Protein AF-0000000084806261 (afdb_homodimer)

Nearest PDB structures (foldseek):
  9fd3-assembly1_A  TM=9.112E-01  e=2.802E-18  Kitasatospora cystarginea
  9fcy-assembly3_C  TM=9.118E-01  e=3.164E-18  Kitasatospora cystarginea
  9fcu-assembly4_D  TM=9.102E-01  e=8.344E-18  Kitasatospora cystarginea
  9fcl-assembly1_A  TM=9.043E-01  e=6.957E-18  Kitasatospora cystarginea
  9fcq-assembly1_A  TM=8.880E-01  e=6.163E-18  Kitasatospora cystarginea

Secondary structure (DSSP, 8-state):
--GGG-HHHHHHHHHHHHHHSTTHHHHHHHHHHHHHTTS-TT-EEEEES-TT-HHHHHHHHH-TT-EEEEEES-HHHHHHHHHHHGGGGGGEEEEESSGGGS----BSEEEEES-GGGS-HHHHHHHHHHHHHTBPTT-EEEEEEEB--TT-HHHHHHHHHHHHHHTT--HHHHHHHHHHHHHH--PBPHHHHHHHHHHTT-EEEEEEEEETTEEEEEEE-/--GGG-HHHHHHHHHHHHHHSTTHHHHHHHHHHHHHTTS-TT-EEEEES-TT-HHHHHHHHH-TT-EEEEEES-HHHHHHHHHHHGGGGGGEEEEESSGGGS----BSEEEEES-GGGS-HHHHHHHHHHHHHTBPTT-EEEEEEEB--TT-HHHHHHHHHHHHHHTT--HHHHHHHHHHHHHH--PBPHHHHHHHHHHTT-EEEEEEEEETTEEEEEEE-

Sequence (442 aa):
MNAFSDPQAVARYAENSPRMVPGFADMQRMAMLLLAERAPSDAQVLVLGAGGGLELKIFAEAQPEWSFVGVDPAAAMLDLARITLGDLAGRTQFHEGFIESAPEGPFDGATCILTLHFIERQERLRTLKEVKRRLKPGAPFIAAHYSIPEGELDLWLSRYAAFSITSGIDPAQANAARAGIAERLPILSPADDEQLLREAGFRGISLFYAGFAFRGWVSYAMNAFSDPQAVARYAENSPRMVPGFADMQRMAMLLLAERAPSDAQVLVLGAGGGLELKIFAEAQPEWSFVGVDPAAAMLDLARITLGDLAGRTQFHEGFIESAPEGPFDGATCILTLHFIERQERLRTLKEVKRRLKPGAPFIAAHYSIPEGELDLWLSRYAAFSITSGIDPAQANAARAGIAERLPILSPADDEQLLREAGFRGISLFYAGFAFRGWVSYA

pLDDT: mean 95.48, std 7.88, range [36.62, 98.94]

Solvent-accessible surface area (backbone atoms only — not comparable to full-atom values): 21869 Å² total; per-residue (Å²): 130,63,65,54,70,37,65,70,48,46,62,41,42,74,66,42,49,61,39,55,35,61,29,38,70,44,52,45,50,50,49,44,52,59,38,52,75,75,30,59,77,67,25,40,33,38,29,44,47,31,45,47,18,64,60,55,38,56,42,47,71,74,35,79,54,41,34,37,39,29,23,23,68,39,61,62,23,46,53,40,14,42,61,63,29,48,85,58,33,81,44,43,49,78,34,75,28,54,79,84,56,50,77,68,66,66,21,40,21,37,38,30,55,72,39,60,32,74,37,49,72,69,60,38,38,54,50,44,33,54,52,42,68,22,34,33,86,59,20,35,38,35,38,29,25,58,32,39,54,83,95,39,56,69,59,36,40,51,52,37,26,51,47,18,32,76,54,70,40,54,61,69,58,28,50,49,50,38,52,49,46,70,72,67,38,54,63,40,24,56,70,53,52,52,48,42,43,44,74,36,59,36,40,80,73,41,75,40,35,29,32,59,34,30,36,24,36,38,27,23,56,130,62,65,53,69,39,66,71,48,46,62,42,43,74,66,42,48,62,40,56,36,61,29,38,70,44,52,45,49,50,49,45,52,58,42,53,74,74,28,58,77,66,24,39,33,38,29,42,47,31,44,47,17,64,60,57,38,55,42,47,71,75,34,79,55,41,34,35,39,29,24,23,65,40,60,61,22,45,52,41,15,42,60,63,29,50,84,58,34,80,45,42,50,77,33,73,28,55,78,84,57,50,76,68,66,66,21,41,21,34,37,29,55,70,38,63,32,73,36,48,69,70,59,38,37,53,49,45,33,55,52,41,69,22,35,33,87,58,20,37,39,35,38,30,25,58,32,38,54,83,93,39,57,69,60,36,41,51,52,37,28,53,48,19,33,77,54,70,40,53,62,68,57,28,51,50,50,38,52,48,46,70,72,68,40,56,64,40,25,55,69,52,52,53,47,41,43,44,72,36,58,37,39,80,74,43,76,40,34,29,35,58,34,29,35,22,34,40,27,24,57

Structure (mmCIF, N/CA/C/O backbone):
data_AF-0000000084806261-model_v1
#
loop_
_entity.id
_entity.type
_entity.pdbx_description
1 polymer 'SAM binding protein'
#
loop_
_atom_site.group_PDB
_atom_site.id
_atom_site.type_symbol
_atom_site.label_atom_id
_atom_site.label_alt_id
_atom_site.label_comp_id
_atom_site.label_asym_id
_atom_site.label_entity_id
_atom_site.label_seq_id
_atom_site.pdbx_PDB_ins_code
_atom_site.Cartn_x
_atom_site.Cartn_y
_atom_site.Cartn_z
_atom_site.occupancy
_atom_site.B_iso_or_equiv
_atom_site.auth_seq_id
_atom_site.auth_comp_id
_atom_site.auth_asym_id
_atom_site.auth_atom_id
_atom_site.pdbx_PDB_model_num
ATOM 1 N N . MET A 1 1 ? 25.031 20.141 2.578 1 36.62 1 MET A N 1
ATOM 2 C CA . MET A 1 1 ? 23.922 20.828 1.948 1 36.62 1 MET A CA 1
ATOM 3 C C . MET A 1 1 ? 22.641 20 2.025 1 36.62 1 MET A C 1
ATOM 5 O O . MET A 1 1 ? 22.656 18.797 1.759 1 36.62 1 MET A O 1
ATOM 9 N N . ASN A 1 2 ? 21.625 20.391 2.748 1 58.12 2 ASN A N 1
ATOM 10 C CA . ASN A 1 2 ? 20.281 19.812 2.893 1 58.12 2 ASN A CA 1
ATOM 11 C C . ASN A 1 2 ? 19.625 19.562 1.536 1 58.12 2 ASN A C 1
ATOM 13 O O . ASN A 1 2 ? 19.484 20.5 0.734 1 58.12 2 ASN A O 1
ATOM 17 N N . ALA A 1 3 ? 19.734 18.344 1.103 1 57 3 ALA A N 1
ATOM 18 C CA . ALA A 1 3 ? 19.219 17.953 -0.202 1 57 3 ALA A CA 1
ATOM 19 C C . ALA A 1 3 ? 17.953 18.75 -0.542 1 57 3 ALA A C 1
ATOM 21 O O . ALA A 1 3 ? 17.688 19.031 -1.712 1 57 3 ALA A O 1
ATOM 22 N N . PHE A 1 4 ? 17.391 19.406 0.397 1 72.12 4 PHE A N 1
ATOM 23 C CA . PHE A 1 4 ? 16.109 20.062 0.123 1 72.12 4 PHE A CA 1
ATOM 24 C C . PHE A 1 4 ? 16.312 21.562 -0.123 1 72.12 4 PHE A C 1
ATOM 26 O O . PHE A 1 4 ? 15.359 22.281 -0.421 1 72.12 4 PHE A O 1
ATOM 33 N N . SER A 1 5 ? 17.562 21.906 -0.145 1 69.5 5 SER A N 1
ATOM 34 C CA . SER A 1 5 ? 17.859 23.297 -0.465 1 69.5 5 SER A CA 1
ATOM 35 C C . SER A 1 5 ? 18.453 23.422 -1.865 1 69.5 5 SER A C 1
ATOM 37 O O . SER A 1 5 ? 18.562 24.531 -2.402 1 69.5 5 SER A O 1
ATOM 39 N N . ASP A 1 6 ? 18.75 22.25 -2.391 1 70.81 6 ASP A N 1
ATOM 40 C CA . ASP A 1 6 ? 19.281 22.234 -3.748 1 70.81 6 ASP A CA 1
ATOM 41 C C . ASP A 1 6 ? 18.172 22.328 -4.781 1 70.81 6 ASP A C 1
ATOM 43 O O . ASP A 1 6 ? 17.297 21.453 -4.844 1 70.81 6 ASP A O 1
ATOM 47 N N . PRO A 1 7 ? 18.172 23.375 -5.582 1 70 7 PRO A N 1
ATOM 48 C CA . PRO A 1 7 ? 17.094 23.594 -6.543 1 70 7 PRO A CA 1
ATOM 49 C C . PRO A 1 7 ? 16.859 22.406 -7.453 1 70 7 PRO A C 1
ATOM 51 O O . PRO A 1 7 ? 15.703 22.094 -7.793 1 70 7 PRO A O 1
ATOM 54 N N . GLN A 1 8 ? 17.922 21.828 -7.898 1 68.56 8 GLN A N 1
ATOM 55 C CA . GLN A 1 8 ? 17.75 20.672 -8.766 1 68.56 8 GLN A CA 1
ATOM 56 C C . GLN A 1 8 ? 17.047 19.531 -8.023 1 68.56 8 GLN A C 1
ATOM 58 O O . GLN A 1 8 ? 16.188 18.844 -8.594 1 68.56 8 GLN A O 1
ATOM 63 N N . ALA A 1 9 ? 17.391 19.422 -6.789 1 71.94 9 ALA A N 1
ATOM 64 C CA . ALA A 1 9 ? 16.766 18.375 -5.969 1 71.94 9 ALA A CA 1
ATOM 65 C C . ALA A 1 9 ? 15.281 18.688 -5.73 1 71.94 9 ALA A C 1
ATOM 67 O O . ALA A 1 9 ? 14.438 17.797 -5.777 1 71.94 9 ALA A O 1
ATOM 68 N N . VAL A 1 10 ? 15.07 19.891 -5.578 1 73.81 10 VAL A N 1
ATOM 69 C CA . VAL A 1 10 ? 13.703 20.344 -5.344 1 73.81 10 VAL A CA 1
ATOM 70 C C . VAL A 1 10 ? 12.852 20.078 -6.578 1 73.81 10 VAL A C 1
ATOM 72 O O . VAL A 1 10 ? 11.742 19.547 -6.465 1 73.81 10 VAL A O 1
ATOM 75 N N . ALA A 1 11 ? 13.359 20.359 -7.699 1 70.75 11 ALA A N 1
ATOM 76 C CA . ALA A 1 11 ? 12.641 20.156 -8.953 1 70.75 11 ALA A CA 1
ATOM 77 C C . ALA A 1 11 ? 12.375 18.672 -9.188 1 70.75 11 ALA A C 1
ATOM 79 O O . ALA A 1 11 ? 11.297 18.297 -9.656 1 70.75 11 ALA A O 1
ATOM 80 N N . ARG A 1 12 ? 13.219 17.859 -8.797 1 78.94 12 ARG A N 1
ATOM 81 C CA . ARG A 1 12 ? 13.133 16.422 -9.055 1 78.94 12 ARG A CA 1
ATOM 82 C C . ARG A 1 12 ? 12.195 15.742 -8.055 1 78.94 12 ARG A C 1
ATOM 84 O O . ARG A 1 12 ? 11.695 14.648 -8.312 1 78.94 12 ARG A O 1
ATOM 91 N N . TYR A 1 13 ? 11.961 16.469 -7.008 1 78.56 13 TYR A N 1
ATOM 92 C CA . TYR A 1 13 ? 11.141 15.867 -5.961 1 78.56 13 TYR A CA 1
ATOM 93 C C . TYR A 1 13 ? 9.75 15.539 -6.477 1 78.56 13 TYR A C 1
ATOM 95 O O . TYR A 1 13 ? 9.258 14.414 -6.293 1 78.56 13 TYR A O 1
ATOM 103 N N . ALA A 1 14 ? 9.141 16.453 -7.164 1 78.31 14 ALA A N 1
ATOM 104 C CA . ALA A 1 14 ? 7.777 16.266 -7.648 1 78.31 14 ALA A CA 1
ATOM 105 C C . ALA A 1 14 ? 7.715 15.156 -8.688 1 78.31 14 ALA A C 1
ATOM 107 O O . ALA A 1 14 ? 6.727 14.414 -8.758 1 78.31 14 ALA A O 1
ATOM 108 N N . GLU A 1 15 ? 8.719 14.977 -9.359 1 83.06 15 GLU A N 1
ATOM 109 C CA . GLU A 1 15 ? 8.766 13.969 -10.414 1 83.06 15 GLU A CA 1
ATOM 110 C C . GLU A 1 15 ? 9.164 12.602 -9.852 1 83.06 15 GLU A C 1
ATOM 112 O O . GLU A 1 15 ? 8.648 11.57 -10.297 1 83.06 15 GLU A O 1
ATOM 117 N N . ASN A 1 16 ? 9.992 12.602 -8.883 1 88.69 16 ASN A N 1
ATOM 118 C CA . ASN A 1 16 ? 10.609 11.352 -8.445 1 88.69 16 ASN A CA 1
ATOM 119 C C . ASN A 1 16 ? 9.789 10.664 -7.355 1 88.69 16 ASN A C 1
ATOM 121 O O . ASN A 1 16 ? 9.758 9.438 -7.277 1 88.69 16 ASN A O 1
ATOM 125 N N . SER A 1 17 ? 9.094 11.43 -6.531 1 90.38 17 SER A N 1
ATOM 126 C CA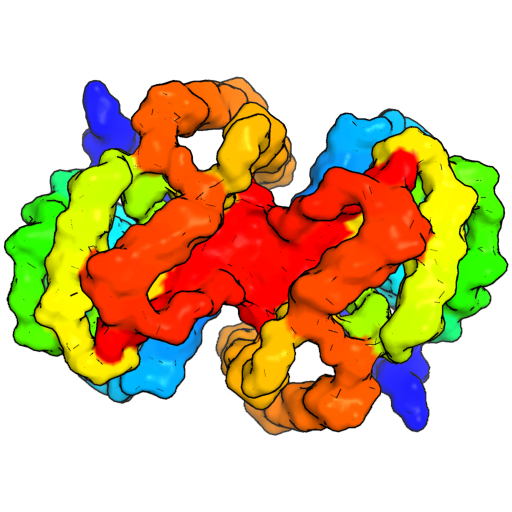 . SER A 1 17 ? 8.398 10.836 -5.395 1 90.38 17 SER A CA 1
ATOM 127 C C . SER A 1 17 ? 7.375 9.805 -5.852 1 90.38 17 SER A C 1
ATOM 129 O O . SER A 1 17 ? 7.348 8.68 -5.336 1 90.38 17 SER A O 1
ATOM 131 N N . PRO A 1 18 ? 6.59 10.078 -6.918 1 89.69 18 PRO A N 1
ATOM 132 C CA . PRO A 1 18 ? 5.621 9.086 -7.387 1 89.69 18 PRO A CA 1
ATOM 133 C C . PRO A 1 18 ? 6.285 7.828 -7.938 1 89.69 18 PRO A C 1
ATOM 135 O O . PRO A 1 18 ? 5.664 6.762 -7.965 1 89.69 18 PRO A O 1
ATOM 138 N N . ARG A 1 19 ? 7.516 7.957 -8.367 1 94.06 19 ARG A N 1
ATOM 139 C CA . ARG A 1 19 ? 8.242 6.816 -8.914 1 94.06 19 ARG A CA 1
ATOM 140 C C . ARG A 1 19 ? 8.883 5.988 -7.797 1 94.06 19 ARG A C 1
ATOM 142 O O . ARG A 1 19 ? 9.055 4.777 -7.934 1 94.06 19 ARG A O 1
ATOM 149 N N . MET A 1 20 ? 9.125 6.605 -6.699 1 96.19 20 MET A N 1
ATOM 150 C CA . MET A 1 20 ? 9.938 5.973 -5.66 1 96.19 20 MET A CA 1
ATOM 151 C C . MET A 1 20 ? 9.047 5.352 -4.586 1 96.19 20 MET A C 1
ATOM 153 O O . MET A 1 20 ? 9.453 4.398 -3.916 1 96.19 20 MET A O 1
ATOM 157 N N . VAL A 1 21 ? 7.887 5.902 -4.375 1 97.81 21 VAL A N 1
ATOM 158 C CA . VAL A 1 21 ? 6.98 5.441 -3.326 1 97.81 21 VAL A CA 1
ATOM 159 C C . VAL A 1 21 ? 5.832 4.645 -3.945 1 97.81 21 VAL A C 1
ATOM 161 O O . VAL A 1 21 ? 4.98 5.211 -4.637 1 97.81 21 VAL A O 1
ATOM 164 N N . PRO A 1 22 ? 5.734 3.316 -3.676 1 98.56 22 PRO A N 1
ATOM 165 C CA . PRO A 1 22 ? 4.66 2.516 -4.273 1 98.56 22 PRO A CA 1
ATOM 166 C C . PRO A 1 22 ? 3.27 3.035 -3.922 1 98.56 22 PRO A C 1
ATOM 168 O O . PRO A 1 22 ? 2.969 3.25 -2.744 1 98.56 22 PRO A O 1
ATOM 171 N N . GLY A 1 23 ? 2.502 3.158 -4.992 1 97.88 23 GLY A N 1
ATOM 172 C CA . GLY A 1 23 ? 1.137 3.605 -4.77 1 97.88 23 GLY A CA 1
ATOM 173 C C . GLY A 1 23 ? 1.055 5.016 -4.211 1 97.88 23 GLY A C 1
ATOM 174 O O . GLY A 1 23 ? 0.155 5.324 -3.426 1 97.88 23 GLY A O 1
ATOM 175 N N . PHE A 1 24 ? 1.91 5.922 -4.609 1 97.69 24 PHE A N 1
ATOM 176 C CA . PHE A 1 24 ? 2.102 7.246 -4.035 1 97.69 24 PHE A CA 1
ATOM 177 C C . PHE A 1 24 ? 0.803 8.047 -4.066 1 97.69 24 PHE A C 1
ATOM 179 O O . PHE A 1 24 ? 0.339 8.523 -3.031 1 97.69 24 PHE A O 1
ATOM 186 N N . ALA A 1 25 ? 0.19 8.211 -5.195 1 95.94 25 ALA A N 1
ATOM 187 C CA . ALA A 1 25 ? -1.021 9.016 -5.332 1 95.94 25 ALA A CA 1
ATOM 188 C C . ALA A 1 25 ? -2.17 8.414 -4.527 1 95.94 25 ALA A C 1
ATOM 190 O O . ALA A 1 25 ? -2.936 9.148 -3.889 1 95.94 25 ALA A O 1
ATOM 191 N N . ASP A 1 26 ? -2.287 7.129 -4.594 1 98.06 26 ASP A N 1
ATOM 192 C CA . ASP A 1 26 ? -3.363 6.457 -3.873 1 98.06 26 ASP A CA 1
ATOM 193 C C . ASP A 1 26 ? -3.143 6.535 -2.363 1 98.06 26 ASP A C 1
ATOM 195 O O . ASP A 1 26 ? -4.102 6.613 -1.593 1 98.06 26 ASP A O 1
ATOM 199 N N . MET A 1 27 ? -1.87 6.461 -1.947 1 98.62 27 MET A N 1
ATOM 200 C CA . MET A 1 27 ? -1.567 6.664 -0.534 1 98.62 27 MET A CA 1
ATOM 201 C C . MET A 1 27 ? -2.062 8.031 -0.063 1 98.62 27 MET A C 1
ATOM 203 O O . MET A 1 27 ? -2.668 8.141 1.006 1 98.62 27 MET A O 1
ATOM 207 N N . GLN A 1 28 ? -1.864 9.078 -0.797 1 98.19 28 GLN A N 1
ATOM 208 C CA . GLN A 1 28 ? -2.316 10.422 -0.448 1 98.19 28 GLN A CA 1
ATOM 209 C C . GLN A 1 28 ? -3.84 10.516 -0.495 1 98.19 28 GLN A C 1
ATOM 211 O O . GLN A 1 28 ? -4.449 11.188 0.34 1 98.19 28 GLN A O 1
ATOM 216 N N . ARG A 1 29 ? -4.438 9.844 -1.469 1 98.06 29 ARG A N 1
ATOM 217 C CA . ARG A 1 29 ? -5.895 9.805 -1.546 1 98.06 29 ARG A CA 1
ATOM 218 C C . ARG A 1 29 ? -6.492 9.117 -0.326 1 98.06 29 ARG A C 1
ATOM 220 O O . ARG A 1 29 ? -7.492 9.57 0.228 1 98.06 29 ARG A O 1
ATOM 227 N N . MET A 1 30 ? -5.891 8.008 0.018 1 98.81 30 MET A N 1
ATOM 228 C CA . MET A 1 30 ? -6.344 7.312 1.22 1 98.81 30 MET A CA 1
ATOM 229 C C . MET A 1 30 ? -6.223 8.211 2.445 1 98.81 30 MET A C 1
ATOM 231 O O . MET A 1 30 ? -7.121 8.242 3.291 1 98.81 30 MET A O 1
ATOM 235 N N . ALA A 1 31 ? -5.121 8.953 2.537 1 98.81 31 ALA A N 1
ATOM 236 C CA . ALA A 1 31 ? -4.945 9.891 3.641 1 98.81 31 ALA A CA 1
ATOM 237 C C . ALA A 1 31 ? -6.062 10.93 3.662 1 98.81 31 ALA A C 1
ATOM 239 O O . ALA A 1 31 ? -6.613 11.234 4.723 1 98.81 31 ALA A O 1
ATOM 240 N N . MET A 1 32 ? -6.387 11.438 2.498 1 98.69 32 MET A N 1
ATOM 241 C CA . MET A 1 32 ? -7.473 12.406 2.361 1 98.69 32 MET A CA 1
ATOM 242 C C . MET A 1 32 ? -8.789 11.82 2.865 1 98.69 32 MET A C 1
ATOM 244 O O . MET A 1 32 ? -9.516 12.477 3.613 1 98.69 32 MET A O 1
ATOM 248 N N . LEU A 1 33 ? -9.062 10.641 2.5 1 98.75 33 LEU A N 1
ATOM 249 C CA . LEU A 1 33 ? -10.305 9.984 2.887 1 98.75 33 LEU A CA 1
ATOM 250 C C . LEU A 1 33 ? -10.359 9.766 4.395 1 98.75 33 LEU A C 1
ATOM 252 O O . LEU A 1 33 ? -11.422 9.914 5.008 1 98.75 33 LEU A O 1
ATOM 256 N N . LEU A 1 34 ? -9.242 9.352 4.965 1 98.81 34 LEU A N 1
ATOM 257 C CA . LEU A 1 34 ? -9.172 9.141 6.406 1 98.81 34 LEU A CA 1
ATOM 258 C C . LEU A 1 34 ? -9.438 10.438 7.16 1 98.81 34 LEU A C 1
ATOM 260 O O . LEU A 1 34 ? -10.156 10.438 8.164 1 98.81 34 LEU A O 1
ATOM 264 N N . LEU A 1 35 ? -8.859 11.555 6.688 1 98.81 35 LEU A N 1
ATOM 265 C CA . LEU A 1 35 ? -9.148 12.859 7.281 1 98.81 35 LEU A CA 1
ATOM 266 C C . LEU A 1 35 ? -10.641 13.172 7.203 1 98.81 35 LEU A C 1
ATOM 268 O O . LEU A 1 35 ? -11.242 13.609 8.188 1 98.81 35 LEU A O 1
ATOM 272 N N . ALA A 1 36 ? -11.203 12.898 6.098 1 98.31 36 ALA A N 1
ATOM 273 C CA . ALA A 1 36 ? -12.57 13.305 5.785 1 98.31 36 ALA A CA 1
ATOM 274 C C . ALA A 1 36 ? -13.578 12.5 6.602 1 98.31 36 ALA A C 1
ATOM 276 O O . ALA A 1 36 ? -14.742 12.898 6.723 1 98.31 36 ALA A O 1
ATOM 277 N N . GLU A 1 37 ? -13.195 11.367 7.094 1 97.31 37 GLU A N 1
ATOM 278 C CA . GLU A 1 37 ? -14.078 10.555 7.926 1 97.31 37 GLU A CA 1
ATOM 279 C C . GLU A 1 37 ? -14.594 11.344 9.125 1 97.31 37 GLU A C 1
ATOM 281 O O . GLU A 1 37 ? -15.719 11.117 9.578 1 97.31 37 GLU A O 1
ATOM 286 N N . ARG A 1 38 ? -13.742 12.273 9.602 1 96.94 38 ARG A N 1
ATOM 287 C CA . ARG A 1 38 ? -14.109 12.945 10.844 1 96.94 38 ARG A CA 1
ATOM 288 C C . ARG A 1 38 ? -14.109 14.461 10.656 1 96.94 38 ARG A C 1
ATOM 290 O O . ARG A 1 38 ? -14.742 15.188 11.43 1 96.94 38 ARG A O 1
ATOM 297 N N . ALA A 1 39 ? -13.367 14.938 9.664 1 97.44 39 ALA A N 1
ATOM 298 C CA . ALA A 1 39 ? -13.234 16.375 9.461 1 97.44 39 ALA A CA 1
ATOM 299 C C . ALA A 1 39 ? -14.516 16.969 8.891 1 97.44 39 ALA A C 1
ATOM 301 O O . ALA A 1 39 ? -15.164 16.359 8.039 1 97.44 39 ALA A O 1
ATOM 302 N N . PRO A 1 40 ? -14.906 18.109 9.367 1 97.81 40 PRO A N 1
ATOM 303 C CA . PRO A 1 40 ? -16.062 18.797 8.781 1 97.81 40 PRO A CA 1
ATOM 304 C C . PRO A 1 40 ? -15.797 19.281 7.359 1 97.81 40 PRO A C 1
ATOM 306 O O . PRO A 1 40 ? -14.656 19.25 6.891 1 97.81 40 PRO A O 1
ATOM 309 N N . SER A 1 41 ? -16.797 19.766 6.664 1 96.81 41 SER A N 1
ATOM 310 C CA . SER A 1 41 ? -16.703 20.156 5.262 1 96.81 41 SER A CA 1
ATOM 311 C C . SER A 1 41 ? -15.828 21.391 5.09 1 96.81 41 SER A C 1
ATOM 313 O O . SER A 1 41 ? -15.266 21.609 4.016 1 96.81 41 SER A O 1
ATOM 315 N N . ASP A 1 42 ? -15.688 22.172 6.121 1 98 42 ASP A N 1
ATOM 316 C CA . ASP A 1 42 ? -14.836 23.359 6.078 1 98 42 ASP A CA 1
ATOM 317 C C . ASP A 1 42 ? -13.625 23.203 7 1 98 42 ASP A C 1
ATOM 319 O O . ASP A 1 42 ? -13.219 24.156 7.664 1 98 42 ASP A O 1
ATOM 323 N N . ALA A 1 43 ? -13.109 22.062 7.012 1 98.69 43 ALA A N 1
ATOM 324 C CA . ALA A 1 43 ? -12.039 21.703 7.938 1 98.69 43 ALA A CA 1
ATOM 325 C C . ALA A 1 43 ? -10.789 22.516 7.676 1 98.69 43 ALA A C 1
ATOM 327 O O . ALA A 1 43 ? -10.539 22.938 6.543 1 98.69 43 ALA A O 1
ATOM 328 N N . GLN A 1 44 ? -10.031 22.781 8.727 1 98.81 44 GLN A N 1
ATOM 329 C CA . GLN A 1 44 ? -8.656 23.25 8.641 1 98.81 44 GLN A CA 1
ATOM 330 C C . GLN A 1 44 ? -7.672 22.141 8.992 1 98.81 44 GLN A C 1
ATOM 332 O O . GLN A 1 44 ? -7.727 21.578 10.086 1 98.81 44 GLN A O 1
ATOM 337 N N . VAL A 1 45 ? -6.785 21.844 8.117 1 98.88 45 VAL A N 1
ATOM 338 C CA . VAL A 1 45 ? -5.891 20.703 8.258 1 98.88 45 VAL A CA 1
ATOM 339 C C . VAL A 1 45 ? -4.445 21.188 8.367 1 98.88 45 VAL A C 1
ATOM 341 O O . VAL A 1 45 ? -4.008 22.031 7.594 1 98.88 45 VAL A O 1
ATOM 344 N N . LEU A 1 46 ? -3.717 20.688 9.375 1 98.88 46 LEU A N 1
ATOM 345 C CA . LEU A 1 46 ? -2.291 20.953 9.539 1 98.88 46 LEU A CA 1
ATOM 346 C C . LEU A 1 46 ? -1.465 19.938 8.742 1 98.88 46 LEU A C 1
ATOM 348 O O . LEU A 1 46 ? -1.624 18.734 8.906 1 98.88 46 LEU A O 1
ATOM 352 N N . VAL A 1 47 ? -0.642 20.438 7.832 1 98.81 47 VAL A N 1
ATOM 353 C CA . VAL A 1 47 ? 0.238 19.594 7.035 1 98.81 47 VAL A CA 1
ATOM 354 C C . VAL A 1 47 ? 1.694 19.859 7.41 1 98.81 47 VAL A C 1
ATOM 356 O O . VAL A 1 47 ? 2.268 20.875 7.008 1 98.81 47 VAL A O 1
ATOM 359 N N . LEU A 1 48 ? 2.258 18.969 8.242 1 98.62 48 LEU A N 1
ATOM 360 C CA . LEU A 1 48 ? 3.666 19.031 8.617 1 98.62 48 LEU A CA 1
ATOM 361 C C . LEU A 1 48 ? 4.539 18.359 7.566 1 98.62 48 LEU A C 1
ATOM 363 O O . LEU A 1 48 ? 4.336 17.188 7.246 1 98.62 48 LEU A O 1
ATOM 367 N N . GLY A 1 49 ? 5.555 19.016 7.117 1 97.31 49 GLY A N 1
ATOM 368 C CA . GLY A 1 49 ? 6.277 18.578 5.938 1 97.31 49 GLY A CA 1
ATOM 369 C C . GLY A 1 49 ? 5.539 18.859 4.641 1 97.31 49 GLY A C 1
ATOM 370 O O . GLY A 1 49 ? 5.363 17.953 3.812 1 97.31 49 GLY A O 1
ATOM 371 N N . ALA A 1 50 ? 5.121 20.078 4.516 1 96.31 50 ALA A N 1
ATOM 372 C CA . ALA A 1 50 ? 4.246 20.469 3.412 1 96.31 50 ALA A CA 1
ATOM 373 C C . ALA A 1 50 ? 5.055 20.75 2.15 1 96.31 50 ALA A C 1
ATOM 375 O O . ALA A 1 50 ? 4.484 21.062 1.1 1 96.31 50 ALA A O 1
ATOM 376 N N . GLY A 1 51 ? 6.391 20.625 2.256 1 92.31 51 GLY A N 1
ATOM 377 C CA . GLY A 1 51 ? 7.242 20.906 1.108 1 92.31 51 GLY A CA 1
ATOM 378 C C . GLY A 1 51 ? 6.887 20.078 -0.11 1 92.31 51 GLY A C 1
ATOM 379 O O . GLY A 1 51 ? 6.574 18.891 0.009 1 92.31 51 GLY A O 1
ATOM 380 N N . GLY A 1 52 ? 6.895 20.672 -1.391 1 91.44 52 GLY A N 1
ATOM 381 C CA . GLY A 1 52 ? 6.508 20.031 -2.639 1 91.44 52 GLY A CA 1
ATOM 382 C C . GLY A 1 52 ? 5.031 20.172 -2.949 1 91.44 52 GLY A C 1
ATOM 383 O O . GLY A 1 52 ? 4.637 20.188 -4.117 1 91.44 52 GLY A O 1
ATOM 384 N N . GLY A 1 53 ? 4.18 20.078 -1.891 1 94.56 53 GLY A N 1
ATOM 385 C CA . GLY A 1 53 ? 2.775 20.438 -2.002 1 94.56 53 GLY A CA 1
ATOM 386 C C . GLY A 1 53 ? 1.925 19.344 -2.629 1 94.56 53 GLY A C 1
ATOM 387 O O . GLY A 1 53 ? 0.741 19.562 -2.904 1 94.56 53 GLY A O 1
ATOM 388 N N . LEU A 1 54 ? 2.428 18.141 -2.855 1 94 54 LEU A N 1
ATOM 389 C CA . LEU A 1 54 ? 1.726 17.125 -3.631 1 94 54 LEU A CA 1
ATOM 390 C C . LEU A 1 54 ? 0.489 16.625 -2.887 1 94 54 LEU A C 1
ATOM 392 O O . LEU A 1 54 ? -0.585 16.5 -3.479 1 94 54 LEU A O 1
ATOM 396 N N . GLU A 1 55 ? 0.597 16.344 -1.579 1 96.06 55 GLU A N 1
ATOM 397 C CA . GLU A 1 55 ? -0.59 15.93 -0.84 1 96.06 55 GLU A CA 1
ATOM 398 C C . GLU A 1 55 ? -1.58 17.078 -0.686 1 96.06 55 GLU A C 1
ATOM 400 O O . GLU A 1 55 ? -2.795 16.859 -0.695 1 96.06 55 GLU A O 1
ATOM 405 N N . LEU A 1 56 ? -1.065 18.328 -0.519 1 97.5 56 LEU A N 1
ATOM 406 C CA . LEU A 1 56 ? -1.924 19.5 -0.432 1 97.5 56 LEU A CA 1
ATOM 407 C C . LEU A 1 56 ? -2.783 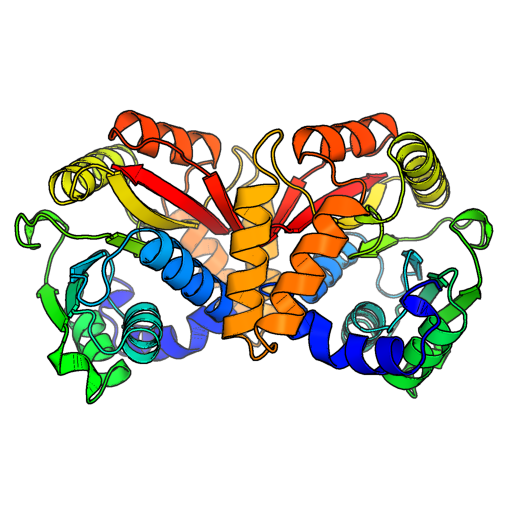19.641 -1.684 1 97.5 56 LEU A C 1
ATOM 409 O O . LEU A 1 56 ? -3.965 19.984 -1.596 1 97.5 56 LEU A O 1
ATOM 413 N N . LYS A 1 57 ? -2.191 19.422 -2.811 1 96.81 57 LYS A N 1
ATOM 414 C CA . LYS A 1 57 ? -2.928 19.516 -4.07 1 96.81 57 LYS A CA 1
ATOM 415 C C . LYS A 1 57 ? -4.074 18.516 -4.113 1 96.81 57 LYS A C 1
ATOM 417 O O . LYS A 1 57 ? -5.203 18.859 -4.457 1 96.81 57 LYS A O 1
ATOM 422 N N . ILE A 1 58 ? -3.803 17.266 -3.723 1 96.44 58 ILE A N 1
ATOM 423 C CA . ILE A 1 58 ? -4.809 16.203 -3.701 1 96.44 58 ILE A CA 1
ATOM 424 C C . ILE A 1 58 ? -5.938 16.594 -2.748 1 96.44 58 ILE A C 1
ATOM 426 O O . ILE A 1 58 ? -7.117 16.484 -3.096 1 96.44 58 ILE A O 1
ATOM 430 N N . PHE A 1 59 ? -5.59 17.062 -1.551 1 98.06 59 PHE A N 1
ATOM 431 C CA . PHE A 1 59 ? -6.578 17.438 -0.548 1 98.06 59 PHE A CA 1
ATOM 432 C C . PHE A 1 59 ? -7.438 18.594 -1.045 1 98.06 59 PHE A C 1
ATOM 434 O O . PHE A 1 59 ? -8.664 18.547 -0.949 1 98.06 59 PHE A O 1
ATOM 441 N N . ALA A 1 60 ? -6.746 19.625 -1.569 1 97.69 60 ALA A N 1
ATOM 442 C CA . ALA A 1 60 ? -7.43 20.844 -1.998 1 97.69 60 ALA A CA 1
ATOM 443 C C . ALA A 1 60 ? -8.383 20.547 -3.156 1 97.69 60 ALA A C 1
ATOM 445 O O . ALA A 1 60 ? -9.477 21.125 -3.227 1 97.69 60 ALA A O 1
ATOM 446 N N . GLU A 1 61 ? -8 19.719 -4.074 1 97.06 61 GLU A N 1
ATOM 447 C CA . GLU A 1 61 ? -8.844 19.359 -5.211 1 97.06 61 GLU A CA 1
ATOM 448 C C . GLU A 1 61 ? -10.055 18.547 -4.758 1 97.06 61 GLU A C 1
ATOM 450 O O . GLU A 1 61 ? -11.156 18.719 -5.277 1 97.06 61 GLU A O 1
ATOM 455 N N . ALA A 1 62 ? -9.883 17.703 -3.785 1 96.75 62 ALA A N 1
ATOM 456 C CA . ALA A 1 62 ? -10.938 16.797 -3.334 1 96.75 62 ALA A CA 1
ATOM 457 C C . ALA A 1 62 ? -11.906 17.516 -2.398 1 96.75 62 ALA A C 1
ATOM 459 O O . ALA A 1 62 ? -13.086 17.172 -2.336 1 96.75 62 ALA A O 1
ATOM 460 N N . GLN A 1 63 ? -11.398 18.453 -1.661 1 97.69 63 GLN A N 1
ATOM 461 C CA . GLN A 1 63 ? -12.188 19.156 -0.657 1 97.69 63 GLN A CA 1
ATOM 462 C C . GLN A 1 63 ? -12.148 20.672 -0.875 1 97.69 63 GLN A C 1
ATOM 464 O O . GLN A 1 63 ? -11.336 21.375 -0.26 1 97.69 63 GLN A O 1
ATOM 469 N N . PRO A 1 64 ? -13.055 21.188 -1.585 1 96.75 64 PRO A N 1
ATOM 470 C CA . PRO A 1 64 ? -12.977 22.578 -2.039 1 96.75 64 PRO A CA 1
ATOM 471 C C . PRO A 1 64 ? -13.117 23.578 -0.897 1 96.75 64 PRO A C 1
ATOM 473 O O . PRO A 1 64 ? -12.703 24.734 -1.029 1 96.75 64 PRO A O 1
ATOM 476 N N . GLU A 1 65 ? -13.656 23.125 0.232 1 98 65 GLU A N 1
ATOM 477 C CA . GLU A 1 65 ? -13.906 24.094 1.3 1 98 65 GLU A CA 1
ATOM 478 C C . GLU A 1 65 ? -12.875 23.953 2.416 1 98 65 GLU A C 1
ATOM 480 O O . GLU A 1 65 ? -12.906 24.703 3.391 1 98 65 GLU A O 1
ATOM 485 N N . TRP A 1 66 ? -11.977 22.969 2.311 1 98.62 66 TRP A N 1
ATOM 486 C CA . TRP A 1 66 ? -10.93 22.812 3.316 1 98.62 66 TRP A CA 1
ATOM 487 C C . TRP A 1 66 ? -9.906 23.953 3.215 1 98.62 66 TRP A C 1
ATOM 489 O O . TRP A 1 66 ? -9.703 24.516 2.137 1 98.62 66 TRP A O 1
ATOM 499 N N . SER A 1 67 ? -9.305 24.328 4.277 1 98.62 67 SER A N 1
ATOM 500 C CA . SER A 1 67 ? -8.133 25.188 4.344 1 98.62 67 SER A CA 1
ATOM 501 C C . SER A 1 67 ? -6.969 24.484 5.035 1 98.62 67 SER A C 1
ATOM 503 O O . SER A 1 67 ? -7.156 23.469 5.707 1 98.62 67 SER A O 1
ATOM 505 N N . PHE A 1 68 ? -5.801 25.062 4.809 1 98.75 68 PHE A N 1
ATOM 506 C CA . PHE A 1 68 ? -4.625 24.312 5.242 1 98.75 68 PHE A CA 1
ATOM 507 C C . PHE A 1 68 ? -3.598 25.234 5.879 1 98.75 68 PHE A C 1
ATOM 509 O O . PHE A 1 68 ? -3.547 26.422 5.559 1 98.75 68 PHE A O 1
ATOM 516 N N . VAL A 1 69 ? -2.877 24.719 6.812 1 98.75 69 VAL A N 1
ATOM 517 C CA . VAL A 1 69 ? -1.613 25.266 7.293 1 98.75 69 VAL A CA 1
ATOM 518 C C . VAL A 1 69 ? -0.474 24.297 6.965 1 98.75 69 VAL A C 1
ATOM 520 O O . VAL A 1 69 ? -0.473 23.156 7.414 1 98.75 69 VAL A O 1
ATOM 523 N N . GLY A 1 70 ? 0.393 24.75 6.125 1 98.69 70 GLY A N 1
ATOM 524 C CA . GLY A 1 70 ? 1.548 23.953 5.742 1 98.69 70 GLY A CA 1
ATOM 525 C C . GLY A 1 70 ? 2.838 24.422 6.387 1 98.69 70 GLY A C 1
ATOM 526 O O . GLY A 1 70 ? 3.162 25.609 6.344 1 98.69 70 GLY A O 1
ATOM 527 N N . VAL A 1 71 ? 3.582 23.5 6.996 1 98.56 71 VAL A N 1
ATOM 528 C CA . VAL A 1 71 ? 4.836 23.812 7.672 1 98.56 71 VAL A CA 1
ATOM 529 C C . VAL A 1 71 ? 5.98 23.016 7.047 1 98.56 71 VAL A C 1
ATOM 531 O O . VAL A 1 71 ? 5.852 21.812 6.812 1 98.56 71 VAL A O 1
ATOM 534 N N . ASP A 1 72 ? 7.059 23.625 6.742 1 97.69 72 ASP A N 1
ATOM 535 C CA . ASP A 1 72 ? 8.281 23 6.238 1 97.69 72 ASP A CA 1
ATOM 536 C C . ASP A 1 72 ? 9.5 23.875 6.508 1 97.69 72 ASP A C 1
ATOM 538 O O . ASP A 1 72 ? 9.438 25.094 6.363 1 97.69 72 ASP A O 1
ATOM 542 N N . PRO A 1 73 ? 10.594 23.281 6.895 1 95.94 73 PRO A N 1
ATOM 543 C CA . PRO A 1 73 ? 11.766 24.094 7.207 1 95.94 73 PRO A CA 1
ATOM 544 C C . PRO A 1 73 ? 12.469 24.609 5.957 1 95.94 73 PRO A C 1
ATOM 546 O O . PRO A 1 73 ? 13.305 25.516 6.047 1 95.94 73 PRO A O 1
ATOM 549 N N . ALA A 1 74 ? 12.258 24.016 4.832 1 94.56 74 ALA A N 1
ATOM 550 C CA . ALA A 1 74 ? 12.93 24.391 3.594 1 94.56 74 ALA A CA 1
ATOM 551 C C . ALA A 1 74 ? 12.102 25.391 2.793 1 94.56 74 ALA A C 1
ATOM 553 O O . ALA A 1 74 ? 11.109 25.016 2.162 1 94.56 74 ALA A O 1
ATOM 554 N N . ALA A 1 75 ? 12.594 26.594 2.689 1 94.19 75 ALA A N 1
ATOM 555 C CA . ALA A 1 75 ? 11.891 27.656 1.973 1 94.19 75 ALA A CA 1
ATOM 556 C C . ALA A 1 75 ? 11.695 27.281 0.505 1 94.19 75 ALA A C 1
ATOM 558 O O . ALA A 1 75 ? 10.633 27.547 -0.07 1 94.19 75 ALA A O 1
ATOM 559 N N . ALA A 1 76 ? 12.711 26.719 -0.04 1 92.69 76 ALA A N 1
ATOM 560 C CA . ALA A 1 76 ? 12.656 26.344 -1.448 1 92.69 76 ALA A CA 1
ATOM 561 C C . ALA A 1 76 ? 11.555 25.312 -1.691 1 92.69 76 ALA A C 1
ATOM 563 O O . ALA A 1 76 ? 10.906 25.328 -2.738 1 92.69 76 ALA A O 1
ATOM 564 N N . MET A 1 77 ? 11.344 24.391 -0.752 1 93.75 77 MET A N 1
ATOM 565 C CA . MET A 1 77 ? 10.305 23.391 -0.865 1 93.75 77 MET A CA 1
ATOM 566 C C . MET A 1 77 ? 8.914 24.016 -0.721 1 93.75 77 MET A C 1
ATOM 568 O O . MET A 1 77 ? 7.961 23.562 -1.354 1 93.75 77 MET A O 1
ATOM 572 N N . LEU A 1 78 ? 8.781 25.031 0.107 1 95.88 78 LEU A N 1
ATOM 573 C CA . LEU A 1 78 ? 7.512 25.75 0.233 1 95.88 78 LEU A CA 1
ATOM 574 C C . LEU A 1 78 ? 7.184 26.5 -1.049 1 95.88 78 LEU A C 1
ATOM 576 O O . LEU A 1 78 ? 6.02 26.578 -1.45 1 95.88 78 LEU A O 1
ATOM 580 N N . ASP A 1 79 ? 8.219 27.062 -1.671 1 94.56 79 ASP A N 1
ATOM 581 C CA . ASP A 1 79 ? 8.023 27.719 -2.963 1 94.56 79 ASP A CA 1
ATOM 582 C C . ASP A 1 79 ? 7.516 26.719 -4.004 1 94.56 79 ASP A C 1
ATOM 584 O O . ASP A 1 79 ? 6.609 27.031 -4.781 1 94.56 79 ASP A O 1
ATOM 588 N N . LEU A 1 80 ? 8.133 25.578 -3.99 1 93.31 80 LEU A N 1
ATOM 589 C CA . LEU A 1 80 ? 7.676 24.516 -4.891 1 93.31 80 LEU A CA 1
ATOM 590 C C . LEU A 1 80 ? 6.219 24.156 -4.609 1 93.31 80 LEU A C 1
ATOM 592 O O . LEU A 1 80 ? 5.449 23.906 -5.535 1 93.31 80 LEU A O 1
ATOM 596 N N . ALA A 1 81 ? 5.863 24.094 -3.324 1 95.81 81 ALA A N 1
ATOM 597 C CA . ALA A 1 81 ? 4.492 23.781 -2.941 1 95.81 81 ALA A CA 1
ATOM 598 C C . ALA A 1 81 ? 3.514 24.797 -3.514 1 95.81 81 ALA A C 1
ATOM 600 O O . ALA A 1 81 ? 2.447 24.438 -4.016 1 95.81 81 ALA A O 1
ATOM 601 N N . ARG A 1 82 ? 3.818 26.062 -3.465 1 96.06 82 ARG A N 1
ATOM 602 C CA . ARG A 1 82 ? 2.979 27.125 -4.012 1 96.06 82 ARG A CA 1
ATOM 603 C C . ARG A 1 82 ? 2.779 26.953 -5.516 1 96.06 82 ARG A C 1
ATOM 605 O O . ARG A 1 82 ? 1.666 27.094 -6.02 1 96.06 82 ARG A O 1
ATOM 612 N N . ILE A 1 83 ? 3.871 26.594 -6.172 1 94.44 83 ILE A N 1
ATOM 613 C CA . ILE A 1 83 ? 3.818 26.375 -7.613 1 94.44 83 ILE A CA 1
ATOM 614 C C . ILE A 1 83 ? 2.926 25.172 -7.922 1 94.44 83 ILE A C 1
ATOM 616 O O . ILE A 1 83 ? 2.074 25.234 -8.812 1 94.44 83 ILE A O 1
ATOM 620 N N . THR A 1 84 ? 3.141 24.109 -7.184 1 94.31 84 THR A N 1
ATOM 621 C CA . THR A 1 84 ? 2.377 22.875 -7.363 1 94.31 84 THR A CA 1
ATOM 622 C C . THR A 1 84 ? 0.884 23.141 -7.184 1 94.31 84 THR A C 1
ATOM 624 O O . THR A 1 84 ? 0.062 22.609 -7.941 1 94.31 84 THR A O 1
ATOM 627 N N . LEU A 1 85 ? 0.531 23.969 -6.277 1 96.31 85 LEU A N 1
ATOM 628 C CA . LEU A 1 85 ? -0.866 24.203 -5.934 1 96.31 85 LEU A CA 1
ATOM 629 C C . LEU A 1 85 ? -1.509 25.188 -6.906 1 96.31 85 LEU A C 1
ATOM 631 O O . LEU A 1 85 ? -2.721 25.156 -7.129 1 96.31 85 LEU A O 1
ATOM 635 N N . GLY A 1 86 ? -0.661 26.125 -7.445 1 96.31 86 GLY A N 1
ATOM 636 C CA . GLY A 1 86 ? -1.211 27.141 -8.336 1 96.31 86 GLY A CA 1
ATOM 637 C C . GLY A 1 86 ? -2.309 27.969 -7.691 1 96.31 86 GLY A C 1
ATOM 638 O O . GLY A 1 86 ? -2.117 28.531 -6.613 1 96.31 86 GLY A O 1
ATOM 639 N N . ASP A 1 87 ? -3.508 27.906 -8.234 1 95.62 87 ASP A N 1
ATOM 640 C CA . ASP A 1 87 ? -4.641 28.719 -7.781 1 95.62 87 ASP A CA 1
ATOM 641 C C . ASP A 1 87 ? -5.156 28.219 -6.434 1 95.62 87 ASP A C 1
ATOM 643 O O . ASP A 1 87 ? -5.832 28.953 -5.711 1 95.62 87 ASP A O 1
ATOM 647 N N . LEU A 1 88 ? -4.777 27.047 -6.133 1 96.44 88 LEU A N 1
ATOM 648 C CA . LEU A 1 88 ? -5.258 26.438 -4.895 1 96.44 88 LEU A CA 1
ATOM 649 C C . LEU A 1 88 ? -4.426 26.906 -3.707 1 96.44 88 LEU A C 1
ATOM 651 O O . LEU A 1 88 ? -4.805 26.688 -2.555 1 96.44 88 LEU A O 1
ATOM 655 N N . ALA A 1 89 ? -3.334 27.531 -3.926 1 96.75 89 ALA A N 1
ATOM 656 C CA . ALA A 1 89 ? -2.406 27.938 -2.871 1 96.75 89 ALA A CA 1
ATOM 657 C C . ALA A 1 89 ? -3.049 28.953 -1.93 1 96.75 89 ALA A C 1
ATOM 659 O O . ALA A 1 89 ? -2.631 29.078 -0.777 1 96.75 89 ALA A O 1
ATOM 660 N N . GLY A 1 90 ? -4.059 29.625 -2.396 1 96.38 90 GLY A N 1
ATOM 661 C CA . GLY A 1 90 ? -4.719 30.656 -1.62 1 96.38 90 GLY A CA 1
ATOM 662 C C . GLY A 1 90 ? -5.387 30.141 -0.364 1 96.38 90 GLY A C 1
ATOM 663 O O . GLY A 1 90 ? -5.621 30.891 0.583 1 96.38 90 GLY A O 1
ATOM 664 N N . ARG A 1 91 ? -5.645 28.828 -0.274 1 97.56 91 ARG A N 1
ATOM 665 C CA . ARG A 1 91 ? -6.312 28.234 0.877 1 97.56 91 ARG A CA 1
ATOM 666 C C . ARG A 1 91 ? -5.301 27.641 1.854 1 97.56 91 ARG A C 1
ATOM 668 O O . ARG A 1 91 ? -5.676 26.969 2.809 1 97.56 91 ARG A O 1
ATOM 675 N N . THR A 1 92 ? -4.047 27.891 1.546 1 98.19 92 THR A N 1
ATOM 676 C CA . THR A 1 92 ? -3.002 27.344 2.4 1 98.19 92 THR A CA 1
ATOM 677 C C . THR A 1 92 ? -2.133 28.453 2.98 1 98.19 92 THR A C 1
ATOM 679 O O . THR A 1 92 ? -1.62 29.297 2.242 1 98.19 92 THR A O 1
ATOM 682 N N . GLN A 1 93 ? -2.006 28.531 4.273 1 98.38 93 GLN A N 1
ATOM 683 C CA . GLN A 1 93 ? -1.012 29.375 4.941 1 98.38 93 GLN A CA 1
ATOM 684 C C . GLN A 1 93 ? 0.293 28.609 5.152 1 98.38 93 GLN A C 1
ATOM 686 O O . GLN A 1 93 ? 0.324 27.609 5.871 1 98.38 93 GLN A O 1
ATOM 691 N N . PHE A 1 94 ? 1.333 29.094 4.543 1 98.25 94 PHE A N 1
ATOM 692 C CA . PHE A 1 94 ? 2.617 28.406 4.629 1 98.25 94 PHE A CA 1
ATOM 693 C C . PHE A 1 94 ? 3.484 29.031 5.719 1 98.25 94 PHE A C 1
ATOM 695 O O . PHE A 1 94 ? 3.557 30.25 5.844 1 98.25 94 PHE A O 1
ATOM 702 N N . HIS A 1 95 ? 4.121 28.234 6.512 1 98.25 95 HIS A N 1
ATOM 703 C CA . HIS A 1 95 ? 5.055 28.641 7.562 1 98.25 95 HIS A CA 1
ATOM 704 C C . HIS A 1 95 ? 6.398 27.938 7.395 1 98.25 95 HIS A C 1
ATOM 706 O O . HIS A 1 95 ? 6.465 26.703 7.371 1 98.25 95 HIS A O 1
ATOM 712 N N . GLU A 1 96 ? 7.426 28.734 7.27 1 97.81 96 GLU A N 1
ATOM 713 C CA . GLU A 1 96 ? 8.773 28.172 7.223 1 97.81 96 GLU A CA 1
ATOM 714 C C . GLU A 1 96 ? 9.273 27.828 8.625 1 97.81 96 GLU A C 1
ATOM 716 O O . GLU A 1 96 ? 9.32 28.688 9.5 1 97.81 96 GLU A O 1
ATOM 721 N N . GLY A 1 97 ? 9.555 26.594 8.867 1 97.31 97 GLY A N 1
ATOM 722 C CA . GLY A 1 97 ? 10.039 26.141 10.164 1 97.31 97 GLY A CA 1
ATOM 723 C C . GLY A 1 97 ? 9.602 24.734 10.508 1 97.31 97 GLY A C 1
ATOM 724 O O . GLY A 1 97 ? 9.422 23.906 9.625 1 97.31 97 GLY A O 1
ATOM 725 N N . PHE A 1 98 ? 9.641 24.484 11.797 1 97.5 98 PHE A N 1
ATOM 726 C CA . PHE A 1 98 ? 9.219 23.188 12.336 1 97.5 98 PHE A CA 1
ATOM 727 C C . PHE A 1 98 ? 7.852 23.312 13 1 97.5 98 PHE A C 1
ATOM 729 O O . PHE A 1 98 ? 7.121 24.266 12.766 1 97.5 98 PHE A O 1
ATOM 736 N N . ILE A 1 99 ? 7.43 22.297 13.672 1 98.06 99 ILE A N 1
ATOM 737 C CA . ILE A 1 99 ? 6.07 22.203 14.203 1 98.06 99 ILE A CA 1
ATOM 738 C C . ILE A 1 99 ? 5.77 23.422 15.062 1 98.06 99 ILE A C 1
ATOM 740 O O . ILE A 1 99 ? 4.629 23.891 15.102 1 98.06 99 ILE A O 1
ATOM 744 N N . GLU A 1 100 ? 6.77 24.078 15.648 1 97.31 100 GLU A N 1
ATOM 745 C CA . GLU A 1 100 ? 6.59 25.219 16.531 1 97.31 100 GLU A CA 1
ATOM 746 C C . GLU A 1 100 ? 6.16 26.453 15.734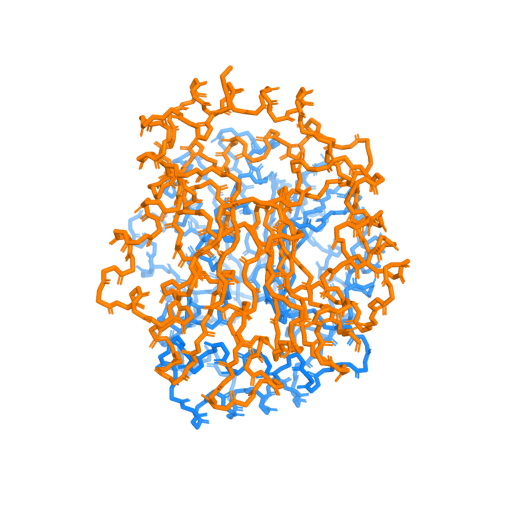 1 97.31 100 GLU A C 1
ATOM 748 O O . GLU A 1 100 ? 5.617 27.406 16.312 1 97.31 100 GLU A O 1
ATOM 753 N N . SER A 1 101 ? 6.387 26.453 14.477 1 97.88 101 SER A N 1
ATOM 754 C CA . SER A 1 101 ? 6.027 27.594 13.633 1 97.88 101 SER A CA 1
ATOM 755 C C . SER A 1 101 ? 4.543 27.578 13.273 1 97.88 101 SER A C 1
ATOM 757 O O . SER A 1 101 ? 4 28.562 12.797 1 97.88 101 SER A O 1
ATOM 759 N N . ALA A 1 102 ? 3.918 26.406 13.445 1 97.94 102 ALA A N 1
ATOM 760 C CA . ALA A 1 102 ? 2.484 26.297 13.18 1 97.94 102 ALA A CA 1
ATOM 761 C C . ALA A 1 102 ? 1.677 27.047 14.242 1 97.94 102 ALA A C 1
ATOM 763 O O . ALA A 1 102 ? 2.053 27.062 15.414 1 97.94 102 ALA A O 1
ATOM 764 N N . PRO A 1 103 ? 0.536 27.672 13.844 1 98.06 103 PRO A N 1
ATOM 765 C CA . PRO A 1 103 ? -0.392 28.188 14.859 1 98.06 103 PRO A CA 1
ATOM 766 C C . PRO A 1 103 ? -0.812 27.109 15.867 1 98.06 103 PRO A C 1
ATOM 768 O O . PRO A 1 103 ? -0.673 25.922 15.594 1 98.06 103 PRO A O 1
ATOM 771 N N . GLU A 1 104 ? -1.379 27.5 16.969 1 96.94 104 GLU A N 1
ATOM 772 C CA . GLU A 1 104 ? -1.684 26.594 18.062 1 96.94 104 GLU A CA 1
ATOM 773 C C . GLU A 1 104 ? -2.945 25.781 17.781 1 96.94 104 GLU A C 1
ATOM 775 O O . GLU A 1 104 ? -3.193 24.766 18.438 1 96.94 104 GLU A O 1
ATOM 780 N N . GLY A 1 105 ? -3.697 26.141 16.797 1 94.06 105 GLY A N 1
ATOM 781 C CA . GLY A 1 105 ? -4.918 25.406 16.5 1 94.06 105 GLY A CA 1
ATOM 782 C C . GLY A 1 105 ? -6.098 25.844 17.344 1 94.06 105 GLY A C 1
ATOM 783 O O . GLY A 1 105 ? -6.258 27.031 17.625 1 94.06 105 GLY A O 1
ATOM 784 N N . PRO A 1 106 ? -7.02 24.891 17.609 1 97.94 106 PRO A N 1
ATOM 785 C CA . PRO A 1 106 ? -6.926 23.469 17.266 1 97.94 106 PRO A CA 1
ATOM 786 C C . PRO A 1 106 ? -7.328 23.188 15.82 1 97.94 106 PRO A C 1
ATOM 788 O O . PRO A 1 106 ? -8.25 23.812 15.297 1 97.94 106 PRO A O 1
ATOM 791 N N . PHE A 1 107 ? -6.742 22.234 15.164 1 98.88 107 PHE A N 1
ATOM 792 C CA . PHE A 1 107 ? -6.992 21.812 13.789 1 98.88 107 PHE A CA 1
ATOM 793 C C . PHE A 1 107 ? -7.945 20.625 13.758 1 98.88 107 PHE A C 1
ATOM 795 O O . PHE A 1 107 ? -8.062 19.891 14.742 1 98.88 107 PHE A O 1
ATOM 802 N N . ASP A 1 108 ? -8.57 20.422 12.609 1 98.88 108 ASP A N 1
ATOM 803 C CA . ASP A 1 108 ? -9.539 19.344 12.422 1 98.88 108 ASP A CA 1
ATOM 804 C C . ASP A 1 108 ? -8.836 18.047 12.016 1 98.88 108 ASP A C 1
ATOM 806 O O . ASP A 1 108 ? -9.453 16.984 12.016 1 98.88 108 ASP A O 1
ATOM 810 N N . GLY A 1 109 ? -7.613 18.062 11.719 1 98.88 109 GLY A N 1
ATOM 811 C CA . GLY A 1 109 ? -6.758 16.953 11.312 1 98.88 109 GLY A CA 1
ATOM 812 C C . GLY A 1 109 ? -5.348 17.375 10.961 1 98.88 109 GLY A C 1
ATOM 813 O O . GLY A 1 109 ? -5.07 18.578 10.852 1 98.88 109 GLY A O 1
ATOM 814 N N . ALA A 1 110 ? -4.496 16.422 10.82 1 98.94 110 ALA A N 1
ATOM 815 C CA . ALA A 1 110 ? -3.113 16.719 10.445 1 98.94 110 ALA A CA 1
ATOM 816 C C . ALA A 1 110 ? -2.51 15.555 9.656 1 98.94 110 ALA A C 1
ATOM 818 O O . ALA A 1 110 ? -2.961 14.414 9.773 1 98.94 110 ALA A O 1
ATOM 819 N N . THR A 1 111 ? -1.557 15.883 8.875 1 98.88 111 THR A N 1
ATOM 820 C CA . THR A 1 111 ? -0.78 14.867 8.164 1 98.88 111 THR A CA 1
ATOM 821 C C . THR A 1 111 ? 0.714 15.164 8.273 1 98.88 111 THR A C 1
ATOM 823 O O . THR A 1 111 ? 1.114 16.312 8.492 1 98.88 111 THR A O 1
ATOM 826 N N . CYS A 1 112 ? 1.451 14.211 8.195 1 98.81 112 CYS A N 1
ATOM 827 C CA . CYS A 1 112 ? 2.904 14.227 8.086 1 98.81 112 CYS A CA 1
ATOM 828 C C . CYS A 1 112 ? 3.396 13.086 7.195 1 98.81 112 CYS A C 1
ATOM 830 O O . CYS A 1 112 ? 3.68 11.992 7.68 1 98.81 112 CYS A O 1
ATOM 832 N N . ILE A 1 113 ? 3.555 13.367 5.938 1 98.19 113 ILE A N 1
ATOM 833 C CA . ILE A 1 113 ? 3.826 12.336 4.941 1 98.19 113 ILE A CA 1
ATOM 834 C C . ILE A 1 113 ? 5.242 12.508 4.395 1 98.19 113 ILE A C 1
ATOM 836 O O . ILE A 1 113 ? 5.598 13.578 3.898 1 98.19 113 ILE A O 1
ATOM 840 N N . LEU A 1 114 ? 6.035 11.43 4.543 1 97.19 114 LEU A N 1
ATOM 841 C CA . LEU A 1 114 ? 7.402 11.32 4.039 1 97.19 114 LEU A CA 1
ATOM 842 C C . LEU A 1 114 ? 8.305 12.367 4.691 1 97.19 114 LEU A C 1
ATOM 844 O O . LEU A 1 114 ? 9.133 12.984 4.023 1 97.19 114 LEU A O 1
ATOM 848 N N . THR A 1 115 ? 8.133 12.555 6.02 1 96.88 115 THR A N 1
ATOM 849 C CA . THR A 1 115 ? 8.867 13.602 6.73 1 96.88 115 THR A CA 1
ATOM 850 C C . THR A 1 115 ? 9.469 13.055 8.023 1 96.88 115 THR A C 1
ATOM 852 O O . THR A 1 115 ? 10.641 13.305 8.32 1 96.88 115 THR A O 1
ATOM 855 N N . LEU A 1 116 ? 8.758 12.242 8.781 1 97.56 116 LEU A N 1
ATOM 856 C CA . LEU A 1 116 ? 9.148 11.836 10.125 1 97.56 116 LEU A CA 1
ATOM 857 C C . LEU A 1 116 ? 10.461 11.062 10.102 1 97.56 116 LEU A C 1
ATOM 859 O O . LEU A 1 116 ? 11.211 11.07 11.07 1 97.56 116 LEU A O 1
ATOM 863 N N . HIS A 1 117 ? 10.727 10.367 8.961 1 96.88 117 HIS A N 1
ATOM 864 C CA . HIS A 1 117 ? 11.938 9.547 8.883 1 96.88 117 HIS A CA 1
ATOM 865 C C . HIS A 1 117 ? 13.188 10.406 8.836 1 96.88 117 HIS A C 1
ATOM 867 O O . HIS A 1 117 ? 14.305 9.898 8.922 1 96.88 117 HIS A O 1
ATOM 873 N N . PHE A 1 118 ? 13.086 11.727 8.805 1 95.88 118 PHE A N 1
ATOM 874 C CA . PHE A 1 118 ? 14.234 12.617 8.852 1 95.88 118 PHE A CA 1
ATOM 875 C C . PHE A 1 118 ? 14.555 13.008 10.289 1 95.88 118 PHE A C 1
ATOM 877 O O . PHE A 1 118 ? 15.602 13.609 10.562 1 95.88 118 PHE A O 1
ATOM 884 N N . ILE A 1 119 ? 13.656 12.75 11.219 1 96.81 119 ILE A N 1
ATOM 885 C CA . ILE A 1 119 ? 13.734 13.25 12.586 1 96.81 119 ILE A CA 1
ATOM 886 C C . ILE A 1 119 ? 14.172 12.125 13.523 1 96.81 119 ILE A C 1
ATOM 888 O O . ILE A 1 119 ? 13.633 11.016 13.461 1 96.81 119 ILE A O 1
ATOM 892 N N . GLU A 1 120 ? 15.094 12.422 14.359 1 97.12 120 GLU A N 1
ATOM 893 C CA . GLU A 1 120 ? 15.562 11.453 15.344 1 97.12 120 GLU A CA 1
ATOM 894 C C . GLU A 1 120 ? 14.453 11.086 16.328 1 97.12 120 GLU A C 1
ATOM 896 O O . GLU A 1 120 ? 13.523 11.867 16.547 1 97.12 120 GLU A O 1
ATOM 901 N N . ARG A 1 121 ? 14.578 9.961 17 1 97.31 121 ARG A N 1
ATOM 902 C CA . ARG A 1 121 ? 13.516 9.344 17.797 1 97.31 121 ARG A CA 1
ATOM 903 C C . ARG A 1 121 ? 13 10.305 18.859 1 97.31 121 ARG A C 1
ATOM 905 O O . ARG A 1 121 ? 11.789 10.516 18.969 1 97.31 121 ARG A O 1
ATOM 912 N N . GLN A 1 122 ? 13.891 10.945 19.641 1 97.44 122 GLN A N 1
ATOM 913 C CA . GLN A 1 122 ? 13.461 11.82 20.719 1 97.44 122 GLN A CA 1
ATOM 914 C C . GLN A 1 122 ? 12.766 13.07 20.188 1 97.44 122 GLN A C 1
ATOM 916 O O . GLN A 1 122 ? 11.734 13.484 20.719 1 97.44 122 GLN A O 1
ATOM 921 N N . GLU A 1 123 ? 13.398 13.648 19.188 1 97.88 123 GLU A N 1
ATOM 922 C CA . GLU A 1 123 ? 12.789 14.812 18.562 1 97.88 123 GLU A CA 1
ATOM 923 C C . GLU A 1 123 ? 11.477 14.453 17.875 1 97.88 123 GLU A C 1
ATOM 925 O O . GLU A 1 123 ? 10.555 15.266 17.812 1 97.88 123 GLU A O 1
ATOM 930 N N . ARG A 1 124 ? 11.383 13.266 17.344 1 98.38 124 ARG A N 1
ATOM 931 C CA . ARG A 1 124 ? 10.156 12.773 16.719 1 98.38 124 ARG A CA 1
ATOM 932 C C . ARG A 1 124 ? 9.016 12.711 17.734 1 98.38 124 ARG A C 1
ATOM 934 O O . ARG A 1 124 ? 7.891 13.109 17.438 1 98.38 124 ARG A O 1
ATOM 941 N N . LEU A 1 125 ? 9.312 12.148 18.906 1 98.69 125 LEU A N 1
ATOM 942 C CA . LEU A 1 125 ? 8.305 12.102 19.969 1 98.69 125 LEU A CA 1
ATOM 943 C C . LEU A 1 125 ? 7.844 13.508 20.344 1 98.69 125 LEU A C 1
ATOM 945 O O . LEU A 1 125 ? 6.645 13.758 20.484 1 98.69 125 LEU A O 1
ATOM 949 N N . ARG A 1 126 ? 8.766 14.422 20.5 1 98.38 126 ARG A N 1
ATOM 950 C CA . ARG A 1 126 ? 8.43 15.805 20.812 1 98.38 126 ARG A CA 1
ATOM 951 C C . ARG A 1 126 ? 7.539 16.406 19.734 1 98.38 126 ARG A C 1
ATOM 953 O O . ARG A 1 126 ? 6.551 17.078 20.031 1 98.38 126 ARG A O 1
ATOM 960 N N . THR A 1 127 ? 7.91 16.172 18.484 1 98.75 127 THR A N 1
ATOM 961 C CA . THR A 1 127 ? 7.145 16.672 17.344 1 98.75 127 THR A CA 1
ATOM 962 C C . THR A 1 127 ? 5.723 16.125 17.359 1 98.75 127 THR A C 1
ATOM 964 O O . THR A 1 127 ? 4.758 16.859 17.172 1 98.75 127 THR A O 1
ATOM 967 N N . LEU A 1 128 ? 5.598 14.852 17.609 1 98.88 128 LEU A N 1
ATOM 968 C CA . LEU A 1 128 ? 4.293 14.195 17.656 1 98.88 128 LEU A CA 1
ATOM 969 C C . LEU A 1 128 ? 3.438 14.766 18.781 1 98.88 128 LEU A C 1
ATOM 971 O O . LEU A 1 128 ? 2.234 14.977 18.609 1 98.88 128 LEU A O 1
ATOM 975 N N . LYS A 1 129 ? 4.02 15 19.938 1 98.81 129 LYS A N 1
ATOM 976 C CA . LYS A 1 129 ? 3.299 15.609 21.047 1 98.81 129 LYS A CA 1
ATOM 977 C C . LYS A 1 129 ? 2.797 17 20.672 1 98.81 129 LYS A C 1
ATOM 979 O O . LYS A 1 129 ? 1.671 17.375 21.016 1 98.81 129 LYS A O 1
ATOM 984 N N . GLU A 1 130 ? 3.646 17.766 20 1 98.75 130 GLU A N 1
ATOM 985 C CA . GLU A 1 130 ? 3.27 19.109 19.578 1 98.75 130 GLU A CA 1
ATOM 986 C C . GLU A 1 130 ? 2.145 19.062 18.547 1 98.75 130 GLU A C 1
ATOM 988 O O . GLU A 1 130 ? 1.252 19.922 18.547 1 98.75 130 GLU A O 1
ATOM 993 N N . VAL A 1 131 ? 2.188 18.094 17.625 1 98.88 131 VAL A N 1
ATOM 994 C CA . VAL A 1 131 ? 1.102 17.922 16.672 1 98.88 131 VAL A CA 1
ATOM 995 C C . VAL A 1 131 ? -0.199 17.625 17.406 1 98.88 131 VAL A C 1
ATOM 997 O O . VAL A 1 131 ? -1.232 18.234 17.141 1 98.88 131 VAL A O 1
ATOM 1000 N N . LYS A 1 132 ? -0.12 16.688 18.328 1 98.75 132 LYS A N 1
ATOM 1001 C CA . LYS A 1 132 ? -1.308 16.281 19.078 1 98.75 132 LYS A CA 1
ATOM 1002 C C . LYS A 1 132 ? -1.918 17.484 19.797 1 98.75 132 LYS A C 1
ATOM 1004 O O . LYS A 1 132 ? -3.137 17.672 19.797 1 98.75 132 LYS A O 1
ATOM 1009 N N . ARG A 1 133 ? -1.097 18.297 20.391 1 98.31 133 ARG A N 1
ATOM 1010 C CA . ARG A 1 133 ? -1.536 19.469 21.141 1 98.31 133 ARG A CA 1
ATOM 1011 C C . ARG A 1 133 ? -2.312 20.438 20.25 1 98.31 133 ARG A C 1
ATOM 1013 O O . ARG A 1 133 ? -3.172 21.172 20.719 1 98.31 133 ARG A O 1
ATOM 1020 N N . ARG A 1 134 ? -2.088 20.391 19.016 1 98.69 134 ARG A N 1
ATOM 1021 C CA . ARG A 1 134 ? -2.664 21.344 18.062 1 98.69 134 ARG A CA 1
ATOM 1022 C C . ARG A 1 134 ? -3.936 20.781 17.438 1 98.69 134 ARG A C 1
ATOM 1024 O O . ARG A 1 134 ? -4.578 21.469 16.625 1 98.69 134 ARG A O 1
ATOM 1031 N N . LEU A 1 135 ? -4.266 19.562 17.766 1 98.81 135 LEU A N 1
ATOM 1032 C CA . LEU A 1 135 ? -5.418 18.906 17.156 1 98.81 135 LEU A CA 1
ATOM 1033 C C . LEU A 1 135 ? -6.625 18.938 18.094 1 98.81 135 LEU A C 1
ATOM 1035 O O . LEU A 1 135 ? -6.469 18.859 19.312 1 98.81 135 LEU A O 1
ATOM 1039 N N . LYS A 1 136 ? -7.824 19.078 17.516 1 98.75 136 LYS A N 1
ATOM 1040 C CA . LYS A 1 136 ? -9.047 18.859 18.281 1 98.75 136 LYS A CA 1
ATOM 1041 C C . LYS A 1 136 ? -9.094 17.453 18.859 1 98.75 136 LYS A C 1
ATOM 1043 O O . LYS A 1 136 ? -8.547 16.516 18.266 1 98.75 136 LYS A O 1
ATOM 1048 N N . PRO A 1 137 ? -9.781 17.297 20.031 1 98.25 137 PRO A N 1
ATOM 1049 C CA . PRO A 1 137 ? -9.938 15.938 20.547 1 98.25 137 PRO A CA 1
ATOM 1050 C C . PRO A 1 137 ? -10.578 14.984 19.547 1 98.25 137 PRO A C 1
ATOM 1052 O O . PRO A 1 137 ? -11.633 15.297 18.969 1 98.25 137 PRO A O 1
ATOM 1055 N N . GLY A 1 138 ? -9.906 13.922 19.312 1 98.31 138 GLY A N 1
ATOM 1056 C CA . GLY A 1 138 ? -10.453 12.922 18.406 1 98.31 138 GLY A CA 1
ATOM 1057 C C . GLY A 1 138 ? -10.109 13.164 16.953 1 98.31 138 GLY A C 1
ATOM 1058 O O . GLY A 1 138 ? -10.43 12.352 16.078 1 98.31 138 GLY A O 1
ATOM 1059 N N . ALA A 1 139 ? -9.438 14.281 16.625 1 98.81 139 ALA A N 1
ATOM 1060 C CA . ALA A 1 139 ? -9.062 14.594 15.25 1 98.81 139 ALA A CA 1
ATOM 1061 C C . ALA A 1 139 ? -8.039 13.594 14.719 1 98.81 139 ALA A C 1
ATOM 1063 O O . ALA A 1 139 ? -7.168 13.133 15.469 1 98.81 139 ALA A O 1
ATOM 1064 N N . PRO A 1 140 ? -8.117 13.289 13.484 1 98.88 140 PRO A N 1
ATOM 1065 C CA . PRO A 1 140 ? -7.207 12.312 12.891 1 98.88 140 PRO A CA 1
ATOM 1066 C C . PRO A 1 140 ? -5.82 12.891 12.617 1 98.88 140 PRO A C 1
ATOM 1068 O O . PRO A 1 140 ? -5.695 14.07 12.281 1 98.88 140 PRO A O 1
ATOM 1071 N N . PHE A 1 141 ? -4.836 12.094 12.812 1 98.94 141 PHE A N 1
ATOM 1072 C CA . PHE A 1 141 ? -3.461 12.328 12.391 1 98.94 141 PHE A CA 1
ATOM 1073 C C . PHE A 1 141 ? -2.961 11.195 11.508 1 98.94 141 PHE A C 1
ATOM 1075 O O . PHE A 1 141 ? -2.971 10.031 11.922 1 98.94 141 PHE A O 1
ATOM 1082 N N . ILE A 1 142 ? -2.576 11.516 10.266 1 98.94 142 ILE A N 1
ATOM 1083 C CA . ILE A 1 142 ? -2.098 10.539 9.297 1 98.94 142 ILE A CA 1
ATOM 1084 C C . ILE A 1 142 ? -0.604 10.742 9.055 1 98.94 142 ILE A C 1
ATOM 1086 O O . ILE A 1 142 ? -0.169 11.836 8.695 1 98.94 142 ILE A O 1
ATOM 1090 N N . ALA A 1 143 ? 0.128 9.711 9.242 1 98.88 143 ALA A N 1
ATOM 1091 C CA . ALA A 1 143 ? 1.565 9.742 8.984 1 98.88 143 ALA A CA 1
ATOM 1092 C C . ALA A 1 143 ? 1.979 8.602 8.055 1 98.88 143 ALA A C 1
ATOM 1094 O O . ALA A 1 143 ? 1.42 7.508 8.117 1 98.88 143 ALA A O 1
ATOM 1095 N N . ALA A 1 144 ? 2.906 8.781 7.215 1 98.81 144 ALA A N 1
ATOM 1096 C CA . ALA A 1 144 ? 3.498 7.773 6.344 1 98.81 144 ALA A CA 1
ATOM 1097 C C . ALA A 1 144 ? 4.965 8.086 6.055 1 98.81 144 ALA A C 1
ATOM 1099 O O . ALA A 1 144 ? 5.305 9.227 5.715 1 98.81 144 ALA A O 1
ATOM 1100 N N . HIS A 1 145 ? 5.824 7.16 6.227 1 98.69 145 HIS A N 1
ATOM 1101 C CA . HIS A 1 145 ? 7.258 7.352 6.043 1 98.69 145 HIS A CA 1
ATOM 1102 C C . HIS A 1 145 ? 7.996 6.016 6.051 1 98.69 145 HIS A C 1
ATOM 1104 O O . HIS A 1 145 ? 7.371 4.957 6.113 1 98.69 145 HIS A O 1
ATOM 1110 N N . TYR A 1 146 ? 9.312 6.047 5.832 1 98.69 146 TYR A N 1
ATOM 1111 C CA . TYR A 1 146 ? 10.117 4.836 5.957 1 98.69 146 TYR A CA 1
ATOM 1112 C C . TYR A 1 146 ? 9.914 4.184 7.32 1 98.69 146 TYR A C 1
ATOM 1114 O O . TYR A 1 146 ? 10.016 4.848 8.352 1 98.69 146 TYR A O 1
ATOM 1122 N N . SER A 1 147 ? 9.617 2.994 7.367 1 98.75 147 SER A N 1
ATOM 1123 C CA . SER A 1 147 ? 9.422 2.16 8.547 1 98.75 147 SER A CA 1
ATOM 1124 C C . SER A 1 147 ? 9.789 0.708 8.266 1 98.75 147 SER A C 1
ATOM 1126 O O . SER A 1 147 ? 9.086 0.011 7.539 1 98.75 147 SER A O 1
ATOM 1128 N N . ILE A 1 148 ? 10.891 0.259 8.812 1 98.5 148 ILE A N 1
ATOM 1129 C CA . ILE A 1 148 ? 11.484 -1.009 8.398 1 98.5 148 ILE A CA 1
ATOM 1130 C C . ILE A 1 148 ? 11.75 -1.877 9.633 1 98.5 148 ILE A C 1
ATOM 1132 O O . ILE A 1 148 ? 12.305 -1.406 10.625 1 98.5 148 ILE A O 1
ATOM 1136 N N . PRO A 1 149 ? 11.297 -3.143 9.57 1 97 149 PRO A N 1
ATOM 1137 C CA . PRO A 1 149 ? 11.523 -4.027 10.719 1 97 149 PRO A CA 1
ATOM 1138 C C . PRO A 1 149 ? 12.992 -4.074 11.141 1 97 149 PRO A C 1
ATOM 1140 O O . PRO A 1 149 ? 13.883 -4.035 10.297 1 97 149 PRO A O 1
ATOM 1143 N N . GLU A 1 150 ? 13.172 -4.207 12.477 1 94.75 150 GLU A N 1
ATOM 1144 C CA . GLU A 1 150 ? 14.516 -4.246 13.047 1 94.75 150 GLU A CA 1
ATOM 1145 C C . GLU A 1 150 ? 15.344 -5.363 12.43 1 94.75 150 GLU A C 1
ATOM 1147 O O . GLU A 1 150 ? 14.859 -6.484 12.266 1 94.75 150 GLU A O 1
ATOM 1152 N N . GLY A 1 151 ? 16.578 -5.016 12.039 1 95.5 151 GLY A N 1
ATOM 1153 C CA . GLY A 1 151 ? 17.5 -6.008 11.516 1 95.5 151 GLY A CA 1
ATOM 1154 C C . GLY A 1 151 ? 17.297 -6.277 10.031 1 95.5 151 GLY A C 1
ATOM 1155 O O . GLY A 1 151 ? 18 -7.105 9.453 1 95.5 151 GLY A O 1
ATOM 1156 N N . GLU A 1 152 ? 16.406 -5.582 9.359 1 97.75 152 GLU A N 1
ATOM 1157 C CA . GLU A 1 152 ? 16.078 -5.898 7.973 1 97.75 152 GLU A CA 1
ATOM 1158 C C . GLU A 1 152 ? 16.281 -4.68 7.07 1 97.75 152 GLU A C 1
ATOM 1160 O O . GLU A 1 152 ? 15.742 -4.633 5.961 1 97.75 152 GLU A O 1
ATOM 1165 N N . LEU A 1 153 ? 17.031 -3.707 7.52 1 97.62 153 LEU A N 1
ATOM 1166 C CA . LEU A 1 153 ? 17.188 -2.443 6.809 1 97.62 153 LEU A CA 1
ATOM 1167 C C . LEU A 1 153 ? 17.719 -2.678 5.398 1 97.62 153 LEU A C 1
ATOM 1169 O O . LEU A 1 153 ? 17.141 -2.188 4.426 1 97.62 153 LEU A O 1
ATOM 1173 N N . ASP A 1 154 ? 18.812 -3.455 5.281 1 97.62 154 ASP A N 1
ATOM 1174 C CA . ASP A 1 154 ? 19.438 -3.688 3.986 1 97.62 154 ASP A CA 1
ATOM 1175 C C . ASP A 1 154 ? 18.484 -4.363 3.016 1 97.62 154 ASP A C 1
ATOM 1177 O O . ASP A 1 154 ? 18.422 -4.008 1.837 1 97.62 154 ASP A O 1
ATOM 1181 N N . LEU A 1 155 ? 17.766 -5.301 3.477 1 98.06 155 LEU A N 1
ATOM 1182 C CA . LEU A 1 155 ? 16.828 -6.047 2.648 1 98.06 155 LEU A CA 1
ATOM 1183 C C . LEU A 1 155 ? 15.758 -5.121 2.084 1 98.06 155 LEU A C 1
ATOM 1185 O O . LEU A 1 155 ? 15.547 -5.082 0.87 1 98.06 155 LEU A O 1
ATOM 1189 N N . TRP A 1 156 ? 15.109 -4.398 2.898 1 98.5 156 TRP A N 1
ATOM 1190 C CA . TRP A 1 156 ? 13.969 -3.596 2.471 1 98.5 156 TRP A CA 1
ATOM 1191 C C . TRP A 1 156 ? 14.43 -2.383 1.669 1 98.5 156 TRP A C 1
ATOM 1193 O O . TRP A 1 156 ? 13.727 -1.928 0.761 1 98.5 156 TRP A O 1
ATOM 1203 N N . LEU A 1 157 ? 15.617 -1.865 1.936 1 98.44 157 LEU A N 1
ATOM 1204 C CA . LEU A 1 157 ? 16.141 -0.777 1.117 1 98.44 157 LEU A CA 1
ATOM 1205 C C . LEU A 1 157 ? 16.562 -1.287 -0.255 1 98.44 157 LEU A C 1
ATOM 1207 O O . LEU A 1 157 ? 16.484 -0.561 -1.247 1 98.44 157 LEU A O 1
ATOM 1211 N N . SER A 1 158 ? 17.047 -2.541 -0.318 1 98.44 158 SER A N 1
ATOM 1212 C CA . SER A 1 158 ? 17.312 -3.133 -1.625 1 98.44 158 SER A CA 1
ATOM 1213 C C . SER A 1 158 ? 16.031 -3.262 -2.445 1 98.44 158 SER A C 1
ATOM 1215 O O . SER A 1 158 ? 16.047 -3.043 -3.66 1 98.44 158 SER A O 1
ATOM 1217 N N . ARG A 1 159 ? 14.922 -3.623 -1.827 1 98.62 159 ARG A N 1
ATOM 1218 C CA . ARG A 1 159 ? 13.625 -3.732 -2.482 1 98.62 159 ARG A CA 1
ATOM 1219 C C . ARG A 1 159 ? 13.125 -2.367 -2.934 1 98.62 159 ARG A C 1
ATOM 1221 O O . ARG A 1 159 ? 12.562 -2.234 -4.023 1 98.62 159 ARG A O 1
ATOM 1228 N N . TYR A 1 160 ? 13.359 -1.394 -2.072 1 98.19 160 TYR A N 1
ATOM 1229 C CA . TYR A 1 160 ? 13.07 -0.01 -2.43 1 98.19 160 TYR A CA 1
ATOM 1230 C C . TYR A 1 160 ? 13.828 0.4 -3.686 1 98.19 160 TYR A C 1
ATOM 1232 O O . TYR A 1 160 ? 13.242 0.968 -4.613 1 98.19 160 TYR A O 1
ATOM 1240 N N . ALA A 1 161 ? 15.102 0.152 -3.74 1 98.38 161 ALA A N 1
ATOM 1241 C CA . ALA A 1 161 ? 15.922 0.513 -4.887 1 98.38 161 ALA A CA 1
ATOM 1242 C C . ALA A 1 161 ? 15.461 -0.21 -6.148 1 98.38 161 ALA A C 1
ATOM 1244 O O . ALA A 1 161 ? 15.375 0.392 -7.223 1 98.38 161 ALA A O 1
ATOM 1245 N N . ALA A 1 162 ? 15.172 -1.47 -6.02 1 98.5 162 ALA A N 1
ATOM 1246 C CA . ALA A 1 162 ? 14.695 -2.256 -7.156 1 98.5 162 ALA A CA 1
ATOM 1247 C C . ALA A 1 162 ? 13.398 -1.68 -7.715 1 98.5 162 ALA A C 1
ATOM 1249 O O . ALA A 1 162 ? 13.234 -1.579 -8.938 1 98.5 162 ALA A O 1
ATOM 1250 N N . PHE A 1 163 ? 12.523 -1.318 -6.852 1 98.62 163 PHE A N 1
ATOM 1251 C CA . PHE A 1 163 ? 11.258 -0.721 -7.281 1 98.62 163 PHE A CA 1
ATOM 1252 C C . PHE A 1 163 ? 11.508 0.59 -8.016 1 98.62 163 PHE A C 1
ATOM 1254 O O . PHE A 1 163 ? 10.922 0.833 -9.07 1 98.62 163 PHE A O 1
ATOM 1261 N N . SER A 1 164 ? 12.359 1.437 -7.449 1 97.88 164 SER A N 1
ATOM 1262 C CA . SER A 1 164 ? 12.68 2.721 -8.062 1 97.88 164 SER A CA 1
ATOM 1263 C C . SER A 1 164 ? 13.258 2.539 -9.461 1 97.88 164 SER A C 1
ATOM 1265 O O . SER A 1 164 ? 12.883 3.258 -10.391 1 97.88 164 SER A O 1
ATOM 1267 N N . ILE A 1 165 ? 14.102 1.566 -9.609 1 97.75 165 ILE A N 1
ATOM 1268 C CA . ILE A 1 165 ? 14.75 1.306 -10.891 1 97.75 165 ILE A CA 1
ATOM 1269 C C . ILE A 1 165 ? 13.703 0.884 -11.914 1 97.75 165 ILE A C 1
ATOM 1271 O O . ILE A 1 165 ? 13.68 1.41 -13.031 1 97.75 165 ILE A O 1
ATOM 1275 N N . THR A 1 166 ? 12.805 0.033 -11.508 1 96.44 166 THR A N 1
ATOM 1276 C CA . THR A 1 166 ? 11.781 -0.443 -12.43 1 96.44 166 THR A CA 1
ATOM 1277 C C . THR A 1 166 ? 10.797 0.673 -12.766 1 96.44 166 THR A C 1
ATOM 1279 O O . THR A 1 166 ? 10.055 0.58 -13.742 1 96.44 166 THR A O 1
ATOM 1282 N N . SER A 1 167 ? 10.797 1.663 -11.938 1 95.5 167 SER A N 1
ATOM 1283 C CA . SER A 1 167 ? 9.898 2.795 -12.156 1 95.5 167 SER A CA 1
ATOM 1284 C C . SER A 1 167 ? 10.578 3.891 -12.969 1 95.5 167 SER A C 1
ATOM 1286 O O . SER A 1 167 ? 10.039 4.984 -13.117 1 95.5 167 SER A O 1
ATOM 1288 N N . GLY A 1 168 ? 11.805 3.672 -13.406 1 94.75 168 GLY A N 1
ATOM 1289 C CA . GLY A 1 168 ? 12.445 4.57 -14.359 1 94.75 168 GLY A CA 1
ATOM 1290 C C . GLY A 1 168 ? 13.578 5.375 -13.758 1 94.75 168 GLY A C 1
ATOM 1291 O O . GLY A 1 168 ? 14.18 6.211 -14.43 1 94.75 168 GLY A O 1
ATOM 1292 N N . ILE A 1 169 ? 13.898 5.16 -12.516 1 95.81 169 ILE A N 1
ATOM 1293 C CA . ILE A 1 169 ? 15.039 5.828 -11.898 1 95.81 169 ILE A CA 1
ATOM 1294 C C . ILE A 1 169 ? 16.328 5.16 -12.336 1 95.81 169 ILE A C 1
ATOM 1296 O O . ILE A 1 169 ? 16.422 3.93 -12.391 1 95.81 169 ILE A O 1
ATOM 1300 N N . ASP A 1 170 ? 17.328 6 -12.688 1 96.19 170 ASP A N 1
ATOM 1301 C CA . ASP A 1 170 ? 18.641 5.477 -13.055 1 96.19 170 ASP A CA 1
ATOM 1302 C C . ASP A 1 170 ? 19.188 4.582 -11.945 1 96.19 170 ASP A C 1
ATOM 1304 O O . ASP A 1 170 ? 19.188 4.953 -10.773 1 96.19 170 ASP A O 1
ATOM 1308 N N . PRO A 1 171 ? 19.672 3.402 -12.344 1 97.5 171 PRO A N 1
ATOM 1309 C CA . PRO A 1 171 ? 20.172 2.457 -11.336 1 97.5 171 PRO A CA 1
ATOM 1310 C C . PRO A 1 171 ? 21.234 3.064 -10.422 1 97.5 171 PRO A C 1
ATOM 1312 O O . PRO A 1 171 ? 21.219 2.83 -9.211 1 97.5 171 PRO A O 1
ATOM 1315 N N . ALA A 1 172 ? 22.125 3.789 -10.984 1 97.44 172 ALA A N 1
ATOM 1316 C CA . ALA A 1 172 ? 23.156 4.418 -10.164 1 97.44 172 ALA A CA 1
ATOM 1317 C C . ALA A 1 172 ? 22.547 5.398 -9.172 1 97.44 172 ALA A C 1
ATOM 1319 O O . ALA A 1 172 ? 22.969 5.453 -8.008 1 97.44 172 ALA A O 1
ATOM 1320 N N . GLN A 1 173 ? 21.641 6.137 -9.594 1 94.88 173 GLN A N 1
ATOM 1321 C CA . GLN A 1 173 ? 20.938 7.078 -8.734 1 94.88 173 GLN A CA 1
ATOM 1322 C C . GLN A 1 173 ? 20.156 6.348 -7.641 1 94.88 173 GLN A C 1
ATOM 1324 O O . GLN A 1 173 ? 20.188 6.75 -6.473 1 94.88 173 GLN A O 1
ATOM 1329 N N . ALA A 1 174 ? 19.453 5.297 -7.984 1 96.69 174 ALA A N 1
ATOM 1330 C CA . ALA A 1 174 ? 18.656 4.512 -7.035 1 96.69 174 ALA A CA 1
ATOM 1331 C C . ALA A 1 174 ? 19.562 3.902 -5.957 1 96.69 174 ALA A C 1
ATOM 1333 O O . ALA A 1 174 ? 19.203 3.912 -4.777 1 96.69 174 ALA A O 1
ATOM 1334 N N . ASN A 1 175 ? 20.688 3.4 -6.379 1 97.38 175 ASN A N 1
ATOM 1335 C CA . ASN A 1 175 ? 21.594 2.775 -5.434 1 97.38 175 ASN A CA 1
ATOM 1336 C C . ASN A 1 175 ? 22.281 3.812 -4.547 1 97.38 175 ASN A C 1
ATOM 1338 O O . ASN A 1 175 ? 22.562 3.551 -3.375 1 97.38 175 ASN A O 1
ATOM 1342 N N . ALA A 1 176 ? 22.578 4.906 -5.109 1 96 176 ALA A N 1
ATOM 1343 C CA . ALA A 1 176 ? 23.109 5.996 -4.301 1 96 176 ALA A CA 1
ATOM 1344 C C . ALA A 1 176 ? 22.094 6.457 -3.258 1 96 176 ALA A C 1
ATOM 1346 O O . ALA A 1 176 ? 22.453 6.719 -2.107 1 96 176 ALA A O 1
ATOM 1347 N N . ALA A 1 177 ? 20.859 6.621 -3.652 1 94.56 177 ALA A N 1
ATOM 1348 C CA . ALA A 1 177 ? 19.797 6.988 -2.723 1 94.56 177 ALA A CA 1
ATOM 1349 C C . ALA A 1 177 ? 19.672 5.953 -1.606 1 94.56 177 ALA A C 1
ATOM 1351 O O . ALA A 1 177 ? 19.547 6.312 -0.431 1 94.56 177 ALA A O 1
ATOM 1352 N N . ARG A 1 178 ? 19.656 4.691 -2.002 1 97.25 178 ARG A N 1
ATOM 1353 C CA . ARG A 1 178 ? 19.609 3.604 -1.028 1 97.25 178 ARG A CA 1
ATOM 1354 C C . ARG A 1 178 ? 20.703 3.75 0.02 1 97.25 178 ARG A C 1
ATOM 1356 O O . ARG A 1 178 ? 20.438 3.68 1.221 1 97.25 178 ARG A O 1
ATOM 1363 N N . ALA A 1 179 ? 21.906 3.953 -0.422 1 96.81 179 ALA A N 1
ATOM 1364 C CA . ALA A 1 179 ? 23.062 4.09 0.471 1 96.81 179 ALA A CA 1
ATOM 1365 C C . ALA A 1 179 ? 22.906 5.316 1.369 1 96.81 179 ALA A C 1
ATOM 1367 O O . ALA A 1 179 ? 23.219 5.262 2.561 1 96.81 179 ALA A O 1
ATOM 1368 N N . GLY A 1 180 ? 22.516 6.418 0.824 1 95.81 180 GLY A N 1
ATOM 1369 C CA . GLY A 1 180 ? 22.297 7.633 1.594 1 95.81 180 GLY A CA 1
ATOM 1370 C C . GLY A 1 180 ? 21.234 7.477 2.666 1 95.81 180 GLY A C 1
ATOM 1371 O O . GLY A 1 180 ? 21.422 7.93 3.797 1 95.81 180 GLY A O 1
ATOM 1372 N N . ILE A 1 181 ? 20.141 6.844 2.305 1 96.06 181 ILE A N 1
ATOM 1373 C CA . ILE A 1 181 ? 19.047 6.602 3.232 1 96.06 181 ILE A CA 1
ATOM 1374 C C . ILE A 1 181 ? 19.531 5.727 4.387 1 96.06 181 ILE A C 1
ATOM 1376 O O . ILE A 1 181 ? 19.297 6.047 5.555 1 96.06 181 ILE A O 1
ATOM 1380 N N . ALA A 1 182 ? 20.203 4.668 4.055 1 96.25 182 ALA A N 1
ATOM 1381 C CA . ALA A 1 182 ? 20.703 3.736 5.062 1 96.25 182 ALA A CA 1
ATOM 1382 C C . ALA A 1 182 ? 21.641 4.434 6.031 1 96.25 182 ALA A C 1
ATOM 1384 O O . ALA A 1 182 ? 21.656 4.141 7.23 1 96.25 182 ALA A O 1
ATOM 1385 N N . GLU A 1 183 ? 22.375 5.309 5.551 1 95.06 183 GLU A N 1
ATOM 1386 C CA . GLU A 1 183 ? 23.438 5.949 6.332 1 95.06 183 GLU A CA 1
ATOM 1387 C C . GLU A 1 183 ? 22.875 7.117 7.148 1 95.06 183 GLU A C 1
ATOM 1389 O O . GLU A 1 183 ? 23.312 7.352 8.281 1 95.06 183 GLU A O 1
ATOM 1394 N N . ARG A 1 184 ? 21.938 7.801 6.645 1 94.94 184 ARG A N 1
ATOM 1395 C CA . ARG A 1 184 ? 21.672 9.141 7.172 1 94.94 184 ARG A CA 1
ATOM 1396 C C . ARG A 1 184 ? 20.344 9.188 7.902 1 94.94 184 ARG A C 1
ATOM 1398 O O . ARG A 1 184 ? 20.125 10.039 8.766 1 94.94 184 ARG A O 1
ATOM 1405 N N . LEU A 1 185 ? 19.406 8.383 7.496 1 96.69 185 LEU A N 1
ATOM 1406 C CA . LEU A 1 185 ? 18.062 8.508 8.055 1 96.69 185 LEU A CA 1
ATOM 1407 C C . LEU A 1 185 ? 17.906 7.652 9.312 1 96.69 185 LEU A C 1
ATOM 1409 O O . LEU A 1 185 ? 18.312 6.488 9.32 1 96.69 185 LEU A O 1
ATOM 1413 N N . PRO A 1 186 ? 17.344 8.188 10.305 1 97.5 186 PRO A N 1
ATOM 1414 C CA . PRO A 1 186 ? 17.031 7.414 11.508 1 97.5 186 PRO A CA 1
ATOM 1415 C C . PRO A 1 186 ? 15.742 6.609 11.383 1 97.5 186 PRO A C 1
ATOM 1417 O O . PRO A 1 186 ? 14.773 6.875 12.094 1 97.5 186 PRO A O 1
ATOM 1420 N N . ILE A 1 187 ? 15.742 5.574 10.609 1 98.19 187 ILE A N 1
ATOM 1421 C CA . ILE A 1 187 ? 14.555 4.777 10.32 1 98.19 187 ILE A CA 1
ATOM 1422 C C . ILE A 1 187 ? 14.211 3.906 11.523 1 98.19 187 ILE A C 1
ATOM 1424 O O . ILE A 1 187 ? 15.086 3.26 12.102 1 98.19 187 ILE A O 1
ATOM 1428 N N . LEU A 1 188 ? 12.992 3.939 11.953 1 98.38 188 LEU A N 1
ATOM 1429 C CA . LEU A 1 188 ? 12.492 3.131 13.062 1 98.38 188 LEU A CA 1
ATOM 1430 C C . LEU A 1 188 ? 11.734 1.913 12.539 1 98.38 188 LEU A C 1
ATOM 1432 O O . LEU A 1 188 ? 11.375 1.854 11.367 1 98.38 188 LEU A O 1
ATOM 1436 N N . SER A 1 189 ? 11.531 0.967 13.438 1 98.38 189 SER A N 1
ATOM 1437 C CA . SER A 1 189 ? 10.672 -0.173 13.125 1 98.38 189 SER A CA 1
ATOM 1438 C C . SER A 1 189 ? 9.195 0.198 13.227 1 98.38 189 SER A C 1
ATOM 1440 O O . SER A 1 189 ? 8.844 1.175 13.891 1 98.38 189 SER A O 1
ATOM 1442 N N . PRO A 1 190 ? 8.328 -0.576 12.586 1 98.25 190 PRO A N 1
ATOM 1443 C CA . PRO A 1 190 ? 6.891 -0.334 12.734 1 98.25 190 PRO A CA 1
ATOM 1444 C C . PRO A 1 190 ? 6.438 -0.354 14.195 1 98.25 190 PRO A C 1
ATOM 1446 O O . PRO A 1 190 ? 5.613 0.47 14.602 1 98.25 190 PRO A O 1
ATOM 1449 N N . ALA A 1 191 ? 6.949 -1.28 14.953 1 97.88 191 ALA A N 1
ATOM 1450 C CA . ALA A 1 191 ? 6.605 -1.354 16.375 1 97.88 191 ALA A CA 1
ATOM 1451 C C . ALA A 1 191 ? 7.008 -0.076 17.094 1 97.88 191 ALA A C 1
ATOM 1453 O O . ALA A 1 191 ? 6.25 0.438 17.922 1 97.88 191 ALA A O 1
ATOM 1454 N N . ASP A 1 192 ? 8.172 0.441 16.781 1 98.38 192 ASP A N 1
ATOM 1455 C CA . ASP A 1 192 ? 8.656 1.67 17.406 1 98.38 192 ASP A CA 1
ATOM 1456 C C . ASP A 1 192 ? 7.82 2.871 16.969 1 98.38 192 ASP A C 1
ATOM 1458 O O . ASP A 1 192 ? 7.539 3.764 17.766 1 98.38 192 ASP A O 1
ATOM 1462 N N . ASP A 1 193 ? 7.492 2.932 15.711 1 98.69 193 ASP A N 1
ATOM 1463 C CA . ASP A 1 193 ? 6.652 4.016 15.211 1 98.69 193 ASP A CA 1
ATOM 1464 C C . ASP A 1 193 ? 5.301 4.035 15.922 1 98.69 193 ASP A C 1
ATOM 1466 O O . ASP A 1 193 ? 4.832 5.094 16.344 1 98.69 193 ASP A O 1
ATOM 1470 N N . GLU A 1 194 ? 4.695 2.908 16.094 1 98.62 194 GLU A N 1
ATOM 1471 C CA . GLU A 1 194 ? 3.412 2.816 16.781 1 98.62 194 GLU A CA 1
ATOM 1472 C C . GLU A 1 194 ? 3.557 3.184 18.25 1 98.62 194 GLU A C 1
ATOM 1474 O O . GLU A 1 194 ? 2.689 3.85 18.828 1 98.62 194 GLU A O 1
ATOM 1479 N N . GLN A 1 195 ? 4.617 2.707 18.812 1 98.62 195 GLN A N 1
ATOM 1480 C CA . GLN A 1 195 ? 4.879 3.033 20.203 1 98.62 195 GLN A CA 1
ATOM 1481 C C . GLN A 1 195 ? 5.02 4.539 20.406 1 98.62 195 GLN A C 1
ATOM 1483 O O . GLN A 1 195 ? 4.523 5.094 21.391 1 98.62 195 GLN A O 1
ATOM 1488 N N . LEU A 1 196 ? 5.715 5.215 19.5 1 98.75 196 LEU A N 1
ATOM 1489 C CA . LEU A 1 196 ? 5.887 6.66 19.594 1 98.75 196 LEU A CA 1
ATOM 1490 C C . LEU A 1 196 ? 4.543 7.375 19.484 1 98.75 196 LEU A C 1
ATOM 1492 O O . LEU A 1 196 ? 4.305 8.367 20.188 1 98.75 196 LEU A O 1
ATOM 1496 N N . LEU A 1 197 ? 3.707 6.902 18.578 1 98.88 197 LEU A N 1
ATOM 1497 C CA . LEU A 1 197 ? 2.373 7.484 18.453 1 98.88 197 LEU A CA 1
ATOM 1498 C C . LEU A 1 197 ? 1.598 7.336 19.766 1 98.88 197 LEU A C 1
ATOM 1500 O O . LEU A 1 197 ? 0.964 8.289 20.219 1 98.88 197 LEU A O 1
ATOM 1504 N N . ARG A 1 198 ? 1.666 6.16 20.391 1 98.81 198 ARG A N 1
ATOM 1505 C CA . ARG A 1 198 ? 0.993 5.918 21.672 1 98.81 198 ARG A CA 1
ATOM 1506 C C . ARG A 1 198 ? 1.549 6.82 22.766 1 98.81 198 ARG A C 1
ATOM 1508 O O . ARG A 1 198 ? 0.789 7.418 23.531 1 98.81 198 ARG A O 1
ATOM 1515 N N . GLU A 1 199 ? 2.848 6.887 22.812 1 98.75 199 GLU A N 1
ATOM 1516 C CA . GLU A 1 199 ? 3.51 7.703 23.828 1 98.75 199 GLU A CA 1
ATOM 1517 C C . GLU A 1 199 ? 3.166 9.18 23.656 1 98.75 199 GLU A C 1
ATOM 1519 O O . GLU A 1 199 ? 3.092 9.922 24.641 1 98.75 199 GLU A O 1
ATOM 1524 N N . ALA A 1 200 ? 2.971 9.578 22.422 1 98.81 200 ALA A N 1
ATOM 1525 C CA . ALA A 1 200 ? 2.605 10.969 22.141 1 98.81 200 ALA A CA 1
ATOM 1526 C C . ALA A 1 200 ? 1.151 11.234 22.516 1 98.81 200 ALA A C 1
ATOM 1528 O O . ALA A 1 200 ? 0.709 12.391 22.531 1 98.81 200 ALA A O 1
ATOM 1529 N N . GLY A 1 201 ? 0.372 10.188 22.797 1 98.69 201 GLY A N 1
ATOM 1530 C CA . GLY A 1 201 ? -0.989 10.344 23.297 1 98.69 201 GLY A CA 1
ATOM 1531 C C . GLY A 1 201 ? -2.039 10.031 22.234 1 98.69 201 GLY A C 1
ATOM 1532 O O . GLY A 1 201 ? -3.234 10.211 22.484 1 98.69 201 GLY A O 1
ATOM 1533 N N . PHE A 1 202 ? -1.629 9.562 21.094 1 98.88 202 PHE A N 1
ATOM 1534 C CA . PHE A 1 202 ? -2.59 9.188 20.078 1 98.88 202 PHE A CA 1
ATOM 1535 C C . PHE A 1 202 ? -3.205 7.824 20.375 1 98.88 202 PHE A C 1
ATOM 1537 O O . PHE A 1 202 ? -2.6 7.008 21.078 1 98.88 202 PHE A O 1
ATOM 1544 N N . ARG A 1 203 ? -4.395 7.609 19.875 1 98.5 203 ARG A N 1
ATOM 1545 C CA . ARG A 1 203 ? -5.137 6.363 20.047 1 98.5 203 ARG A CA 1
ATOM 1546 C C . ARG A 1 203 ? -5.676 5.852 18.719 1 98.5 203 ARG A C 1
ATOM 1548 O O . ARG A 1 203 ? -5.582 6.539 17.703 1 98.5 203 ARG A O 1
ATOM 1555 N N . GLY A 1 204 ? -6.18 4.629 18.812 1 98 204 GLY A N 1
ATOM 1556 C CA . GLY A 1 204 ? -6.773 4.074 17.609 1 98 204 GLY A CA 1
ATOM 1557 C C . GLY A 1 204 ? -5.789 3.949 16.453 1 98 204 GLY A C 1
ATOM 1558 O O . GLY A 1 204 ? -6.121 4.266 15.312 1 98 204 GLY A O 1
ATOM 1559 N N . ILE A 1 205 ? -4.594 3.596 16.688 1 98.56 205 ILE A N 1
ATOM 1560 C CA . ILE A 1 205 ? -3.525 3.516 15.703 1 98.56 205 ILE A CA 1
ATOM 1561 C C . ILE A 1 205 ? -3.758 2.316 14.789 1 98.56 205 ILE A C 1
ATOM 1563 O O . ILE A 1 205 ? -3.879 1.183 15.258 1 98.56 205 ILE A O 1
ATOM 1567 N N . SER A 1 206 ? -3.848 2.559 13.492 1 98.19 206 SER A N 1
ATOM 1568 C CA . SER A 1 206 ? -4.078 1.493 12.523 1 98.19 206 SER A CA 1
ATOM 1569 C C . SER A 1 206 ? -3.256 1.713 11.258 1 98.19 206 SER A C 1
ATOM 1571 O O . SER A 1 206 ? -3.125 2.844 10.789 1 98.19 206 SER A O 1
ATOM 1573 N N . LEU A 1 207 ? -2.709 0.653 10.758 1 98.69 207 LEU A N 1
ATOM 1574 C CA . LEU A 1 207 ? -1.962 0.688 9.508 1 98.69 207 LEU A CA 1
ATOM 1575 C C . LEU A 1 207 ? -2.906 0.757 8.312 1 98.69 207 LEU A C 1
ATOM 1577 O O . LEU A 1 207 ? -3.748 -0.125 8.125 1 98.69 207 LEU A O 1
ATOM 1581 N N . PHE A 1 208 ? -2.752 1.827 7.465 1 98.81 208 PHE A N 1
ATOM 1582 C CA . PHE A 1 208 ? -3.646 1.941 6.32 1 98.81 208 PHE A CA 1
ATOM 1583 C C . PHE A 1 208 ? -2.889 1.723 5.016 1 98.81 208 PHE A C 1
ATOM 1585 O O . PHE A 1 208 ? -3.496 1.483 3.971 1 98.81 208 PHE A O 1
ATOM 1592 N N . TYR A 1 209 ? -1.573 1.794 5.07 1 98.88 209 TYR A N 1
ATOM 1593 C CA . TYR A 1 209 ? -0.735 1.729 3.879 1 98.88 209 TYR A CA 1
ATOM 1594 C C . TYR A 1 209 ? 0.581 1.02 4.176 1 98.88 209 TYR A C 1
ATOM 1596 O O . TYR A 1 209 ? 1.177 1.223 5.238 1 98.88 209 TYR A O 1
ATOM 1604 N N . ALA A 1 210 ? 1.004 0.228 3.301 1 98.88 210 ALA A N 1
ATOM 1605 C CA . ALA A 1 210 ? 2.367 -0.291 3.227 1 98.88 210 ALA A CA 1
ATOM 1606 C C . ALA A 1 210 ? 2.795 -0.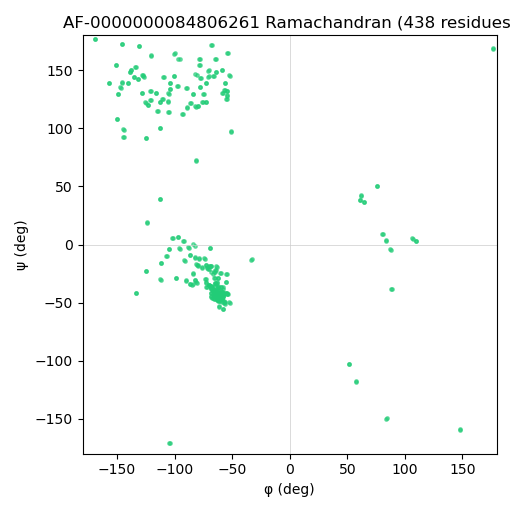508 1.777 1 98.88 210 ALA A C 1
ATOM 1608 O O . ALA A 1 210 ? 2.004 -0.974 0.954 1 98.88 210 ALA A O 1
ATOM 1609 N N . GLY A 1 211 ? 3.914 -0.133 1.412 1 98.81 211 GLY A N 1
ATOM 1610 C CA . GLY A 1 211 ? 4.617 -0.397 0.166 1 98.81 211 GLY A CA 1
ATOM 1611 C C . GLY A 1 211 ? 6.113 -0.552 0.346 1 98.81 211 GLY A C 1
ATOM 1612 O O . GLY A 1 211 ? 6.844 0.44 0.422 1 98.81 211 GLY A O 1
ATOM 1613 N N . PHE A 1 212 ? 6.582 -1.832 0.398 1 98.56 212 PHE A N 1
ATOM 1614 C CA . PHE A 1 212 ? 7.973 -2.184 0.651 1 98.56 212 PHE A CA 1
ATOM 1615 C C . PHE A 1 212 ? 8.484 -1.489 1.906 1 98.56 212 PHE A C 1
ATOM 1617 O O . PHE A 1 212 ? 8.031 -1.777 3.014 1 98.56 212 PHE A O 1
ATOM 1624 N N . ALA A 1 213 ? 9.281 -0.408 1.752 1 98.56 213 ALA A N 1
ATOM 1625 C CA . ALA A 1 213 ? 10 0.183 2.879 1 98.56 213 ALA A CA 1
ATOM 1626 C C . ALA A 1 213 ? 9.141 1.232 3.584 1 98.56 213 ALA A C 1
ATOM 1628 O O . ALA A 1 213 ? 9.539 1.783 4.609 1 98.56 213 ALA A O 1
ATOM 1629 N N . PHE A 1 214 ? 7.941 1.521 3.111 1 98.81 214 PHE A N 1
ATOM 1630 C CA . PHE A 1 214 ? 7.102 2.594 3.627 1 98.81 214 PHE A CA 1
ATOM 1631 C C . PHE A 1 214 ? 5.898 2.027 4.375 1 98.81 214 PHE A C 1
ATOM 1633 O O . PHE A 1 214 ? 5.336 1.005 3.975 1 98.81 214 PHE A O 1
ATOM 1640 N N . ARG A 1 215 ? 5.508 2.682 5.402 1 98.81 215 ARG A N 1
ATOM 1641 C CA . ARG A 1 215 ? 4.266 2.387 6.109 1 98.81 215 ARG A CA 1
ATOM 1642 C C . ARG A 1 215 ? 3.533 3.67 6.488 1 98.81 215 ARG A C 1
ATOM 1644 O O . ARG A 1 215 ? 4.152 4.727 6.629 1 98.81 215 ARG A O 1
ATOM 1651 N N . GLY A 1 216 ? 2.258 3.582 6.551 1 98.88 216 GLY A N 1
ATOM 1652 C CA . GLY A 1 216 ? 1.396 4.684 6.949 1 98.88 216 GLY A CA 1
ATOM 1653 C C . GLY A 1 216 ? 0.372 4.293 7.996 1 98.88 216 GLY A C 1
ATOM 1654 O O . GLY A 1 216 ? -0.159 3.182 7.969 1 98.88 216 GLY A O 1
ATOM 1655 N N . TRP A 1 217 ? 0.105 5.191 8.922 1 98.88 217 TRP A N 1
ATOM 1656 C CA . TRP A 1 217 ? -0.831 4.965 10.023 1 98.88 217 TRP A CA 1
ATOM 1657 C C . TRP A 1 217 ? -1.859 6.09 10.102 1 98.88 217 TRP A C 1
ATOM 1659 O O . TRP A 1 217 ? -1.553 7.242 9.789 1 98.88 217 TRP A O 1
ATOM 1669 N N . VAL A 1 218 ? -3.023 5.742 10.477 1 98.88 218 VAL A N 1
ATOM 1670 C CA . VAL A 1 218 ? -3.992 6.699 11 1 98.88 218 VAL A CA 1
ATOM 1671 C C . VAL A 1 218 ? -4.086 6.562 12.516 1 98.88 218 VAL A C 1
ATOM 1673 O O . VAL A 1 218 ? -4.004 5.457 13.055 1 98.88 218 VAL A O 1
ATOM 1676 N N . SER A 1 219 ? -4.16 7.598 13.18 1 98.88 219 SER A N 1
ATOM 1677 C CA . SER A 1 219 ? -4.363 7.668 14.617 1 98.88 219 SER A CA 1
ATOM 1678 C C . SER A 1 219 ? -5.207 8.883 15 1 98.88 219 SER A C 1
ATOM 1680 O O . SER A 1 219 ? -5.527 9.711 14.148 1 98.88 219 SER A O 1
ATOM 1682 N N . TYR A 1 220 ? -5.562 8.93 16.266 1 98.81 220 TYR A N 1
ATOM 1683 C CA . TYR A 1 220 ? -6.508 9.969 16.656 1 98.81 220 TYR A CA 1
ATOM 1684 C C . TYR A 1 220 ? -6.059 10.641 17.953 1 98.81 220 TYR A C 1
ATOM 1686 O O . TYR A 1 220 ? -5.566 9.984 18.875 1 98.81 220 TYR A O 1
ATOM 1694 N N . ALA A 1 221 ? -6.297 11.898 18.031 1 98.5 221 ALA A N 1
ATOM 1695 C CA . ALA A 1 221 ? -5.883 12.719 19.172 1 98.5 221 ALA A CA 1
ATOM 1696 C C . ALA A 1 221 ? -6.82 12.516 20.359 1 98.5 221 ALA A C 1
ATOM 1698 O O . ALA A 1 221 ? -8.016 12.281 20.172 1 98.5 221 ALA A O 1
ATOM 1699 N N . MET B 1 1 ? -25.328 -17.406 -9.172 1 36.72 1 MET B N 1
ATOM 1700 C CA . MET B 1 1 ? -24.406 -17.281 -10.305 1 36.72 1 MET B CA 1
ATOM 1701 C C . MET B 1 1 ? -23.078 -16.672 -9.867 1 36.72 1 MET B C 1
ATOM 1703 O O . MET B 1 1 ? -23.062 -15.695 -9.125 1 36.72 1 MET B O 1
ATOM 1707 N N . ASN B 1 2 ? -21.938 -17.359 -9.898 1 58.53 2 ASN B N 1
ATOM 1708 C CA . ASN B 1 2 ? -20.562 -16.984 -9.633 1 58.53 2 ASN B CA 1
ATOM 1709 C C . ASN B 1 2 ? -20.156 -15.734 -10.414 1 58.53 2 ASN B C 1
ATOM 1711 O O . ASN B 1 2 ? -20.234 -15.719 -11.641 1 58.53 2 ASN B O 1
ATOM 1715 N N . ALA B 1 3 ? -20.25 -14.633 -9.711 1 56.94 3 ALA B N 1
ATOM 1716 C CA . ALA B 1 3 ? -19.953 -13.344 -10.328 1 56.94 3 ALA B CA 1
ATOM 1717 C C . ALA B 1 3 ? -18.859 -13.477 -11.375 1 56.94 3 ALA B C 1
ATOM 1719 O O . ALA B 1 3 ? -18.828 -12.734 -12.359 1 56.94 3 ALA B O 1
ATOM 1720 N N . PHE B 1 4 ? -18.203 -14.562 -11.414 1 72.06 4 PHE B N 1
ATOM 1721 C CA . PHE B 1 4 ? -17.062 -14.648 -12.328 1 72.06 4 PHE B CA 1
ATOM 1722 C C . PHE B 1 4 ? -17.422 -15.445 -13.578 1 72.06 4 PHE B C 1
ATOM 1724 O O . PHE B 1 4 ? -16.609 -15.594 -14.484 1 72.06 4 PHE B O 1
ATOM 1731 N N . SER B 1 5 ? -18.672 -15.781 -13.641 1 69.12 5 SER B N 1
ATOM 1732 C CA . SER B 1 5 ? -19.141 -16.469 -14.836 1 69.12 5 SER B CA 1
ATOM 1733 C C . SER B 1 5 ? -19.984 -15.547 -15.711 1 69.12 5 SER B C 1
ATOM 1735 O O . SER B 1 5 ? -20.281 -15.875 -16.859 1 69.12 5 SER B O 1
ATOM 1737 N N . ASP B 1 6 ? -20.281 -14.398 -15.094 1 70.31 6 ASP B N 1
ATOM 1738 C CA . ASP B 1 6 ? -21.047 -13.406 -15.844 1 70.31 6 ASP B CA 1
ATOM 1739 C C . ASP B 1 6 ? -20.141 -12.578 -16.75 1 70.31 6 ASP B C 1
ATOM 1741 O O . ASP B 1 6 ? -19.234 -11.891 -16.281 1 70.31 6 ASP B O 1
ATOM 1745 N N . PRO B 1 7 ? -20.391 -12.648 -18.047 1 69.69 7 PRO B N 1
ATOM 1746 C CA . PRO B 1 7 ? -19.531 -11.953 -19 1 69.69 7 PRO B CA 1
ATOM 1747 C C . PRO B 1 7 ? -19.359 -10.469 -18.688 1 69.69 7 PRO B C 1
ATOM 1749 O O . PRO B 1 7 ? -18.281 -9.914 -18.859 1 69.69 7 PRO B O 1
ATOM 1752 N N . GLN B 1 8 ? -20.438 -9.859 -18.344 1 68.12 8 GLN B N 1
ATOM 1753 C CA . GLN B 1 8 ? -20.344 -8.438 -18.016 1 68.12 8 GLN B CA 1
ATOM 1754 C C . GLN B 1 8 ? -19.438 -8.211 -16.812 1 68.12 8 GLN B C 1
ATOM 1756 O O . GLN B 1 8 ? -18.656 -7.258 -16.781 1 68.12 8 GLN B O 1
ATOM 1761 N N . ALA B 1 9 ? -19.531 -9.125 -15.898 1 70.69 9 ALA B N 1
ATOM 1762 C CA . ALA B 1 9 ? -18.688 -9.031 -14.703 1 70.69 9 ALA B CA 1
ATOM 1763 C C . ALA B 1 9 ? -17.219 -9.266 -15.047 1 70.69 9 ALA B C 1
ATOM 1765 O O . ALA B 1 9 ? -16.328 -8.578 -14.531 1 70.69 9 ALA B O 1
ATOM 1766 N N . VAL B 1 10 ? -17.062 -10.125 -15.93 1 73.38 10 VAL B N 1
ATOM 1767 C CA . VAL B 1 10 ? -15.727 -10.469 -16.375 1 73.38 10 VAL B CA 1
ATOM 1768 C C . VAL B 1 10 ? -15.086 -9.266 -17.078 1 73.38 10 VAL B C 1
ATOM 1770 O O . VAL B 1 10 ? -13.945 -8.906 -16.781 1 73.38 10 VAL B O 1
ATOM 1773 N N . ALA B 1 11 ? -15.812 -8.633 -17.906 1 70.38 11 ALA B N 1
ATOM 1774 C CA . ALA B 1 11 ? -15.32 -7.465 -18.625 1 70.38 11 ALA B CA 1
ATOM 1775 C C . ALA B 1 11 ? -15 -6.32 -17.672 1 70.38 11 ALA B C 1
ATOM 1777 O O . ALA B 1 11 ? -14 -5.617 -17.859 1 70.38 11 ALA B O 1
ATOM 1778 N N . ARG B 1 12 ? -15.703 -6.195 -16.672 1 78.5 12 ARG B N 1
ATOM 1779 C CA . ARG B 1 12 ? -15.562 -5.09 -15.734 1 78.5 12 ARG B CA 1
ATOM 1780 C C . ARG B 1 12 ? -14.398 -5.332 -14.781 1 78.5 12 ARG B C 1
ATOM 1782 O O . ARG B 1 12 ? -13.859 -4.391 -14.195 1 78.5 12 ARG B O 1
ATOM 1789 N N . TYR B 1 13 ? -14.047 -6.562 -14.734 1 78.19 13 TYR B N 1
ATOM 1790 C CA . TYR B 1 13 ? -12.992 -6.902 -13.789 1 78.19 13 TYR B CA 1
ATOM 1791 C C . TYR B 1 13 ? -11.695 -6.176 -14.133 1 78.19 13 TYR B C 1
ATOM 1793 O O . TYR B 1 13 ? -11.078 -5.551 -13.266 1 78.19 13 TYR B O 1
ATOM 1801 N N . ALA B 1 14 ? -11.312 -6.203 -15.367 1 78 14 ALA B N 1
ATOM 1802 C CA . ALA B 1 14 ? -10.047 -5.598 -15.797 1 78 14 ALA B CA 1
ATOM 1803 C C . ALA B 1 14 ? -10.078 -4.082 -15.609 1 78 14 ALA B C 1
ATOM 1805 O O . ALA B 1 14 ? -9.055 -3.473 -15.289 1 78 14 ALA B O 1
ATOM 1806 N N . GLU B 1 15 ? -11.172 -3.537 -15.688 1 82.75 15 GLU B N 1
ATOM 1807 C CA . GLU B 1 15 ? -11.32 -2.09 -15.57 1 82.75 15 GLU B CA 1
ATOM 1808 C C . GLU B 1 15 ? -11.469 -1.668 -14.117 1 82.75 15 GLU B C 1
ATOM 1810 O O . GLU B 1 15 ? -10.953 -0.624 -13.711 1 82.75 15 GLU B O 1
ATOM 1815 N N . ASN B 1 16 ? -12.102 -2.475 -13.344 1 88.56 16 ASN B N 1
ATOM 1816 C CA . ASN B 1 16 ? -12.508 -2.051 -12.008 1 88.56 16 ASN B CA 1
ATOM 1817 C C . ASN B 1 16 ? -11.438 -2.363 -10.969 1 88.56 16 ASN B C 1
ATOM 1819 O O . ASN B 1 16 ? -11.273 -1.624 -10 1 88.56 16 ASN B O 1
ATOM 1823 N N . SER B 1 17 ? -10.68 -3.414 -11.172 1 90.12 17 SER B N 1
ATOM 1824 C CA . SER B 1 17 ? -9.727 -3.834 -10.148 1 90.12 17 SER B CA 1
ATOM 1825 C C . SER B 1 17 ? -8.719 -2.729 -9.844 1 90.12 17 SER B C 1
ATOM 1827 O O . SER B 1 17 ? -8.492 -2.395 -8.68 1 90.12 17 SER B O 1
ATOM 1829 N N . PRO B 1 18 ? -8.18 -2.035 -10.875 1 89.56 18 PRO B N 1
ATOM 1830 C CA . PRO B 1 18 ? -7.23 -0.953 -10.602 1 89.56 18 PRO B CA 1
ATOM 1831 C C . PRO B 1 18 ? -7.871 0.218 -9.852 1 89.56 18 PRO B C 1
ATOM 1833 O O . PRO B 1 18 ? -7.172 0.985 -9.188 1 89.56 18 PRO B O 1
ATOM 1836 N N . ARG B 1 19 ? -9.164 0.357 -9.977 1 94 19 ARG B N 1
ATOM 1837 C CA . ARG B 1 19 ? -9.883 1.439 -9.312 1 94 19 ARG B CA 1
ATOM 1838 C C . ARG B 1 19 ? -10.219 1.068 -7.871 1 94 19 ARG B C 1
ATOM 1840 O O . ARG B 1 19 ? -10.297 1.939 -7.004 1 94 19 ARG B O 1
ATOM 1847 N N . MET B 1 20 ? -10.305 -0.189 -7.609 1 96.12 20 MET B N 1
ATOM 1848 C CA . MET B 1 20 ? -10.844 -0.644 -6.332 1 96.12 20 MET B CA 1
ATOM 1849 C C . MET B 1 20 ? -9.719 -0.983 -5.359 1 96.12 20 MET B C 1
ATOM 1851 O O . MET B 1 20 ? -9.898 -0.919 -4.145 1 96.12 20 MET B O 1
ATOM 1855 N N . VAL B 1 21 ? -8.586 -1.386 -5.871 1 97.81 21 VAL B N 1
ATOM 1856 C CA . VAL B 1 21 ? -7.457 -1.805 -5.039 1 97.81 21 VAL B CA 1
ATOM 1857 C C . VAL B 1 21 ? -6.383 -0.72 -5.043 1 97.81 21 VAL B C 1
ATOM 1859 O O . VAL B 1 21 ? -5.73 -0.485 -6.059 1 97.81 21 VAL B O 1
ATOM 1862 N N . PRO B 1 22 ? -6.117 -0.059 -3.881 1 98.56 22 PRO B N 1
ATOM 1863 C CA . PRO B 1 22 ? -5.113 1.008 -3.85 1 98.56 22 PRO B CA 1
ATOM 1864 C C . PRO B 1 22 ? -3.73 0.529 -4.285 1 98.56 22 PRO B C 1
ATOM 1866 O O . PRO B 1 22 ? -3.229 -0.473 -3.77 1 98.56 22 PRO B O 1
ATOM 1869 N N . GLY B 1 23 ? -3.195 1.324 -5.191 1 97.88 23 GLY B N 1
ATOM 1870 C CA . GLY B 1 23 ? -1.856 0.988 -5.652 1 97.88 23 GLY B CA 1
ATOM 1871 C C . GLY B 1 23 ? -1.796 -0.336 -6.391 1 97.88 23 GLY B C 1
ATOM 1872 O O . GLY B 1 23 ? -0.798 -1.056 -6.305 1 97.88 23 GLY B O 1
ATOM 1873 N N . PHE B 1 24 ? -2.785 -0.688 -7.164 1 97.69 24 PHE B N 1
ATOM 1874 C CA . PHE B 1 24 ? -2.984 -1.995 -7.781 1 97.69 24 PHE B CA 1
ATOM 1875 C C . PHE B 1 24 ? -1.791 -2.369 -8.648 1 97.69 24 PHE B C 1
ATOM 1877 O O . PHE B 1 24 ? -1.187 -3.428 -8.461 1 97.69 24 PHE B O 1
ATOM 1884 N N . ALA B 1 25 ? -1.416 -1.561 -9.594 1 96 25 ALA B N 1
ATOM 1885 C CA . ALA B 1 25 ? -0.329 -1.866 -10.523 1 96 25 ALA B CA 1
ATOM 1886 C C . ALA B 1 25 ? 1 -1.995 -9.781 1 96 25 ALA B C 1
ATOM 1888 O O . ALA B 1 25 ? 1.801 -2.885 -10.078 1 96 25 ALA B O 1
ATOM 1889 N N . ASP B 1 26 ? 1.223 -1.106 -8.875 1 98.06 26 ASP B N 1
ATOM 1890 C CA . ASP B 1 26 ? 2.469 -1.135 -8.117 1 98.06 26 ASP B CA 1
ATOM 1891 C C . ASP B 1 26 ? 2.527 -2.354 -7.199 1 98.06 26 ASP B C 1
ATOM 1893 O O . ASP B 1 26 ? 3.604 -2.908 -6.961 1 98.06 26 ASP B O 1
ATOM 1897 N N . MET B 1 27 ? 1.362 -2.73 -6.645 1 98.62 27 MET B N 1
ATOM 1898 C CA . MET B 1 27 ? 1.312 -3.965 -5.863 1 98.62 27 MET B CA 1
ATOM 1899 C C . MET B 1 27 ? 1.761 -5.156 -6.703 1 98.62 27 MET B C 1
ATOM 1901 O O . MET B 1 27 ? 2.541 -5.988 -6.238 1 98.62 27 MET B O 1
ATOM 1905 N N . GLN B 1 28 ? 1.337 -5.293 -7.91 1 98.19 28 GLN B N 1
ATOM 1906 C CA . GLN B 1 28 ? 1.725 -6.379 -8.805 1 98.19 28 GLN B CA 1
ATOM 1907 C C . GLN B 1 28 ? 3.195 -6.273 -9.195 1 98.19 28 GLN B C 1
ATOM 1909 O O . GLN B 1 28 ? 3.891 -7.289 -9.297 1 98.19 28 GLN B O 1
ATOM 1914 N N . ARG B 1 29 ? 3.662 -5.055 -9.406 1 98.06 29 ARG B N 1
ATOM 1915 C CA . ARG B 1 29 ? 5.074 -4.848 -9.703 1 98.06 29 ARG B CA 1
ATOM 1916 C C . ARG B 1 29 ? 5.949 -5.273 -8.531 1 98.06 29 ARG B C 1
ATOM 1918 O O . ARG B 1 29 ? 6.992 -5.898 -8.719 1 98.06 29 ARG B O 1
ATOM 1925 N N . MET B 1 30 ? 5.523 -4.871 -7.359 1 98.81 30 MET B N 1
ATOM 1926 C CA . MET B 1 30 ? 6.258 -5.301 -6.172 1 98.81 30 MET B CA 1
ATOM 1927 C C . MET B 1 30 ? 6.289 -6.82 -6.066 1 98.81 30 MET B C 1
ATOM 1929 O O . MET B 1 30 ? 7.32 -7.402 -5.734 1 98.81 30 MET B O 1
ATOM 1933 N N . ALA B 1 31 ? 5.164 -7.461 -6.363 1 98.81 31 ALA B N 1
ATOM 1934 C CA . ALA B 1 31 ? 5.113 -8.922 -6.359 1 98.81 31 ALA B CA 1
ATOM 1935 C C . ALA B 1 31 ? 6.121 -9.508 -7.344 1 98.81 31 ALA B C 1
ATOM 1937 O O . ALA B 1 31 ? 6.836 -10.461 -7.023 1 98.81 31 ALA B O 1
ATOM 1938 N N . MET B 1 32 ? 6.18 -8.93 -8.523 1 98.69 32 MET B N 1
ATOM 1939 C CA . MET B 1 32 ? 7.129 -9.344 -9.547 1 98.69 32 MET B CA 1
ATOM 1940 C C . MET B 1 32 ? 8.562 -9.234 -9.039 1 98.69 32 MET B C 1
ATOM 1942 O O . MET B 1 32 ? 9.359 -10.164 -9.203 1 98.69 32 MET B O 1
ATOM 1946 N N . LEU B 1 33 ? 8.867 -8.172 -8.422 1 98.75 33 LEU B N 1
ATOM 1947 C CA . LEU B 1 33 ? 10.211 -7.926 -7.918 1 98.75 33 LEU B CA 1
ATOM 1948 C C . LEU B 1 33 ? 10.57 -8.93 -6.824 1 98.75 33 LEU B C 1
ATOM 1950 O O . LEU B 1 33 ? 11.711 -9.398 -6.754 1 98.75 33 LEU B O 1
ATOM 1954 N N . LEU B 1 34 ? 9.617 -9.195 -5.941 1 98.81 34 LEU B N 1
ATOM 1955 C CA . LEU B 1 34 ? 9.844 -10.156 -4.871 1 98.81 34 LEU B CA 1
ATOM 1956 C C . LEU B 1 34 ? 10.133 -11.547 -5.441 1 98.81 34 LEU B C 1
ATOM 1958 O O . LEU B 1 34 ? 11.023 -12.242 -4.957 1 98.81 34 LEU B O 1
ATOM 1962 N N . LEU B 1 35 ? 9.375 -11.953 -6.473 1 98.81 35 LEU B N 1
ATOM 1963 C CA . LEU B 1 35 ? 9.656 -13.219 -7.145 1 98.81 35 LEU B CA 1
ATOM 1964 C C . LEU B 1 35 ? 11.07 -13.227 -7.715 1 98.81 35 LEU B C 1
ATOM 1966 O O . LEU B 1 35 ? 11.805 -14.203 -7.547 1 98.81 35 LEU B O 1
ATOM 1970 N N . ALA B 1 36 ? 11.43 -12.172 -8.305 1 98.31 36 ALA B N 1
ATOM 1971 C CA . ALA B 1 36 ? 12.68 -12.078 -9.062 1 98.31 36 ALA B CA 1
ATOM 1972 C C . ALA B 1 36 ? 13.891 -12.094 -8.133 1 98.31 36 ALA B C 1
ATOM 1974 O O . ALA B 1 36 ? 15.016 -12.336 -8.578 1 98.31 36 ALA B O 1
ATOM 1975 N N . GLU B 1 37 ? 13.703 -11.773 -6.895 1 97.25 37 GLU B N 1
ATOM 1976 C CA . GLU B 1 37 ? 14.797 -11.805 -5.922 1 97.25 37 GLU B CA 1
ATOM 1977 C C . GLU B 1 37 ? 15.461 -13.172 -5.883 1 97.25 37 GLU B C 1
ATOM 1979 O O . GLU B 1 37 ? 16.656 -13.281 -5.641 1 97.25 37 GLU B O 1
ATOM 1984 N N . ARG B 1 38 ? 14.633 -14.203 -6.129 1 96.94 38 ARG B N 1
ATOM 1985 C CA . ARG B 1 38 ? 15.164 -15.555 -5.938 1 96.94 38 ARG B CA 1
ATOM 1986 C C . ARG B 1 38 ? 14.992 -16.391 -7.203 1 96.94 38 ARG B C 1
ATOM 1988 O O . ARG B 1 38 ? 15.688 -17.391 -7.387 1 96.94 38 ARG B O 1
ATOM 1995 N N . ALA B 1 39 ? 14.039 -16 -8.039 1 97.44 39 ALA B N 1
ATOM 1996 C CA . ALA B 1 39 ? 13.742 -16.781 -9.242 1 97.44 39 ALA B CA 1
ATOM 1997 C C . ALA B 1 39 ? 14.844 -16.609 -10.289 1 97.44 39 ALA B C 1
ATOM 1999 O O . ALA B 1 39 ? 15.367 -15.516 -10.477 1 97.44 39 ALA B O 1
ATOM 2000 N N . PRO B 1 40 ? 15.203 -17.672 -10.93 1 97.81 40 PRO B N 1
ATOM 2001 C CA . PRO B 1 40 ? 16.156 -17.562 -12.031 1 97.81 40 PRO B CA 1
ATOM 2002 C C . PRO B 1 40 ? 15.594 -16.828 -13.242 1 97.81 40 PRO B C 1
ATOM 2004 O O . PRO B 1 40 ? 14.391 -16.547 -13.289 1 97.81 40 PRO B O 1
ATOM 2007 N N . SER B 1 41 ? 16.391 -16.516 -14.219 1 96.81 41 SER B N 1
ATOM 2008 C CA . SER B 1 41 ? 16.016 -15.719 -15.383 1 96.81 41 SER B CA 1
ATOM 2009 C C . SER B 1 41 ? 15 -16.453 -16.25 1 96.81 41 SER B C 1
ATOM 2011 O O . SER B 1 41 ? 14.234 -15.836 -16.984 1 96.81 41 SER B O 1
ATOM 2013 N N . ASP B 1 42 ? 14.992 -17.75 -16.188 1 98 42 ASP B N 1
ATOM 2014 C CA . ASP B 1 42 ? 14.047 -18.562 -16.953 1 98 42 ASP B CA 1
ATOM 2015 C C . ASP B 1 42 ? 13.055 -19.266 -16.031 1 98 42 ASP B C 1
ATOM 2017 O O . ASP B 1 42 ? 12.703 -20.422 -16.266 1 98 42 ASP B O 1
ATOM 2021 N N . ALA B 1 43 ? 12.656 -18.594 -15.055 1 98.69 43 ALA B N 1
ATOM 2022 C CA . ALA B 1 43 ? 11.82 -19.156 -14.008 1 98.69 43 ALA B CA 1
ATOM 2023 C C . ALA B 1 43 ? 10.469 -19.594 -14.562 1 98.69 43 ALA B C 1
ATOM 2025 O O . ALA B 1 43 ? 9.969 -19.016 -15.531 1 98.69 43 ALA B O 1
ATOM 2026 N N . GLN B 1 44 ? 9.898 -20.625 -13.969 1 98.81 44 GLN B N 1
ATOM 2027 C CA . GLN B 1 44 ? 8.5 -21 -14.125 1 98.81 44 GLN B CA 1
ATOM 2028 C C . GLN B 1 44 ? 7.699 -20.641 -12.875 1 98.81 44 GLN B C 1
ATOM 2030 O O . GLN B 1 44 ? 8.016 -21.094 -11.773 1 98.81 44 GLN B O 1
ATOM 2035 N N . VAL B 1 45 ? 6.691 -19.859 -13.016 1 98.88 45 VAL B N 1
ATOM 2036 C CA . VAL B 1 45 ? 5.945 -19.312 -11.891 1 98.88 45 VAL B CA 1
ATOM 2037 C C . VAL B 1 45 ? 4.512 -19.828 -11.914 1 98.88 45 VAL B C 1
ATOM 2039 O O . VAL B 1 45 ? 3.859 -19.828 -12.961 1 98.88 45 VAL B O 1
ATOM 2042 N N . LEU B 1 46 ? 4.031 -20.344 -10.781 1 98.88 46 LEU B N 1
ATOM 2043 C CA . LEU B 1 46 ? 2.643 -20.75 -10.609 1 98.88 46 LEU B CA 1
ATOM 2044 C C . LEU B 1 46 ? 1.775 -19.578 -10.18 1 98.88 46 LEU B C 1
ATOM 2046 O O . LEU B 1 46 ? 2.07 -18.906 -9.18 1 98.88 46 LEU B O 1
ATOM 2050 N N . VAL B 1 47 ? 0.756 -19.266 -10.961 1 98.81 47 VAL B N 1
ATOM 2051 C CA . VAL B 1 47 ? -0.179 -18.203 -10.648 1 98.81 47 VAL B CA 1
ATOM 2052 C C . VAL B 1 47 ? -1.556 -18.781 -10.344 1 98.81 47 VAL B C 1
ATOM 2054 O O . VAL B 1 47 ? -2.283 -19.188 -11.258 1 98.81 47 VAL B O 1
ATOM 2057 N N . LEU B 1 48 ? -1.869 -18.891 -9.039 1 98.62 48 LEU B N 1
ATOM 2058 C CA . LEU B 1 48 ? -3.184 -19.344 -8.602 1 98.62 48 LEU B CA 1
ATOM 2059 C C . LEU B 1 48 ? -4.176 -18.188 -8.57 1 98.62 48 LEU B C 1
ATOM 2061 O O . LEU B 1 48 ? -3.934 -17.172 -7.914 1 98.62 48 LEU B O 1
ATOM 2065 N N . GLY B 1 49 ? -5.312 -18.359 -9.164 1 97.25 49 GLY B N 1
ATOM 2066 C CA . GLY B 1 49 ? -6.199 -17.234 -9.422 1 97.25 49 GLY B CA 1
ATOM 2067 C C . GLY B 1 49 ? -5.746 -16.359 -10.578 1 97.25 49 GLY B C 1
ATOM 2068 O O . GLY B 1 49 ? -5.645 -15.148 -10.445 1 97.25 49 GLY B O 1
ATOM 2069 N N . ALA B 1 50 ? -5.477 -17.016 -11.672 1 96.19 50 ALA B N 1
ATOM 2070 C CA . ALA B 1 50 ? -4.863 -16.359 -12.812 1 96.19 50 ALA B CA 1
ATOM 2071 C C . ALA B 1 50 ? -5.918 -15.664 -13.672 1 96.19 50 ALA B C 1
ATOM 2073 O O . ALA B 1 50 ? -5.586 -15.008 -14.664 1 96.19 50 ALA B O 1
ATOM 2074 N N . GLY B 1 51 ? -7.191 -15.766 -13.25 1 92.06 51 GLY B N 1
ATOM 2075 C CA . GLY B 1 51 ? -8.266 -15.141 -14.008 1 92.06 51 GLY B CA 1
ATOM 2076 C C . GLY B 1 51 ? -8.07 -13.656 -14.211 1 92.06 51 GLY B C 1
ATOM 2077 O O . GLY B 1 51 ? -7.621 -12.953 -13.297 1 92.06 51 GLY B O 1
ATOM 2078 N N . GLY B 1 52 ? -8.375 -13.062 -15.453 1 91 52 GLY B N 1
ATOM 2079 C CA . GLY B 1 52 ? -8.18 -11.672 -15.82 1 91 52 GLY B CA 1
ATOM 2080 C C . GLY B 1 52 ? -6.801 -11.391 -16.391 1 91 52 GLY B C 1
ATOM 2081 O O . GLY B 1 52 ? -6.637 -10.477 -17.203 1 91 52 GLY B O 1
ATOM 2082 N N . GLY B 1 53 ? -5.758 -12.062 -15.82 1 94.25 53 GLY B N 1
ATOM 2083 C CA . GLY B 1 53 ? -4.441 -12.086 -16.438 1 94.25 53 GLY B CA 1
ATOM 2084 C C . GLY B 1 53 ? -3.629 -10.836 -16.156 1 94.25 53 GLY B C 1
ATOM 2085 O O . GLY B 1 53 ? -2.541 -10.656 -16.703 1 94.25 53 GLY B O 1
ATOM 2086 N N . LEU B 1 54 ? -4.055 -9.938 -15.281 1 93.75 54 LEU B N 1
ATOM 2087 C CA . LEU B 1 54 ? -3.426 -8.625 -15.117 1 93.75 54 LEU B CA 1
ATOM 2088 C C . LEU B 1 54 ? -2.031 -8.766 -14.516 1 93.75 54 LEU B C 1
ATOM 2090 O O . LEU B 1 54 ? -1.082 -8.133 -14.984 1 93.75 54 LEU B O 1
ATOM 2094 N N . GLU B 1 55 ? -1.868 -9.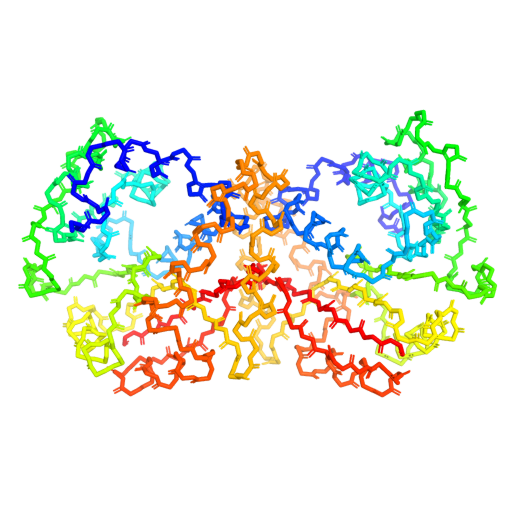594 -13.469 1 95.94 55 GLU B N 1
ATOM 2095 C CA . GLU B 1 55 ? -0.53 -9.773 -12.914 1 95.94 55 GLU B CA 1
ATOM 2096 C C . GLU B 1 55 ? 0.365 -10.547 -13.875 1 95.94 55 GLU B C 1
ATOM 2098 O O . GLU B 1 55 ? 1.57 -10.305 -13.945 1 95.94 55 GLU B O 1
ATOM 2103 N N . LEU B 1 56 ? -0.214 -11.516 -14.625 1 97.44 56 LEU B N 1
ATOM 2104 C CA . LEU B 1 56 ? 0.538 -12.266 -15.625 1 97.44 56 LEU B CA 1
ATOM 2105 C C . LEU B 1 56 ? 1.131 -11.328 -16.672 1 97.44 56 LEU B C 1
ATOM 2107 O O . LEU B 1 56 ? 2.273 -11.508 -17.094 1 97.44 56 LEU B O 1
ATOM 2111 N N . LYS B 1 57 ? 0.36 -10.391 -17.094 1 96.75 57 LYS B N 1
ATOM 2112 C CA . LYS B 1 57 ? 0.835 -9.43 -18.094 1 96.75 57 LYS B CA 1
ATOM 2113 C C . LYS B 1 57 ? 2.037 -8.648 -17.562 1 96.75 57 LYS B C 1
ATOM 2115 O O . LYS B 1 57 ? 3.047 -8.516 -18.266 1 96.75 57 LYS B O 1
ATOM 2120 N N . ILE B 1 58 ? 1.958 -8.164 -16.328 1 96.38 58 ILE B N 1
ATOM 2121 C CA . ILE B 1 58 ? 3.043 -7.414 -15.695 1 96.38 58 ILE B CA 1
ATOM 2122 C C . ILE B 1 58 ? 4.293 -8.289 -15.609 1 96.38 58 ILE B C 1
ATOM 2124 O O . ILE B 1 58 ? 5.387 -7.852 -15.969 1 96.38 58 ILE B O 1
ATOM 2128 N N . PHE B 1 59 ? 4.133 -9.531 -15.164 1 98.06 59 PHE B N 1
ATOM 2129 C CA . PHE B 1 59 ? 5.254 -10.453 -15.016 1 98.06 59 PHE B CA 1
ATOM 2130 C C . PHE B 1 59 ? 5.898 -10.742 -16.359 1 98.06 59 PHE B C 1
ATOM 2132 O O . PHE B 1 59 ? 7.121 -10.68 -16.5 1 98.06 59 PHE B O 1
ATOM 2139 N N . ALA B 1 60 ? 5.035 -11.062 -17.344 1 97.69 60 ALA B N 1
ATOM 2140 C CA . ALA B 1 60 ? 5.516 -11.453 -18.656 1 97.69 60 ALA B CA 1
ATOM 2141 C C . ALA B 1 60 ? 6.258 -10.305 -19.344 1 97.69 60 ALA B C 1
ATOM 2143 O O . ALA B 1 60 ? 7.258 -10.523 -20.016 1 97.69 60 ALA B O 1
ATOM 2144 N N . GLU B 1 61 ? 5.781 -9.117 -19.219 1 97.06 61 GLU B N 1
ATOM 2145 C CA . GLU B 1 61 ? 6.426 -7.945 -19.797 1 97.06 61 GLU B CA 1
ATOM 2146 C C . GLU B 1 61 ? 7.762 -7.656 -19.125 1 97.06 61 GLU B C 1
ATOM 2148 O O . GLU B 1 61 ? 8.727 -7.277 -19.797 1 97.06 61 GLU B O 1
ATOM 2153 N N . ALA B 1 62 ? 7.844 -7.867 -17.859 1 96.75 62 ALA B N 1
ATOM 2154 C CA . ALA B 1 62 ? 9.039 -7.535 -17.078 1 96.75 62 ALA B CA 1
ATOM 2155 C C . ALA B 1 62 ? 10.102 -8.617 -17.234 1 96.75 62 ALA B C 1
ATOM 2157 O O . ALA B 1 62 ? 11.297 -8.336 -17.141 1 96.75 62 ALA B O 1
ATOM 2158 N N . GLN B 1 63 ? 9.664 -9.828 -17.391 1 97.69 63 GLN B N 1
ATOM 2159 C CA . GLN B 1 63 ? 10.57 -10.977 -17.438 1 97.69 63 GLN B CA 1
ATOM 2160 C C . GLN B 1 63 ? 10.352 -11.781 -18.719 1 97.69 63 GLN B C 1
ATOM 2162 O O . GLN B 1 63 ? 9.617 -12.766 -18.719 1 97.69 63 GLN B O 1
ATOM 2167 N N . PRO B 1 64 ? 11.062 -11.492 -19.734 1 96.75 64 PRO B N 1
ATOM 2168 C CA . PRO B 1 64 ? 10.781 -12.047 -21.062 1 96.75 64 PRO B CA 1
ATOM 2169 C C . PRO B 1 64 ? 11.047 -13.555 -21.141 1 96.75 64 PRO B C 1
ATOM 2171 O O . PRO B 1 64 ? 10.508 -14.227 -22.016 1 96.75 64 PRO B O 1
ATOM 2174 N N . GLU B 1 65 ? 11.82 -14.062 -20.188 1 98 65 GLU B N 1
ATOM 2175 C CA . GLU B 1 65 ? 12.18 -15.469 -20.297 1 98 65 GLU B CA 1
ATOM 2176 C C . GLU B 1 65 ? 11.391 -16.328 -19.312 1 98 65 GLU B C 1
ATOM 2178 O O . GLU B 1 65 ? 11.547 -17.547 -19.281 1 98 65 GLU B O 1
ATOM 2183 N N . TRP B 1 66 ? 10.578 -15.688 -18.469 1 98.62 66 TRP B N 1
ATOM 2184 C CA . TRP B 1 66 ? 9.758 -16.453 -17.531 1 98.62 66 TRP B CA 1
ATOM 2185 C C . TRP B 1 66 ? 8.641 -17.188 -18.25 1 98.62 66 TRP B C 1
ATOM 2187 O O . TRP B 1 66 ? 8.18 -16.75 -19.312 1 98.62 66 TRP B O 1
ATOM 2197 N N . SER B 1 67 ? 8.219 -18.297 -17.766 1 98.62 67 SER B N 1
ATOM 2198 C CA . SER B 1 67 ? 7.008 -19.016 -18.172 1 98.62 67 SER B CA 1
ATOM 2199 C C . SER B 1 67 ? 6.059 -19.188 -16.984 1 98.62 67 SER B C 1
ATOM 2201 O O . SER B 1 67 ? 6.461 -19.031 -15.828 1 98.62 67 SER B O 1
ATOM 2203 N N . PHE B 1 68 ? 4.828 -19.484 -17.328 1 98.75 68 PHE B N 1
ATOM 2204 C CA . PHE B 1 68 ? 3.824 -19.438 -16.281 1 98.75 68 PHE B CA 1
ATOM 2205 C C . PHE B 1 68 ? 2.857 -20.609 -16.391 1 98.75 68 PHE B C 1
ATOM 2207 O O . PHE B 1 68 ? 2.637 -21.125 -17.484 1 98.75 68 PHE B O 1
ATOM 2214 N N . VAL B 1 69 ? 2.369 -21.047 -15.273 1 98.75 69 VAL B N 1
ATOM 2215 C CA . VAL B 1 69 ? 1.176 -21.875 -15.156 1 98.75 69 VAL B CA 1
ATOM 2216 C C . VAL B 1 69 ? 0.085 -21.109 -14.414 1 98.75 69 VAL B C 1
ATOM 2218 O O . VAL B 1 69 ? 0.271 -20.719 -13.258 1 98.75 69 VAL B O 1
ATOM 2221 N N . GLY B 1 70 ? -0.957 -20.844 -15.109 1 98.62 70 GLY B N 1
ATOM 2222 C CA . GLY B 1 70 ? -2.088 -20.141 -14.523 1 98.62 70 GLY B CA 1
ATOM 2223 C C . GLY B 1 70 ? -3.27 -21.047 -14.242 1 98.62 70 GLY B C 1
ATOM 2224 O O . GLY B 1 70 ? -3.697 -21.812 -15.109 1 98.62 70 GLY B O 1
ATOM 2225 N N . VAL B 1 71 ? -3.811 -20.969 -13.016 1 98.5 71 VAL B N 1
ATOM 2226 C CA . VAL B 1 71 ? -4.938 -21.797 -12.602 1 98.5 71 VAL B CA 1
ATOM 2227 C C . VAL B 1 71 ? -6.105 -20.922 -12.172 1 98.5 71 VAL B C 1
ATOM 2229 O O . VAL B 1 71 ? -5.918 -19.953 -11.43 1 98.5 71 VAL B O 1
ATOM 2232 N N . ASP B 1 72 ? -7.277 -21.172 -12.617 1 97.62 72 ASP B N 1
ATOM 2233 C CA . ASP B 1 72 ? -8.508 -20.5 -12.227 1 97.62 72 ASP B CA 1
ATOM 2234 C C . ASP B 1 72 ? -9.727 -21.375 -12.492 1 97.62 72 ASP B C 1
ATOM 2236 O O . ASP B 1 72 ? -9.805 -22.047 -13.531 1 97.62 72 ASP B O 1
ATOM 2240 N N . PRO B 1 73 ? -10.664 -21.375 -11.586 1 95.88 73 PRO B N 1
ATOM 2241 C CA . PRO B 1 73 ? -11.828 -22.25 -11.805 1 95.88 73 PRO B CA 1
ATOM 2242 C C . PRO B 1 73 ? -12.797 -21.688 -12.844 1 95.88 73 PRO B C 1
ATOM 2244 O O . PRO B 1 73 ? -13.672 -22.422 -13.328 1 95.88 73 PRO B O 1
ATOM 2247 N N . ALA B 1 74 ? -12.742 -20.422 -13.125 1 94.31 74 ALA B N 1
ATOM 2248 C CA . ALA B 1 74 ? -13.672 -19.781 -14.055 1 94.31 74 ALA B CA 1
ATOM 2249 C C . ALA B 1 74 ? -13.102 -19.75 -15.469 1 94.31 74 ALA B C 1
ATOM 2251 O O . ALA B 1 74 ? -12.219 -18.938 -15.766 1 94.31 74 ALA B O 1
ATOM 2252 N N . ALA B 1 75 ? -13.703 -20.484 -16.359 1 94 75 ALA B N 1
ATOM 2253 C CA . ALA B 1 75 ? -13.242 -20.562 -17.734 1 94 75 ALA B CA 1
ATOM 2254 C C . ALA B 1 75 ? -13.289 -19.188 -18.406 1 94 75 ALA B C 1
ATOM 2256 O O . ALA B 1 75 ? -12.383 -18.828 -19.172 1 94 75 ALA B O 1
ATOM 2257 N N . ALA B 1 76 ? -14.336 -18.516 -18.125 1 92.38 76 ALA B N 1
ATOM 2258 C CA . ALA B 1 76 ? -14.516 -17.188 -18.734 1 92.38 76 ALA B CA 1
ATOM 2259 C C . ALA B 1 76 ? -13.391 -16.234 -18.297 1 92.38 76 ALA B C 1
ATOM 2261 O O . ALA B 1 76 ? -12.953 -15.398 -19.094 1 92.38 76 ALA B O 1
ATOM 2262 N N . MET B 1 77 ? -12.938 -16.359 -17.062 1 93.5 77 MET B N 1
ATOM 2263 C CA . MET B 1 77 ? -11.844 -15.523 -16.547 1 93.5 77 MET B CA 1
ATOM 2264 C C . MET B 1 77 ? -10.523 -15.906 -17.203 1 93.5 77 MET B C 1
ATOM 2266 O O . MET B 1 77 ? -9.664 -15.055 -17.438 1 93.5 77 MET B O 1
ATOM 2270 N N . LEU B 1 78 ? -10.32 -17.188 -17.5 1 95.62 78 LEU B N 1
ATOM 2271 C CA . LEU B 1 78 ? -9.117 -17.625 -18.188 1 95.62 78 LEU B CA 1
ATOM 2272 C C . LEU B 1 78 ? -9.102 -17.109 -19.625 1 95.62 78 LEU B C 1
ATOM 2274 O O . LEU B 1 78 ? -8.047 -16.75 -20.156 1 95.62 78 LEU B O 1
ATOM 2278 N N . ASP B 1 79 ? -10.281 -17.094 -20.25 1 94.31 79 ASP B N 1
ATOM 2279 C CA . ASP B 1 79 ? -10.383 -16.516 -21.578 1 94.31 79 ASP B CA 1
ATOM 2280 C C . ASP B 1 79 ? -9.992 -15.031 -21.578 1 94.31 79 ASP B C 1
ATOM 2282 O O . ASP B 1 79 ? -9.289 -14.562 -22.469 1 94.31 79 ASP B O 1
ATOM 2286 N N . LEU B 1 80 ? -10.5 -14.359 -20.578 1 93 80 LEU B N 1
ATOM 2287 C CA . LEU B 1 80 ? -10.125 -12.961 -20.422 1 93 80 LEU B CA 1
ATOM 2288 C C . LEU B 1 80 ? -8.617 -12.812 -20.234 1 93 80 LEU B C 1
ATOM 2290 O O . LEU B 1 80 ? -8.016 -11.875 -20.766 1 93 80 LEU B O 1
ATOM 2294 N N . ALA B 1 81 ? -8.023 -13.719 -19.469 1 95.69 81 ALA B N 1
ATOM 2295 C CA . ALA B 1 81 ? -6.582 -13.688 -19.25 1 95.69 81 ALA B CA 1
ATOM 2296 C C . ALA B 1 81 ? -5.824 -13.82 -20.562 1 95.69 81 ALA B C 1
ATOM 2298 O O . ALA B 1 81 ? -4.844 -13.117 -20.797 1 95.69 81 ALA B O 1
ATOM 2299 N N . ARG B 1 82 ? -6.219 -14.688 -21.438 1 95.94 82 ARG B N 1
ATOM 2300 C CA . ARG B 1 82 ? -5.598 -14.883 -22.75 1 95.94 82 ARG B CA 1
ATOM 2301 C C . ARG B 1 82 ? -5.668 -13.609 -23.578 1 95.94 82 ARG B C 1
ATOM 2303 O O . ARG B 1 82 ? -4.688 -13.227 -24.234 1 95.94 82 ARG B O 1
ATOM 2310 N N . ILE B 1 83 ? -6.832 -12.984 -23.516 1 94.19 83 ILE B N 1
ATOM 2311 C CA . ILE B 1 83 ? -7.031 -11.742 -24.266 1 94.19 83 ILE B CA 1
ATOM 2312 C C . ILE B 1 83 ? -6.109 -10.656 -23.703 1 94.19 83 ILE B C 1
ATOM 2314 O O . ILE B 1 83 ? -5.449 -9.945 -24.469 1 94.19 83 ILE B O 1
ATOM 2318 N N . THR B 1 84 ? -6.09 -10.547 -22.391 1 94.12 84 THR B N 1
ATOM 2319 C CA . THR B 1 84 ? -5.27 -9.547 -21.719 1 94.12 84 THR B CA 1
ATOM 2320 C C . THR B 1 84 ? -3.797 -9.719 -22.078 1 94.12 84 THR B C 1
ATOM 2322 O O . THR B 1 84 ? -3.088 -8.734 -22.297 1 94.12 84 THR B O 1
ATOM 2325 N N . LEU B 1 85 ? -3.361 -10.922 -22.219 1 96.19 85 LEU B N 1
ATOM 2326 C CA . LEU B 1 85 ? -1.949 -11.211 -22.438 1 96.19 85 LEU B CA 1
ATOM 2327 C C . LEU B 1 85 ? -1.589 -11.047 -23.906 1 96.19 85 LEU B C 1
ATOM 2329 O O . LEU B 1 85 ? -0.44 -10.75 -24.25 1 96.19 85 LEU B O 1
ATOM 2333 N N . GLY B 1 86 ? -2.598 -11.312 -24.812 1 96.12 86 GLY B N 1
ATOM 2334 C CA . GLY B 1 86 ? -2.312 -11.242 -26.234 1 96.12 86 GLY B CA 1
ATOM 2335 C C . GLY B 1 86 ? -1.193 -12.172 -26.672 1 96.12 86 GLY B C 1
ATOM 2336 O O . GLY B 1 86 ? -1.231 -13.367 -26.391 1 96.12 86 GLY B O 1
ATOM 2337 N N . ASP B 1 87 ? -0.115 -11.617 -27.188 1 95.44 87 ASP B N 1
ATOM 2338 C CA . ASP B 1 87 ? 1.006 -12.383 -27.734 1 95.44 87 ASP B CA 1
ATOM 2339 C C . ASP B 1 87 ? 1.805 -13.039 -26.609 1 95.44 87 ASP B C 1
ATOM 2341 O O . ASP B 1 87 ? 2.533 -14.008 -26.844 1 95.44 87 ASP B O 1
ATOM 2345 N N . LEU B 1 88 ? 1.596 -12.539 -25.453 1 96.25 88 LEU B N 1
ATOM 2346 C CA . LEU B 1 88 ? 2.352 -13.055 -24.312 1 96.25 88 LEU B CA 1
ATOM 2347 C C . LEU B 1 88 ? 1.717 -14.328 -23.766 1 96.25 88 LEU B C 1
ATOM 2349 O O . LEU B 1 88 ? 2.326 -15.031 -22.969 1 96.25 88 LEU B O 1
ATOM 2353 N N . ALA B 1 89 ? 0.557 -14.656 -24.188 1 96.62 89 ALA B N 1
ATOM 2354 C CA . ALA B 1 89 ? -0.189 -15.797 -23.656 1 96.62 89 ALA B CA 1
ATOM 2355 C C . ALA B 1 89 ? 0.526 -17.109 -23.969 1 96.62 89 ALA B C 1
ATOM 2357 O O . ALA B 1 89 ? 0.319 -18.109 -23.281 1 96.62 89 ALA B O 1
ATOM 2358 N N . GLY B 1 90 ? 1.363 -17.109 -24.953 1 96.25 90 GLY B N 1
ATOM 2359 C CA . GLY B 1 90 ? 2.064 -18.297 -25.391 1 96.25 90 GLY B CA 1
ATOM 2360 C C . GLY B 1 90 ? 2.996 -18.859 -24.328 1 96.25 90 GLY B C 1
ATOM 2361 O O . GLY B 1 90 ? 3.336 -20.047 -24.359 1 96.25 90 GLY B O 1
ATOM 2362 N N . ARG B 1 91 ? 3.383 -18.078 -23.344 1 97.5 91 ARG B N 1
ATOM 2363 C CA . ARG B 1 91 ? 4.305 -18.5 -22.297 1 97.5 91 ARG B CA 1
ATOM 2364 C C . ARG B 1 91 ? 3.551 -18.953 -21.047 1 97.5 91 ARG B C 1
ATOM 2366 O O . ARG B 1 91 ? 4.156 -19.203 -20 1 97.5 91 ARG B O 1
ATOM 2373 N N . THR B 1 92 ? 2.244 -19 -21.188 1 98.12 92 THR B N 1
ATOM 2374 C CA . THR B 1 92 ? 1.432 -19.375 -20.031 1 98.12 92 THR B CA 1
ATOM 2375 C C . THR B 1 92 ? 0.591 -20.609 -20.359 1 98.12 92 THR B C 1
ATOM 2377 O O . THR B 1 92 ? -0.121 -20.641 -21.359 1 98.12 92 THR B O 1
ATOM 2380 N N . GLN B 1 93 ? 0.699 -21.656 -19.594 1 98.31 93 GLN B N 1
ATOM 2381 C CA . GLN B 1 93 ? -0.222 -22.781 -19.625 1 98.31 93 GLN B CA 1
ATOM 2382 C C . GLN B 1 93 ? -1.391 -22.562 -18.672 1 98.31 93 GLN B C 1
ATOM 2384 O O . GLN B 1 93 ? -1.195 -22.469 -17.453 1 98.31 93 GLN B O 1
ATOM 2389 N N . PHE B 1 94 ? -2.566 -22.516 -19.219 1 98.19 94 PHE B N 1
ATOM 2390 C CA . PHE B 1 94 ? -3.744 -22.25 -18.391 1 98.19 94 PHE B CA 1
ATOM 2391 C C . PHE B 1 94 ? -4.445 -23.547 -18.031 1 98.19 94 PHE B C 1
ATOM 2393 O O . PHE B 1 94 ? -4.605 -24.438 -18.875 1 98.19 94 PHE B O 1
ATOM 2400 N N .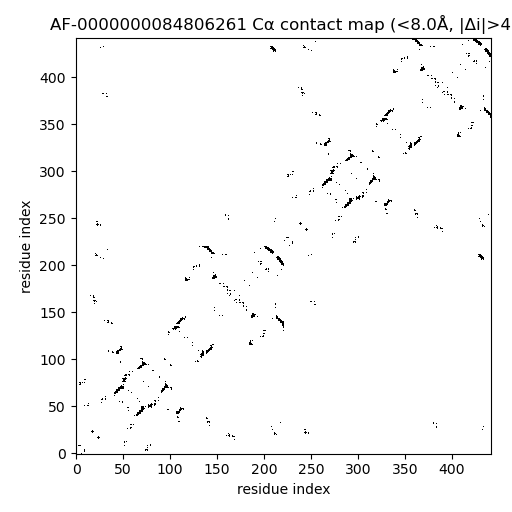 HIS B 1 95 ? -4.852 -23.703 -16.812 1 98.19 95 HIS B N 1
ATOM 2401 C CA . HIS B 1 95 ? -5.602 -24.828 -16.281 1 98.19 95 HIS B CA 1
ATOM 2402 C C . HIS B 1 95 ? -6.883 -24.375 -15.602 1 98.19 95 HIS B C 1
ATOM 2404 O O . HIS B 1 95 ? -6.844 -23.578 -14.672 1 98.19 95 HIS B O 1
ATOM 2410 N N . GLU B 1 96 ? -7.992 -24.891 -16.094 1 97.75 96 GLU B N 1
ATOM 2411 C CA . GLU B 1 96 ? -9.266 -24.609 -15.445 1 97.75 96 GLU B CA 1
ATOM 2412 C C . GLU B 1 96 ? -9.461 -25.5 -14.219 1 97.75 96 GLU B C 1
ATOM 2414 O O . GLU B 1 96 ? -9.414 -26.719 -14.312 1 97.75 96 GLU B O 1
ATOM 2419 N N . GLY B 1 97 ? -9.586 -24.906 -13.078 1 97.31 97 GLY B N 1
ATOM 2420 C CA . GLY B 1 97 ? -9.773 -25.656 -11.844 1 97.31 97 GLY B CA 1
ATOM 2421 C C . GLY B 1 97 ? -9.156 -24.969 -10.641 1 97.31 97 GLY B C 1
ATOM 2422 O O . GLY B 1 97 ? -9.07 -23.734 -10.586 1 97.31 97 GLY B O 1
ATOM 2423 N N . PHE B 1 98 ? -8.93 -25.797 -9.641 1 97.44 98 PHE B N 1
ATOM 2424 C CA . PHE B 1 98 ? -8.305 -25.344 -8.398 1 97.44 98 PHE B CA 1
ATOM 2425 C C . PHE B 1 98 ? -6.852 -25.797 -8.336 1 97.44 98 PHE B C 1
ATOM 2427 O O . PHE B 1 98 ? -6.266 -26.172 -9.352 1 97.44 98 PHE B O 1
ATOM 2434 N N . ILE B 1 99 ? -6.219 -25.625 -7.223 1 98.06 99 ILE B N 1
ATOM 2435 C CA . ILE B 1 99 ? -4.785 -25.844 -7.078 1 98.06 99 ILE B CA 1
ATOM 2436 C C . ILE B 1 99 ? -4.434 -27.266 -7.531 1 98.06 99 ILE B C 1
ATOM 2438 O O . ILE B 1 99 ? -3.355 -27.5 -8.086 1 98.06 99 ILE B O 1
ATOM 2442 N N . GLU B 1 100 ? -5.355 -28.203 -7.477 1 97.31 100 GLU B N 1
ATOM 2443 C CA . GLU B 1 100 ? -5.113 -29.609 -7.84 1 97.31 100 GLU B CA 1
ATOM 2444 C C . GLU B 1 100 ? -4.945 -29.766 -9.352 1 97.31 100 GLU B C 1
ATOM 2446 O O . GLU B 1 100 ? -4.391 -30.75 -9.82 1 97.31 100 GLU B O 1
ATOM 2451 N N . SER B 1 101 ? -5.41 -28.828 -10.086 1 97.88 101 SER B N 1
ATOM 2452 C CA . SER B 1 101 ? -5.316 -28.875 -11.547 1 97.88 101 SER B CA 1
ATOM 2453 C C . SER B 1 101 ? -3.932 -28.453 -12.023 1 97.88 101 SER B C 1
ATOM 2455 O O . SER B 1 101 ? -3.576 -28.688 -13.188 1 97.88 101 SER B O 1
ATOM 2457 N N . ALA B 1 102 ? -3.188 -27.781 -11.156 1 97.94 102 ALA B N 1
ATOM 2458 C CA . ALA B 1 102 ? -1.826 -27.391 -11.508 1 97.94 102 ALA B CA 1
ATOM 2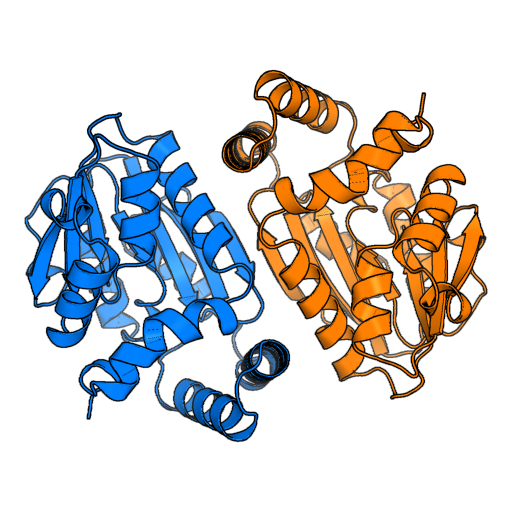459 C C . ALA B 1 102 ? -0.9 -28.594 -11.562 1 97.94 102 ALA B C 1
ATOM 2461 O O . ALA B 1 102 ? -1.05 -29.531 -10.773 1 97.94 102 ALA B O 1
ATOM 2462 N N . PRO B 1 103 ? 0.081 -28.594 -12.5 1 98.06 103 PRO B N 1
ATOM 2463 C CA . PRO B 1 103 ? 1.136 -29.609 -12.438 1 98.06 103 PRO B CA 1
ATOM 2464 C C . PRO B 1 103 ? 1.833 -29.656 -11.078 1 98.06 103 PRO B C 1
ATOM 2466 O O . PRO B 1 103 ? 1.755 -28.688 -10.312 1 98.06 103 PRO B O 1
ATOM 2469 N N . GLU B 1 104 ? 2.562 -30.688 -10.789 1 96.88 104 GLU B N 1
ATOM 2470 C CA . GLU B 1 104 ? 3.148 -30.906 -9.469 1 96.88 104 GLU B CA 1
ATOM 2471 C C . GLU B 1 104 ? 4.402 -30.062 -9.273 1 96.88 104 GLU B C 1
ATOM 2473 O O . GLU B 1 104 ? 4.859 -29.875 -8.141 1 96.88 104 GLU B O 1
ATOM 2478 N N . GLY B 1 105 ? 4.922 -29.469 -10.312 1 94 105 GLY B N 1
ATOM 2479 C CA . GLY B 1 105 ? 6.129 -28.672 -10.164 1 94 105 GLY B CA 1
ATOM 2480 C C . GLY B 1 105 ? 7.398 -29.484 -10.219 1 94 105 GLY B C 1
ATOM 2481 O O . GLY B 1 105 ? 7.504 -30.438 -11 1 94 105 GLY B O 1
ATOM 2482 N N . PRO B 1 106 ? 8.43 -29 -9.477 1 97.88 106 PRO B N 1
ATOM 2483 C CA . PRO B 1 106 ? 8.398 -27.844 -8.594 1 97.88 106 PRO B CA 1
ATOM 2484 C C . PRO B 1 106 ? 8.547 -26.516 -9.344 1 97.88 106 PRO B C 1
ATOM 2486 O O . PRO B 1 106 ? 9.281 -26.438 -10.328 1 97.88 106 PRO B O 1
ATOM 2489 N N . PHE B 1 107 ? 7.93 -25.453 -8.938 1 98.88 107 PHE B N 1
ATOM 2490 C CA . PHE B 1 107 ? 7.957 -24.125 -9.516 1 98.88 107 PHE B CA 1
ATOM 2491 C C . PHE B 1 107 ? 8.992 -23.25 -8.812 1 98.88 107 PHE B C 1
ATOM 2493 O O . PHE B 1 107 ? 9.359 -23.516 -7.664 1 98.88 107 PHE B O 1
ATOM 2500 N N . ASP B 1 108 ? 9.406 -22.188 -9.492 1 98.88 108 ASP B N 1
ATOM 2501 C CA . ASP B 1 108 ? 10.414 -21.266 -8.969 1 98.88 108 ASP B CA 1
ATOM 2502 C C . ASP B 1 108 ? 9.766 -20.188 -8.102 1 98.88 108 ASP B C 1
ATOM 2504 O O . ASP B 1 108 ? 10.461 -19.453 -7.41 1 98.88 108 ASP B O 1
ATOM 2508 N N . GLY B 1 109 ? 8.516 -20.078 -8.062 1 98.88 109 GLY B N 1
ATOM 2509 C CA . GLY B 1 109 ? 7.703 -19.125 -7.309 1 98.88 109 GLY B CA 1
ATOM 2510 C C . GLY B 1 109 ? 6.219 -19.266 -7.586 1 98.88 109 GLY B C 1
ATOM 2511 O O . GLY B 1 109 ? 5.82 -19.984 -8.508 1 98.88 109 GLY B O 1
ATOM 2512 N N . ALA B 1 110 ? 5.449 -18.609 -6.793 1 98.94 110 ALA B N 1
ATOM 2513 C CA . ALA B 1 110 ? 4 -18.641 -6.977 1 98.94 110 ALA B CA 1
ATOM 2514 C C . ALA B 1 110 ? 3.365 -17.344 -6.477 1 98.94 110 ALA B C 1
ATOM 2516 O O . ALA B 1 110 ? 3.93 -16.656 -5.621 1 98.94 110 ALA B O 1
ATOM 2517 N N . THR B 1 111 ? 2.254 -17.047 -7.027 1 98.88 111 THR B N 1
ATOM 2518 C CA . THR B 1 111 ? 1.449 -15.922 -6.555 1 98.88 111 THR B CA 1
ATOM 2519 C C . THR B 1 111 ? -0.017 -16.312 -6.43 1 98.88 111 THR B C 1
ATOM 2521 O O . THR B 1 111 ? -0.47 -17.25 -7.09 1 98.88 111 THR B O 1
ATOM 2524 N N . CYS B 1 112 ? -0.666 -15.711 -5.613 1 98.81 112 CYS B N 1
ATOM 2525 C CA . CYS B 1 112 ? -2.111 -15.766 -5.422 1 98.81 112 CYS B CA 1
ATOM 2526 C C . CYS B 1 112 ? -2.658 -14.406 -5.02 1 98.81 112 CYS B C 1
ATOM 2528 O O . CYS B 1 112 ? -2.756 -14.094 -3.828 1 98.81 112 CYS B O 1
ATOM 2530 N N . ILE B 1 113 ? -3.074 -13.641 -5.98 1 98.19 113 ILE B N 1
ATOM 2531 C CA . ILE B 1 113 ? -3.438 -12.242 -5.766 1 98.19 113 ILE B CA 1
ATOM 2532 C C . ILE B 1 113 ? -4.938 -12.062 -5.973 1 98.19 113 ILE B C 1
ATOM 2534 O O . ILE B 1 113 ? -5.473 -12.414 -7.027 1 98.19 113 ILE B O 1
ATOM 2538 N N . LEU B 1 114 ? -5.59 -11.547 -4.91 1 97.19 114 LEU B N 1
ATOM 2539 C CA . LEU B 1 114 ? -7.012 -11.219 -4.887 1 97.19 114 LEU B CA 1
ATOM 2540 C C . LEU B 1 114 ? -7.859 -12.469 -5.105 1 97.19 114 LEU B C 1
ATOM 2542 O O . LEU B 1 114 ? -8.852 -12.43 -5.832 1 97.19 114 LEU B O 1
ATOM 2546 N N . THR B 1 115 ? -7.465 -13.594 -4.445 1 96.94 115 THR B N 1
ATOM 2547 C CA . THR B 1 115 ? -8.141 -14.867 -4.664 1 96.94 115 THR B CA 1
ATOM 2548 C C . THR B 1 115 ? -8.438 -15.555 -3.332 1 96.94 115 THR B C 1
ATOM 2550 O O . THR B 1 115 ? -9.547 -16.031 -3.113 1 96.94 115 THR B O 1
ATOM 2553 N N . LEU B 1 116 ? -7.52 -15.547 -2.377 1 97.56 116 LEU B N 1
ATOM 2554 C CA . LEU B 1 116 ? -7.617 -16.344 -1.16 1 97.56 116 LEU B CA 1
ATOM 2555 C C . LEU B 1 116 ? -8.836 -15.945 -0.342 1 97.56 116 LEU B C 1
ATOM 2557 O O . LEU B 1 116 ? -9.398 -16.766 0.393 1 97.56 116 LEU B O 1
ATOM 2561 N N . HIS B 1 117 ? -9.25 -14.656 -0.463 1 96.94 117 HIS B N 1
ATOM 2562 C CA . HIS B 1 117 ? -10.367 -14.172 0.341 1 96.94 117 HIS B CA 1
ATOM 2563 C C . HIS B 1 117 ? -11.68 -14.805 -0.109 1 96.94 117 HIS B C 1
ATOM 2565 O O . HIS B 1 117 ? -12.719 -14.633 0.545 1 96.94 117 HIS B O 1
ATOM 2571 N N . PHE B 1 118 ? -11.711 -15.625 -1.155 1 95.88 118 PHE B N 1
ATOM 2572 C CA . PHE B 1 118 ? -12.906 -16.344 -1.588 1 95.88 118 PHE B CA 1
ATOM 2573 C C . PHE B 1 118 ? -12.984 -17.703 -0.93 1 95.88 118 PHE B C 1
ATOM 2575 O O . PHE B 1 118 ? -14.008 -18.391 -1.027 1 95.88 118 PHE B O 1
ATOM 2582 N N . ILE B 1 119 ? -11.898 -18.172 -0.325 1 96.81 119 ILE B N 1
ATOM 2583 C CA . ILE B 1 119 ? -11.766 -19.531 0.16 1 96.81 119 ILE B CA 1
ATOM 2584 C C . ILE B 1 119 ? -11.922 -19.562 1.678 1 96.81 119 ILE B C 1
ATOM 2586 O O . ILE B 1 119 ? -11.32 -18.75 2.387 1 96.81 119 ILE B O 1
ATOM 2590 N N . GLU B 1 120 ? -12.695 -20.484 2.146 1 97.12 120 GLU B N 1
ATOM 2591 C CA . GLU B 1 120 ? -12.891 -20.641 3.586 1 97.12 120 GLU B CA 1
ATOM 2592 C C . GLU B 1 120 ? -11.586 -21.062 4.27 1 97.12 120 GLU B C 1
ATOM 2594 O O . GLU B 1 120 ? -10.711 -21.656 3.637 1 97.12 120 GLU B O 1
ATOM 2599 N N . ARG B 1 121 ? -11.484 -20.844 5.559 1 97.25 121 ARG B N 1
ATOM 2600 C CA . ARG B 1 121 ? -10.25 -20.953 6.324 1 97.25 121 ARG B CA 1
ATOM 2601 C C . ARG B 1 121 ? -9.625 -22.344 6.156 1 97.25 121 ARG B C 1
ATOM 2603 O O . ARG B 1 121 ? -8.438 -22.453 5.836 1 97.25 121 ARG B O 1
ATOM 2610 N N . GLN B 1 122 ? -10.406 -23.422 6.336 1 97.44 122 GLN B N 1
ATOM 2611 C CA . GLN B 1 122 ? -9.859 -24.781 6.27 1 97.44 122 GLN B CA 1
ATOM 2612 C C . GLN B 1 122 ? -9.391 -25.109 4.855 1 97.44 122 GLN B C 1
ATOM 2614 O O . GLN B 1 122 ? -8.312 -25.688 4.676 1 97.44 122 GLN B O 1
ATOM 2619 N N . GLU B 1 123 ? -10.25 -24.781 3.908 1 97.88 123 GLU B N 1
ATOM 2620 C CA . GLU B 1 123 ? -9.867 -25 2.516 1 97.88 123 GLU B CA 1
ATOM 2621 C C . GLU B 1 123 ? -8.68 -24.125 2.121 1 97.88 123 GLU B C 1
ATOM 2623 O O . GLU B 1 123 ? -7.863 -24.531 1.289 1 97.88 123 GLU B O 1
ATOM 2628 N N . ARG B 1 124 ? -8.586 -22.969 2.672 1 98.44 124 ARG B N 1
ATOM 2629 C CA . ARG B 1 124 ? -7.457 -22.062 2.43 1 98.44 124 ARG B CA 1
ATOM 2630 C C . ARG B 1 124 ? -6.148 -22.688 2.889 1 98.44 124 ARG B C 1
ATOM 2632 O O . ARG B 1 124 ? -5.137 -22.625 2.186 1 98.44 124 ARG B O 1
ATOM 2639 N N . LEU B 1 125 ? -6.16 -23.25 4.109 1 98.69 125 LEU B N 1
ATOM 2640 C CA . LEU B 1 125 ? -4.969 -23.938 4.609 1 98.69 125 LEU B CA 1
ATOM 2641 C C . LEU B 1 125 ? -4.574 -25.078 3.689 1 98.69 125 LEU B C 1
ATOM 2643 O O . LEU B 1 125 ? -3.398 -25.25 3.361 1 98.69 125 LEU B O 1
ATOM 2647 N N . ARG B 1 126 ? -5.531 -25.859 3.262 1 98.44 126 ARG B N 1
ATOM 2648 C CA . ARG B 1 126 ? -5.262 -26.969 2.34 1 98.44 126 ARG B CA 1
ATOM 2649 C C . ARG B 1 126 ? -4.652 -26.453 1.04 1 98.44 126 ARG B C 1
ATOM 2651 O O . ARG B 1 126 ? -3.686 -27.016 0.532 1 98.44 126 ARG B O 1
ATOM 2658 N N . THR B 1 127 ? -5.23 -25.391 0.517 1 98.75 127 THR B N 1
ATOM 2659 C CA . THR B 1 127 ? -4.742 -24.781 -0.716 1 98.75 127 THR B CA 1
ATOM 2660 C C . THR B 1 127 ? -3.303 -24.312 -0.554 1 98.75 127 THR B C 1
ATOM 2662 O O . THR B 1 127 ? -2.463 -24.562 -1.423 1 98.75 127 THR B O 1
ATOM 2665 N N . LEU B 1 128 ? -3.014 -23.672 0.541 1 98.88 128 LEU B N 1
ATOM 2666 C CA . LEU B 1 128 ? -1.673 -23.156 0.811 1 98.88 128 LEU B CA 1
ATOM 2667 C C . LEU B 1 128 ? -0.672 -24.312 0.923 1 98.88 128 LEU B C 1
ATOM 2669 O O . LEU B 1 128 ? 0.452 -24.203 0.427 1 98.88 128 LEU B O 1
ATOM 2673 N N . LYS B 1 129 ? -1.045 -25.391 1.566 1 98.81 129 LYS B N 1
ATOM 2674 C CA . LYS B 1 129 ? -0.182 -26.562 1.659 1 98.81 129 LYS B CA 1
ATOM 2675 C C . LYS B 1 129 ? 0.117 -27.125 0.277 1 98.81 129 LYS B C 1
ATOM 2677 O O . LYS B 1 129 ? 1.249 -27.531 -0.004 1 98.81 129 LYS B O 1
ATOM 2682 N N . GLU B 1 130 ? -0.91 -27.188 -0.564 1 98.75 130 GLU B N 1
ATOM 2683 C CA . GLU B 1 130 ? -0.741 -27.688 -1.925 1 98.75 130 GLU B CA 1
ATOM 2684 C C . GLU B 1 130 ? 0.17 -26.781 -2.74 1 98.75 130 GLU B C 1
ATOM 2686 O O . GLU B 1 130 ? 0.97 -27.25 -3.549 1 98.75 130 GLU B O 1
ATOM 2691 N N . VAL B 1 131 ? 0.043 -25.469 -2.566 1 98.88 131 VAL B N 1
ATOM 2692 C CA . VAL B 1 131 ? 0.94 -24.531 -3.232 1 98.88 131 VAL B CA 1
ATOM 2693 C C . VAL B 1 131 ? 2.379 -24.781 -2.785 1 98.88 131 VAL B C 1
ATOM 2695 O O . VAL B 1 131 ? 3.285 -24.875 -3.617 1 98.88 131 VAL B O 1
ATOM 2698 N N . LYS B 1 132 ? 2.561 -24.875 -1.484 1 98.75 132 LYS B N 1
ATOM 2699 C CA . LYS B 1 132 ? 3.898 -25.094 -0.94 1 98.75 132 LYS B CA 1
ATOM 2700 C C . LYS B 1 132 ? 4.527 -26.359 -1.515 1 98.75 132 LYS B C 1
ATOM 2702 O O . LYS B 1 132 ? 5.703 -26.359 -1.892 1 98.75 132 LYS B O 1
ATOM 2707 N N . ARG B 1 133 ? 3.76 -27.391 -1.624 1 98.31 133 ARG B N 1
ATOM 2708 C CA . ARG B 1 133 ? 4.227 -28.688 -2.131 1 98.31 133 ARG B CA 1
ATOM 2709 C C . ARG B 1 133 ? 4.734 -28.562 -3.564 1 98.31 133 ARG B C 1
ATOM 2711 O O . ARG B 1 133 ? 5.598 -29.328 -3.994 1 98.31 133 ARG B O 1
ATOM 2718 N N . ARG B 1 134 ? 4.289 -27.609 -4.25 1 98.69 134 ARG B N 1
ATOM 2719 C CA . ARG B 1 134 ? 4.594 -27.453 -5.668 1 98.69 134 ARG B CA 1
ATOM 2720 C C . ARG B 1 134 ? 5.762 -26.5 -5.883 1 98.69 134 ARG B C 1
ATOM 2722 O O . ARG B 1 134 ? 6.176 -26.266 -7.02 1 98.69 134 ARG B O 1
ATOM 2729 N N . LEU B 1 135 ? 6.25 -25.953 -4.809 1 98.81 135 LEU B N 1
ATOM 2730 C CA . LEU B 1 135 ? 7.32 -24.953 -4.906 1 98.81 135 LEU B CA 1
ATOM 2731 C C . LEU B 1 135 ? 8.672 -25.594 -4.586 1 98.81 135 LEU B C 1
ATOM 2733 O O . LEU B 1 135 ? 8.766 -26.484 -3.736 1 98.81 135 LEU B O 1
ATOM 2737 N N . LYS B 1 136 ? 9.734 -25.125 -5.277 1 98.75 136 LYS B N 1
ATOM 2738 C CA . LYS B 1 136 ? 11.094 -25.453 -4.871 1 98.75 136 LYS B CA 1
ATOM 2739 C C . LYS B 1 136 ? 11.375 -24.984 -3.445 1 98.75 136 LYS B C 1
ATOM 2741 O O . LYS B 1 136 ? 10.812 -23.984 -2.994 1 98.75 136 LYS B O 1
ATOM 2746 N N . PRO B 1 137 ? 12.273 -25.719 -2.736 1 98.25 137 PRO B N 1
ATOM 2747 C CA . PRO B 1 137 ? 12.648 -25.234 -1.406 1 98.25 137 PRO B CA 1
ATOM 2748 C C . PRO B 1 137 ? 13.164 -23.797 -1.428 1 98.25 137 PRO B C 1
ATOM 2750 O O . PRO B 1 137 ? 14.062 -23.469 -2.213 1 98.25 137 PRO B O 1
ATOM 2753 N N . GLY B 1 138 ? 12.562 -22.984 -0.634 1 98.31 138 GLY B N 1
ATOM 2754 C CA . GLY B 1 138 ? 13.008 -21.609 -0.524 1 98.31 138 GLY B CA 1
ATOM 2755 C C . GLY B 1 138 ? 12.375 -20.688 -1.554 1 98.31 138 GLY B C 1
ATOM 2756 O O . GLY B 1 138 ? 12.602 -19.484 -1.532 1 98.31 138 GLY B O 1
ATOM 2757 N N . ALA B 1 139 ? 11.562 -21.219 -2.477 1 98.81 139 ALA B N 1
ATOM 2758 C CA . ALA B 1 139 ? 10.906 -20.406 -3.498 1 98.81 139 ALA B CA 1
ATOM 2759 C C . ALA B 1 139 ? 9.891 -19.453 -2.877 1 98.81 139 ALA B C 1
ATOM 2761 O O . ALA B 1 139 ? 9.227 -19.797 -1.9 1 98.81 139 ALA B O 1
ATOM 2762 N N . PRO B 1 140 ? 9.773 -18.312 -3.428 1 98.88 140 PRO B N 1
ATOM 2763 C CA . PRO B 1 140 ? 8.852 -17.312 -2.877 1 98.88 140 PRO B CA 1
ATOM 2764 C C . PRO B 1 140 ? 7.395 -17.594 -3.229 1 98.88 140 PRO B C 1
ATOM 2766 O O . PRO B 1 140 ? 7.105 -18.109 -4.312 1 98.88 140 PRO B O 1
ATOM 2769 N N . PHE B 1 141 ? 6.543 -17.328 -2.322 1 98.94 141 PHE B N 1
ATOM 2770 C CA . PHE B 1 141 ? 5.098 -17.281 -2.502 1 98.94 141 PHE B CA 1
ATOM 2771 C C . PHE B 1 141 ? 4.543 -15.922 -2.094 1 98.94 141 PHE B C 1
ATOM 2773 O O . PHE B 1 141 ? 4.734 -15.484 -0.957 1 98.94 141 PHE B O 1
ATOM 2780 N N . ILE B 1 142 ? 3.896 -15.219 -3.037 1 98.94 142 ILE B N 1
ATOM 2781 C CA . ILE B 1 142 ? 3.33 -13.891 -2.803 1 98.94 142 ILE B CA 1
ATOM 2782 C C . ILE B 1 142 ? 1.806 -13.969 -2.824 1 98.94 142 ILE B C 1
ATOM 2784 O O . ILE B 1 142 ? 1.215 -14.438 -3.799 1 98.94 142 ILE B O 1
ATOM 2788 N N . ALA B 1 143 ? 1.219 -13.516 -1.784 1 98.88 143 ALA B N 1
ATOM 2789 C CA . ALA B 1 143 ? -0.238 -13.469 -1.692 1 98.88 143 ALA B CA 1
ATOM 2790 C C . ALA B 1 143 ? -0.716 -12.062 -1.326 1 98.88 143 ALA B C 1
ATOM 2792 O O . ALA B 1 143 ? -0.063 -11.359 -0.551 1 98.88 143 ALA B O 1
ATOM 2793 N N . ALA B 1 144 ? -1.796 -11.625 -1.824 1 98.81 144 ALA B N 1
ATOM 2794 C CA . ALA B 1 144 ? -2.447 -10.359 -1.485 1 98.81 144 ALA B CA 1
ATOM 2795 C C . ALA B 1 144 ? -3.963 -10.469 -1.631 1 98.81 144 ALA B C 1
ATOM 2797 O O . ALA B 1 144 ? -4.461 -10.969 -2.643 1 98.81 144 ALA B O 1
ATOM 2798 N N . HIS B 1 145 ? -4.695 -10.078 -0.648 1 98.69 145 HIS B N 1
ATOM 2799 C CA . HIS B 1 145 ? -6.148 -10.188 -0.637 1 98.69 145 HIS B CA 1
ATOM 2800 C C . HIS B 1 145 ? -6.75 -9.406 0.523 1 98.69 145 HIS B C 1
ATOM 2802 O O . HIS B 1 145 ? -6.031 -8.727 1.257 1 98.69 145 HIS B O 1
ATOM 2808 N N . TYR B 1 146 ? -8.078 -9.383 0.604 1 98.69 146 TYR B N 1
ATOM 2809 C CA . TYR B 1 146 ? -8.734 -8.766 1.755 1 98.69 146 TYR B CA 1
ATOM 2810 C C . TYR B 1 146 ? -8.219 -9.367 3.059 1 98.69 146 TYR B C 1
ATOM 2812 O O . TYR B 1 146 ? -8.18 -10.586 3.215 1 98.69 146 TYR B O 1
ATOM 2820 N N . SER B 1 147 ? -7.82 -8.609 3.949 1 98.75 147 SER B N 1
ATOM 2821 C CA . SER B 1 147 ? -7.332 -8.953 5.281 1 98.75 147 SER B CA 1
ATOM 2822 C C . SER B 1 147 ? -7.621 -7.84 6.281 1 98.75 147 SER B C 1
ATOM 2824 O O . SER B 1 147 ? -7.004 -6.773 6.227 1 98.75 147 SER B O 1
ATOM 2826 N N . ILE B 1 148 ? -8.547 -8.062 7.164 1 98.5 148 ILE B N 1
ATOM 2827 C CA . ILE B 1 148 ? -9.094 -6.984 7.984 1 98.5 148 ILE B CA 1
ATOM 2828 C C . ILE B 1 148 ? -9.039 -7.379 9.461 1 98.5 148 ILE B C 1
ATOM 2830 O O . ILE B 1 148 ? -9.43 -8.484 9.828 1 98.5 148 ILE B O 1
ATOM 2834 N N . PRO B 1 149 ? -8.5 -6.477 10.297 1 96.94 149 PRO B N 1
ATOM 2835 C CA . PRO B 1 149 ? -8.43 -6.793 11.727 1 96.94 149 PRO B CA 1
ATOM 2836 C C . PRO B 1 149 ? -9.773 -7.219 12.297 1 96.94 149 PRO B C 1
ATOM 2838 O O . PRO B 1 149 ? -10.812 -6.68 11.914 1 96.94 149 PRO B O 1
ATOM 2841 N N . GLU B 1 150 ? -9.68 -8.172 13.266 1 94.75 150 GLU B N 1
ATOM 2842 C CA . GLU B 1 150 ? -10.883 -8.703 13.906 1 94.75 150 GLU B CA 1
ATOM 2843 C C . GLU B 1 150 ? -11.719 -7.59 14.523 1 94.75 150 GLU B C 1
ATOM 2845 O O . GLU B 1 150 ? -11.188 -6.699 15.188 1 94.75 150 GLU B O 1
ATOM 2850 N N . GLY B 1 151 ? -13.031 -7.625 14.258 1 95.5 151 GLY B N 1
ATOM 2851 C CA . GLY B 1 151 ? -13.953 -6.672 14.852 1 95.5 151 GLY B CA 1
ATOM 2852 C C . GLY B 1 151 ? -14.016 -5.352 14.102 1 95.5 151 GLY B C 1
ATOM 2853 O O . GLY B 1 151 ? -14.742 -4.441 14.5 1 95.5 151 GLY B O 1
ATOM 2854 N N . GLU B 1 152 ? -13.32 -5.203 12.984 1 97.75 152 GLU B N 1
ATOM 2855 C CA . GLU B 1 152 ? -13.242 -3.916 12.297 1 97.75 152 GLU B CA 1
ATOM 2856 C C . GLU B 1 152 ? -13.711 -4.031 10.852 1 97.75 152 GLU B C 1
ATOM 2858 O O . GLU B 1 152 ? -13.398 -3.172 10.023 1 97.75 152 GLU B O 1
ATOM 2863 N N . LEU B 1 153 ? -14.445 -5.062 10.531 1 97.69 153 LEU B N 1
ATOM 2864 C CA . LEU B 1 153 ? -14.859 -5.352 9.164 1 97.69 153 LEU B CA 1
ATOM 2865 C C . LEU B 1 153 ? -15.617 -4.172 8.562 1 97.69 153 LEU B C 1
ATOM 2867 O O . LEU B 1 153 ? -15.281 -3.697 7.477 1 97.69 153 LEU B O 1
ATOM 2871 N N . ASP B 1 154 ? -16.641 -3.68 9.281 1 97.62 154 ASP B N 1
ATOM 2872 C CA . ASP B 1 154 ? -17.484 -2.6 8.773 1 97.62 154 ASP B CA 1
ATOM 2873 C C . ASP B 1 154 ? -16.656 -1.343 8.5 1 97.62 154 ASP B C 1
ATOM 2875 O O . ASP B 1 154 ? -16.859 -0.671 7.488 1 97.62 154 ASP B O 1
ATOM 2879 N N . LEU B 1 155 ? -15.789 -1.026 9.367 1 98.06 155 LEU B N 1
ATOM 2880 C CA . LEU B 1 155 ? -14.961 0.164 9.242 1 98.06 155 LEU B CA 1
ATOM 2881 C C . LEU B 1 155 ? -14.094 0.091 7.988 1 98.06 155 LEU B C 1
ATOM 2883 O O . LEU B 1 155 ? -14.117 1.006 7.164 1 98.06 155 LEU B O 1
ATOM 2887 N N . TRP B 1 156 ? -13.375 -0.939 7.828 1 98.5 156 TRP B N 1
ATOM 2888 C CA . TRP B 1 156 ? -12.414 -1.035 6.734 1 98.5 156 TRP B CA 1
ATOM 2889 C C . TRP B 1 156 ? -13.125 -1.241 5.398 1 98.5 156 TRP B C 1
ATOM 2891 O O . TRP B 1 156 ? -12.648 -0.783 4.359 1 98.5 156 TRP B O 1
ATOM 2901 N N . LEU B 1 157 ? -14.289 -1.875 5.395 1 98.5 157 LEU B N 1
ATOM 2902 C CA . LEU B 1 157 ? -15.055 -1.994 4.156 1 98.5 157 LEU B CA 1
ATOM 2903 C C . LEU B 1 157 ? -15.68 -0.658 3.775 1 98.5 157 LEU B C 1
ATOM 2905 O O . LEU B 1 157 ? -15.852 -0.361 2.59 1 98.5 157 LEU B O 1
ATOM 2909 N N . SER B 1 158 ? -16.047 0.148 4.781 1 98.44 158 SER B N 1
ATOM 2910 C CA . SER B 1 158 ? -16.5 1.502 4.473 1 98.44 158 SER B CA 1
ATOM 2911 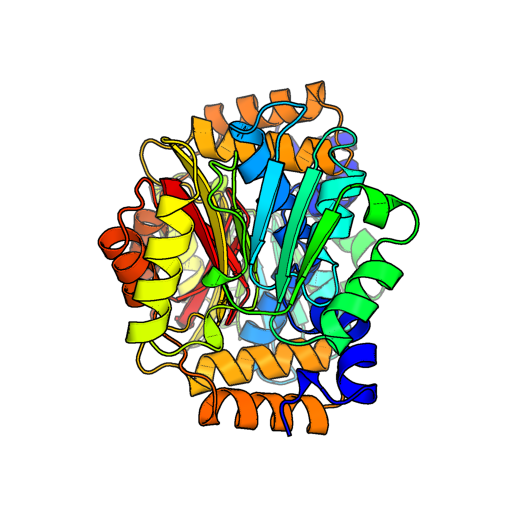C C . SER B 1 158 ? -15.383 2.316 3.818 1 98.44 158 SER B C 1
ATOM 2913 O O . SER B 1 158 ? -15.641 3.098 2.9 1 98.44 158 SER B O 1
ATOM 2915 N N . ARG B 1 159 ? -14.156 2.174 4.266 1 98.62 159 ARG B N 1
ATOM 2916 C CA . ARG B 1 159 ? -12.992 2.854 3.695 1 98.62 159 ARG B CA 1
ATOM 2917 C C . ARG B 1 159 ? -12.711 2.361 2.279 1 98.62 159 ARG B C 1
ATOM 2919 O O . ARG B 1 159 ? -12.383 3.154 1.396 1 98.62 159 ARG B O 1
ATOM 2926 N N . TYR B 1 160 ? -12.883 1.059 2.123 1 98.19 160 TYR B N 1
ATOM 2927 C CA . TYR B 1 160 ? -12.789 0.467 0.792 1 98.19 160 TYR B CA 1
ATOM 2928 C C . TYR B 1 160 ? -13.805 1.097 -0.154 1 98.19 160 TYR B C 1
ATOM 2930 O O . TYR B 1 160 ? -13.461 1.488 -1.271 1 98.19 160 TYR B O 1
ATOM 2938 N N . ALA B 1 161 ? -15.031 1.185 0.241 1 98.38 161 ALA B N 1
ATOM 2939 C CA . ALA B 1 161 ? -16.094 1.758 -0.591 1 98.38 161 ALA B CA 1
ATOM 2940 C C . ALA B 1 161 ? -15.805 3.223 -0.909 1 98.38 161 ALA B C 1
ATOM 2942 O O . ALA B 1 161 ? -15.977 3.662 -2.047 1 98.38 161 ALA B O 1
ATOM 2943 N N . ALA B 1 162 ? -15.383 3.961 0.072 1 98.5 162 ALA B N 1
ATOM 2944 C CA . ALA B 1 162 ? -15.062 5.371 -0.122 1 98.5 162 ALA B CA 1
ATOM 2945 C C . ALA B 1 162 ? -13.945 5.543 -1.153 1 98.5 162 ALA B C 1
ATOM 2947 O O . ALA B 1 162 ? -14.023 6.422 -2.018 1 98.5 162 ALA B O 1
ATOM 2948 N N . PHE B 1 163 ? -12.953 4.723 -1.057 1 98.62 163 PHE B N 1
ATOM 2949 C CA . PHE B 1 163 ? -11.852 4.777 -2.014 1 98.62 163 PHE B CA 1
ATOM 2950 C C . PHE B 1 163 ? -12.352 4.477 -3.424 1 98.62 163 PHE B C 1
ATOM 2952 O O . PHE B 1 163 ? -11.992 5.176 -4.375 1 98.62 163 PHE B O 1
ATOM 2959 N N . SER B 1 164 ? -13.148 3.424 -3.547 1 97.88 164 SER B N 1
ATOM 2960 C CA . SER B 1 164 ? -13.695 3.039 -4.844 1 97.88 164 SER B CA 1
ATOM 2961 C C . SER B 1 164 ? -14.5 4.176 -5.465 1 97.88 164 SER B C 1
ATOM 2963 O O . SER B 1 164 ? -14.375 4.453 -6.66 1 97.88 164 SER B O 1
ATOM 2965 N N . ILE B 1 165 ? -15.273 4.836 -4.66 1 97.75 165 ILE B N 1
ATOM 2966 C CA . ILE B 1 165 ? -16.125 5.926 -5.137 1 97.75 165 ILE B CA 1
ATOM 2967 C C . ILE B 1 165 ? -15.25 7.07 -5.648 1 97.75 165 ILE B C 1
ATOM 2969 O O . ILE B 1 165 ? -15.477 7.586 -6.746 1 97.75 165 ILE B O 1
ATOM 2973 N N . THR B 1 166 ? -14.211 7.387 -4.906 1 96.44 166 THR B N 1
ATOM 2974 C CA . THR B 1 166 ? -13.336 8.477 -5.309 1 96.44 166 THR B CA 1
ATOM 2975 C C . THR B 1 166 ? -12.539 8.102 -6.555 1 96.44 166 THR B C 1
ATOM 2977 O O . THR B 1 166 ? -11.992 8.969 -7.234 1 96.44 166 THR B O 1
ATOM 2980 N N . SER B 1 167 ? -12.484 6.828 -6.805 1 95.5 167 SER B N 1
ATOM 2981 C CA . SER B 1 167 ? -11.75 6.34 -7.969 1 95.5 167 SER B CA 1
ATOM 2982 C C . SER B 1 167 ? -12.664 6.199 -9.18 1 95.5 167 SER B C 1
ATOM 2984 O O . SER B 1 167 ? -12.266 5.652 -10.211 1 95.5 167 SER B O 1
ATOM 2986 N N . GLY B 1 168 ? -13.93 6.574 -9.062 1 94.69 168 GLY B N 1
ATOM 2987 C CA . GLY B 1 168 ? -14.812 6.668 -10.219 1 94.69 168 GLY B CA 1
ATOM 2988 C C . GLY B 1 168 ? -15.875 5.594 -10.242 1 94.69 168 GLY B C 1
ATOM 2989 O O . GLY B 1 168 ? -16.672 5.52 -11.18 1 94.69 168 GLY B O 1
ATOM 2990 N N . ILE B 1 169 ? -15.945 4.762 -9.242 1 95.81 169 ILE B N 1
ATOM 2991 C CA . ILE B 1 169 ? -17 3.76 -9.148 1 95.81 169 ILE B CA 1
ATOM 2992 C C . ILE B 1 169 ? -18.297 4.418 -8.672 1 95.81 169 ILE B C 1
ATOM 2994 O O . ILE B 1 169 ? -18.281 5.242 -7.754 1 95.81 169 ILE B O 1
ATOM 2998 N N . ASP B 1 170 ? -19.406 4.059 -9.336 1 96.12 170 ASP B N 1
ATOM 2999 C CA . ASP B 1 170 ? -20.719 4.559 -8.914 1 96.12 170 ASP B CA 1
ATOM 3000 C C . ASP B 1 170 ? -20.969 4.242 -7.441 1 96.12 170 ASP B C 1
ATOM 3002 O O . ASP B 1 170 ? -20.766 3.109 -7 1 96.12 170 ASP B O 1
ATOM 3006 N N . PRO B 1 171 ? -21.406 5.254 -6.699 1 97.5 171 PRO B N 1
ATOM 3007 C CA . PRO B 1 171 ? -21.609 5.047 -5.262 1 97.5 171 PRO B CA 1
ATOM 3008 C C . PRO B 1 171 ? -22.531 3.871 -4.961 1 97.5 171 PRO B C 1
ATOM 3010 O O . PRO B 1 171 ? -22.281 3.1 -4.035 1 97.5 171 PRO B O 1
ATOM 3013 N N . ALA B 1 172 ? -23.578 3.754 -5.688 1 97.44 172 ALA B N 1
ATOM 3014 C CA . ALA B 1 172 ? -24.5 2.635 -5.473 1 97.44 172 ALA B CA 1
ATOM 3015 C C . ALA B 1 172 ? -23.797 1.301 -5.711 1 97.44 172 ALA B C 1
ATOM 3017 O O . ALA B 1 172 ? -23.984 0.346 -4.957 1 97.44 172 ALA B O 1
ATOM 3018 N N . GLN B 1 173 ? -23.047 1.231 -6.711 1 94.88 173 GLN B N 1
ATOM 3019 C CA . GLN B 1 173 ? -22.281 0.031 -7.027 1 94.88 173 GLN B CA 1
ATOM 3020 C C . GLN B 1 173 ? -21.266 -0.266 -5.938 1 94.88 173 GLN B C 1
ATOM 3022 O O . GLN B 1 173 ? -21.109 -1.414 -5.52 1 94.88 173 GLN B O 1
ATOM 3027 N N . ALA B 1 174 ? -20.531 0.736 -5.488 1 96.69 174 ALA B N 1
ATOM 3028 C CA . ALA B 1 174 ? -19.516 0.584 -4.449 1 96.69 174 ALA B CA 1
ATOM 3029 C C . ALA B 1 174 ? -20.125 0.075 -3.148 1 96.69 174 ALA B C 1
ATOM 3031 O O . ALA B 1 174 ? -19.562 -0.804 -2.49 1 96.69 174 ALA B O 1
ATOM 3032 N N . ASN B 1 175 ? -21.266 0.623 -2.807 1 97.38 175 ASN B N 1
ATOM 3033 C CA . ASN B 1 175 ? -21.922 0.22 -1.57 1 97.38 175 ASN B CA 1
ATOM 3034 C C . ASN B 1 175 ? -22.516 -1.179 -1.685 1 97.38 175 ASN B C 1
ATOM 3036 O O . ASN B 1 175 ? -22.547 -1.928 -0.707 1 97.38 175 ASN B O 1
ATOM 3040 N N . ALA B 1 176 ? -23.016 -1.481 -2.812 1 96 176 ALA B N 1
ATOM 3041 C CA . ALA B 1 176 ? -23.484 -2.844 -3.045 1 96 176 ALA B CA 1
ATOM 3042 C C . ALA B 1 176 ? -22.344 -3.846 -2.939 1 96 176 ALA B C 1
ATOM 3044 O O . ALA B 1 176 ? -22.5 -4.922 -2.361 1 96 176 ALA B O 1
ATOM 3045 N N . ALA B 1 177 ? -21.219 -3.549 -3.547 1 94.5 177 ALA B N 1
ATOM 3046 C CA . ALA B 1 177 ? -20.047 -4.402 -3.449 1 94.5 177 ALA B CA 1
ATOM 3047 C C . ALA B 1 177 ? -19.609 -4.574 -1.995 1 94.5 177 ALA B C 1
ATOM 3049 O O . ALA B 1 177 ? -19.312 -5.688 -1.56 1 94.5 177 ALA B O 1
ATOM 3050 N N . ARG B 1 178 ? -19.562 -3.451 -1.278 1 97.25 178 ARG B N 1
ATOM 3051 C CA . ARG B 1 178 ? -19.234 -3.49 0.142 1 97.25 178 ARG B CA 1
ATOM 3052 C C . ARG B 1 178 ? -20.125 -4.48 0.888 1 97.25 178 ARG B C 1
ATOM 3054 O O . ARG B 1 178 ? -19.625 -5.324 1.638 1 97.25 178 ARG B O 1
ATOM 3061 N N . ALA B 1 179 ? -21.406 -4.383 0.684 1 96.81 179 ALA B N 1
ATOM 3062 C CA . ALA B 1 179 ? -22.375 -5.254 1.349 1 96.81 179 ALA B CA 1
ATOM 3063 C C . ALA B 1 179 ? -22.156 -6.711 0.945 1 96.81 179 ALA B C 1
ATOM 3065 O O . ALA B 1 179 ? -22.234 -7.613 1.785 1 96.81 179 ALA B O 1
ATOM 3066 N N . GLY B 1 180 ? -21.984 -6.953 -0.308 1 95.81 180 GLY B N 1
ATOM 3067 C CA . GLY B 1 180 ? -21.734 -8.297 -0.798 1 95.81 180 GLY B CA 1
ATOM 3068 C C . GLY B 1 180 ? -20.484 -8.922 -0.216 1 95.81 180 GLY B C 1
ATOM 3069 O O . GLY B 1 180 ? -20.484 -10.094 0.173 1 95.81 180 GLY B O 1
ATOM 3070 N N . ILE B 1 181 ? -19.422 -8.156 -0.158 1 96.12 181 ILE B N 1
ATOM 3071 C CA . ILE B 1 181 ? -18.141 -8.617 0.394 1 96.12 181 ILE B CA 1
ATOM 3072 C C . ILE B 1 181 ? -18.328 -8.969 1.868 1 96.12 181 ILE B C 1
ATOM 3074 O O . ILE B 1 181 ? -17.906 -10.047 2.307 1 96.12 181 ILE B O 1
ATOM 3078 N N . ALA B 1 182 ? -18.953 -8.102 2.594 1 96.31 182 ALA B N 1
ATOM 3079 C CA . ALA B 1 182 ? -19.172 -8.312 4.023 1 96.31 182 ALA B CA 1
ATOM 3080 C C . ALA B 1 182 ? -19.969 -9.586 4.27 1 96.31 182 ALA B C 1
ATOM 3082 O O . ALA B 1 182 ? -19.719 -10.305 5.238 1 96.31 182 ALA B O 1
ATOM 3083 N N . GLU B 1 183 ? -20.859 -9.836 3.432 1 95.06 183 GLU B N 1
ATOM 3084 C CA . GLU B 1 183 ? -21.797 -10.938 3.623 1 95.06 183 GLU B CA 1
ATOM 3085 C C . GLU B 1 183 ? -21.203 -12.258 3.141 1 95.06 183 GLU B C 1
ATOM 3087 O O . GLU B 1 183 ? -21.422 -13.312 3.748 1 95.06 183 GLU B O 1
ATOM 3092 N N . ARG B 1 184 ? -20.422 -12.234 2.131 1 95 184 ARG B N 1
ATOM 3093 C CA . ARG B 1 184 ? -20.188 -13.469 1.398 1 95 184 ARG B CA 1
ATOM 3094 C C . ARG B 1 184 ? -18.75 -13.938 1.564 1 95 184 ARG B C 1
ATOM 3096 O O . ARG B 1 184 ? -18.453 -15.125 1.418 1 95 184 ARG B O 1
ATOM 3103 N N . LEU B 1 185 ? -17.844 -13.031 1.76 1 96.69 185 LEU B N 1
ATOM 3104 C CA . LEU B 1 185 ? -16.438 -13.422 1.762 1 96.69 185 LEU B CA 1
ATOM 3105 C C . LEU B 1 185 ? -15.977 -13.805 3.166 1 96.69 185 LEU B C 1
ATOM 3107 O O . LEU B 1 185 ? -16.266 -13.094 4.133 1 96.69 185 LEU B O 1
ATOM 3111 N N . PRO B 1 186 ? -15.289 -14.852 3.279 1 97.56 186 PRO B N 1
ATOM 3112 C CA . PRO B 1 186 ? -14.695 -15.242 4.559 1 97.56 186 PRO B CA 1
ATOM 3113 C C . PRO B 1 186 ? -13.383 -14.508 4.844 1 97.56 186 PRO B C 1
ATOM 3115 O O . PRO B 1 186 ? -12.32 -15.133 4.891 1 97.56 186 PRO B O 1
ATOM 3118 N N . ILE B 1 187 ? -13.438 -13.266 5.152 1 98.19 187 ILE B N 1
ATOM 3119 C CA . ILE B 1 187 ? -12.258 -12.422 5.352 1 98.19 187 ILE B CA 1
ATOM 3120 C C . ILE B 1 187 ? -11.617 -12.75 6.699 1 98.19 187 ILE B C 1
ATOM 3122 O O . ILE B 1 187 ? -12.305 -12.844 7.715 1 98.19 187 ILE B O 1
ATOM 3126 N N . LEU B 1 188 ? -10.344 -12.992 6.711 1 98.38 188 LEU B N 1
ATOM 3127 C CA . LEU B 1 188 ? -9.57 -13.266 7.918 1 98.38 188 LEU B CA 1
ATOM 3128 C C . LEU B 1 188 ? -8.82 -12.023 8.383 1 98.38 188 LEU B C 1
ATOM 3130 O O . LEU B 1 188 ? -8.68 -11.062 7.625 1 98.38 188 LEU B O 1
ATOM 3134 N N . SER B 1 189 ? -8.367 -12.086 9.617 1 98.38 189 SER B N 1
ATOM 3135 C CA . SER B 1 189 ? -7.484 -11.039 10.125 1 98.38 189 SER B CA 1
ATOM 3136 C C . SER B 1 189 ? -6.055 -11.227 9.633 1 98.38 189 SER B C 1
ATOM 3138 O O . SER B 1 189 ? -5.672 -12.328 9.234 1 98.38 189 SER B O 1
ATOM 3140 N N . PRO B 1 190 ? -5.258 -10.156 9.656 1 98.25 190 PRO B N 1
ATOM 3141 C CA . PRO B 1 190 ? -3.846 -10.305 9.297 1 98.25 190 PRO B CA 1
ATOM 3142 C C . PRO B 1 190 ? -3.127 -11.359 10.125 1 98.25 190 PRO B C 1
ATOM 3144 O O . PRO B 1 190 ? -2.32 -12.125 9.594 1 98.25 190 PRO B O 1
ATOM 3147 N N . ALA B 1 191 ? -3.404 -11.383 11.398 1 97.88 191 ALA B N 1
ATOM 3148 C CA . ALA B 1 191 ? -2.791 -12.383 12.273 1 97.88 191 ALA B CA 1
ATOM 3149 C C . ALA B 1 191 ? -3.16 -13.797 11.828 1 97.88 191 ALA B C 1
ATOM 3151 O O . ALA B 1 191 ? -2.309 -14.695 11.812 1 97.88 191 ALA B O 1
ATOM 3152 N N . ASP B 1 192 ? -4.41 -13.992 11.453 1 98.38 192 ASP B N 1
ATOM 3153 C CA . ASP B 1 192 ? -4.871 -15.297 11 1 98.38 192 ASP B CA 1
ATOM 3154 C C . ASP B 1 192 ? -4.246 -15.664 9.656 1 98.38 192 ASP B C 1
ATOM 3156 O O . ASP B 1 192 ? -3.896 -16.828 9.422 1 98.38 192 ASP B O 1
ATOM 3160 N N . ASP B 1 193 ? -4.168 -14.719 8.766 1 98.62 193 ASP B N 1
ATOM 3161 C CA . ASP B 1 193 ? -3.533 -14.961 7.473 1 98.62 193 ASP B CA 1
ATOM 3162 C C . ASP B 1 193 ? -2.08 -15.398 7.648 1 98.62 193 ASP B C 1
ATOM 3164 O O . ASP B 1 193 ? -1.635 -16.359 7.02 1 98.62 193 ASP B O 1
ATOM 3168 N N . GLU B 1 194 ? -1.354 -14.742 8.492 1 98.62 194 GLU B N 1
ATOM 3169 C CA . GLU B 1 194 ? 0.037 -15.102 8.75 1 98.62 194 GLU B CA 1
ATOM 3170 C C . GLU B 1 194 ? 0.141 -16.469 9.414 1 98.62 194 GLU B C 1
ATOM 3172 O O . GLU B 1 194 ? 1.036 -17.25 9.094 1 98.62 194 GLU B O 1
ATOM 3177 N N . GLN B 1 195 ? -0.748 -16.672 10.328 1 98.62 195 GLN B N 1
ATOM 3178 C CA . GLN B 1 195 ? -0.767 -17.969 11 1 98.62 195 GLN B CA 1
ATOM 3179 C C . GLN B 1 195 ? -1.003 -19.109 10 1 98.62 195 GLN B C 1
ATOM 3181 O O . GLN B 1 195 ? -0.379 -20.156 10.094 1 98.62 195 GLN B O 1
ATOM 3186 N N . LEU B 1 196 ? -1.916 -18.906 9.055 1 98.75 196 LEU B N 1
ATOM 3187 C CA . LEU B 1 196 ? -2.195 -19.922 8.047 1 98.75 196 LEU B CA 1
ATOM 3188 C C . LEU B 1 196 ? -0.964 -20.188 7.184 1 98.75 196 LEU B C 1
ATOM 3190 O O . LEU B 1 196 ? -0.689 -21.328 6.82 1 98.75 196 LEU B O 1
ATOM 3194 N N . LEU B 1 197 ? -0.27 -19.125 6.816 1 98.88 197 LEU B N 1
ATOM 3195 C CA . LEU B 1 197 ? 0.958 -19.297 6.047 1 98.88 197 LEU B CA 1
ATOM 3196 C C . LEU B 1 197 ? 1.977 -20.125 6.824 1 98.88 197 LEU B C 1
ATOM 3198 O O . LEU B 1 197 ? 2.596 -21.031 6.27 1 98.88 197 LEU B O 1
ATOM 3202 N N . ARG B 1 198 ? 2.137 -19.844 8.125 1 98.81 198 ARG B N 1
ATOM 3203 C CA . ARG B 1 198 ? 3.059 -20.594 8.977 1 98.81 198 ARG B CA 1
ATOM 3204 C C . ARG B 1 198 ? 2.641 -22.062 9.078 1 98.81 198 ARG B C 1
ATOM 3206 O O . ARG B 1 198 ? 3.475 -22.969 8.953 1 98.81 198 ARG B O 1
ATOM 3213 N N . GLU B 1 199 ? 1.371 -22.25 9.297 1 98.75 199 GLU B N 1
ATOM 3214 C CA . GLU B 1 199 ? 0.843 -23.594 9.438 1 98.75 199 GLU B CA 1
ATOM 3215 C C . GLU B 1 199 ? 1.017 -24.391 8.148 1 98.75 199 GLU B C 1
ATOM 3217 O O . GLU B 1 199 ? 1.209 -25.609 8.18 1 98.75 199 GLU B O 1
ATOM 3222 N N . ALA B 1 200 ? 0.931 -23.703 7.035 1 98.81 200 ALA B N 1
ATOM 3223 C CA . ALA B 1 200 ? 1.112 -24.359 5.738 1 98.81 200 ALA B CA 1
ATOM 3224 C C . ALA B 1 200 ? 2.58 -24.688 5.496 1 98.81 200 ALA B C 1
ATOM 3226 O O . ALA B 1 200 ? 2.912 -25.406 4.539 1 98.81 200 ALA B O 1
ATOM 3227 N N . GLY B 1 201 ? 3.5 -24.141 6.316 1 98.69 201 GLY B N 1
ATOM 3228 C CA . GLY B 1 201 ? 4.906 -24.5 6.242 1 98.69 201 GLY B CA 1
ATOM 3229 C C . GLY B 1 201 ? 5.766 -23.406 5.637 1 98.69 201 GLY B C 1
ATOM 3230 O O . GLY B 1 201 ? 6.965 -23.594 5.422 1 98.69 201 GLY B O 1
ATOM 3231 N N . PHE B 1 202 ? 5.188 -22.281 5.359 1 98.88 202 PHE B N 1
ATOM 3232 C CA . PHE B 1 202 ? 5.969 -21.172 4.828 1 98.88 202 PHE B CA 1
ATOM 3233 C C . PHE B 1 202 ? 6.75 -20.469 5.941 1 98.88 202 PHE B C 1
ATOM 3235 O O . PHE B 1 202 ? 6.355 -20.531 7.105 1 98.88 202 PHE B O 1
ATOM 3242 N N . ARG B 1 203 ? 7.836 -19.844 5.566 1 98.5 203 ARG B N 1
ATOM 3243 C CA . ARG B 1 203 ? 8.703 -19.109 6.484 1 98.5 203 ARG B CA 1
ATOM 3244 C C . ARG B 1 203 ? 9.023 -17.719 5.941 1 98.5 203 ARG B C 1
ATOM 3246 O O . ARG B 1 203 ? 8.672 -17.391 4.805 1 98.5 203 ARG B O 1
ATOM 3253 N N . GLY B 1 204 ? 9.641 -16.953 6.824 1 98 204 GLY B N 1
ATOM 3254 C CA . GLY B 1 204 ? 10.047 -15.633 6.383 1 98 204 GLY B CA 1
ATOM 3255 C C . GLY B 1 204 ? 8.875 -14.766 5.949 1 98 204 GLY B C 1
ATOM 3256 O O . GLY B 1 204 ? 8.953 -14.078 4.93 1 98 204 GLY B O 1
ATOM 3257 N N . ILE B 1 205 ? 7.777 -14.828 6.602 1 98.62 205 ILE B N 1
ATOM 3258 C CA . ILE B 1 205 ? 6.555 -14.117 6.25 1 98.62 205 ILE B CA 1
ATOM 3259 C C . ILE B 1 205 ? 6.715 -12.625 6.551 1 98.62 205 ILE B C 1
ATOM 3261 O O . ILE B 1 205 ? 7.02 -12.25 7.684 1 98.62 205 ILE B O 1
ATOM 3265 N N . SER B 1 206 ? 6.543 -11.789 5.539 1 98.19 206 SER B N 1
ATOM 3266 C CA . SER B 1 206 ? 6.676 -10.352 5.707 1 98.19 206 SER B CA 1
ATOM 3267 C C . SER B 1 206 ? 5.613 -9.594 4.91 1 98.19 206 SER B C 1
ATOM 3269 O O . SER B 1 206 ? 5.293 -9.977 3.781 1 98.19 206 SER B O 1
ATOM 3271 N N . LEU B 1 207 ? 5.074 -8.586 5.512 1 98.69 207 LEU B N 1
ATOM 3272 C CA . LEU B 1 207 ? 4.109 -7.719 4.848 1 98.69 207 LEU B CA 1
ATOM 3273 C C . LEU B 1 207 ? 4.805 -6.777 3.871 1 98.69 207 LEU B C 1
ATOM 3275 O O . LEU B 1 207 ? 5.688 -6.012 4.262 1 98.69 207 LEU B O 1
ATOM 3279 N N . PHE B 1 208 ? 4.395 -6.828 2.566 1 98.81 208 PHE B N 1
ATOM 3280 C CA . PHE B 1 208 ? 5.047 -5.953 1.598 1 98.81 208 PHE B CA 1
ATOM 3281 C C . PHE B 1 208 ? 4.078 -4.887 1.095 1 98.81 208 PHE B C 1
ATOM 3283 O O . PHE B 1 208 ? 4.5 -3.883 0.514 1 98.81 208 PHE B O 1
ATOM 3290 N N . TYR B 1 209 ? 2.797 -5.098 1.324 1 98.88 209 TYR B N 1
ATOM 3291 C CA . TYR B 1 209 ? 1.76 -4.219 0.789 1 98.88 209 TYR B CA 1
ATOM 3292 C C . TYR B 1 209 ? 0.589 -4.105 1.758 1 98.88 209 TYR B C 1
ATOM 3294 O O . TYR B 1 209 ? 0.186 -5.094 2.375 1 98.88 209 TYR B O 1
ATOM 3302 N N . ALA B 1 210 ? 0.08 -2.969 1.885 1 98.88 210 ALA B N 1
ATOM 3303 C CA . ALA B 1 210 ? -1.222 -2.701 2.49 1 98.88 210 ALA B CA 1
ATOM 3304 C C . ALA B 1 210 ? -1.893 -1.495 1.839 1 98.88 210 ALA B C 1
ATOM 3306 O O . ALA B 1 210 ? -1.232 -0.498 1.537 1 98.88 210 ALA B O 1
ATOM 3307 N N . GLY B 1 211 ? -3.094 -1.56 1.537 1 98.81 211 GLY B N 1
ATOM 3308 C CA . GLY B 1 211 ? -3.994 -0.504 1.101 1 98.81 211 GLY B CA 1
ATOM 3309 C C . GLY B 1 211 ? -5.41 -0.675 1.619 1 98.81 211 GLY B C 1
ATOM 3310 O O . GLY B 1 211 ? -6.199 -1.429 1.046 1 98.81 211 GLY B O 1
ATOM 3311 N N . PHE B 1 212 ? -5.73 0.066 2.719 1 98.56 212 PHE B N 1
ATOM 3312 C CA . PHE B 1 212 ? -7.008 -0.026 3.414 1 98.56 212 PHE B CA 1
ATOM 3313 C C . PHE B 1 212 ? -7.336 -1.476 3.756 1 98.56 212 PHE B C 1
ATOM 3315 O O . PHE B 1 212 ? -6.648 -2.096 4.57 1 98.56 212 PHE B O 1
ATOM 3322 N N . ALA B 1 213 ? -8.242 -2.119 2.998 1 98.56 213 ALA B N 1
ATOM 3323 C CA . ALA B 1 213 ? -8.781 -3.422 3.379 1 98.56 213 ALA B CA 1
ATOM 3324 C C . ALA B 1 213 ? -7.902 -4.555 2.852 1 98.56 213 ALA B C 1
ATOM 3326 O O . ALA B 1 213 ? -8.148 -5.727 3.146 1 98.56 213 ALA B O 1
ATOM 3327 N N . PHE B 1 214 ? -6.852 -4.277 2.107 1 98.81 214 PHE B N 1
ATOM 3328 C CA . PHE B 1 214 ? -6.023 -5.281 1.449 1 98.81 214 PHE B CA 1
ATOM 3329 C C . PHE B 1 214 ? -4.66 -5.379 2.117 1 98.81 214 PHE B C 1
ATOM 3331 O O . PHE B 1 214 ? -4.098 -4.371 2.545 1 98.81 214 PHE B O 1
ATOM 3338 N N . ARG B 1 215 ? -4.141 -6.543 2.188 1 98.81 215 ARG B N 1
ATOM 3339 C CA . ARG B 1 215 ? -2.766 -6.785 2.615 1 98.81 215 ARG B CA 1
ATOM 3340 C C . ARG B 1 215 ? -2.092 -7.832 1.735 1 98.81 215 ARG B C 1
ATOM 3342 O O . ARG B 1 215 ? -2.766 -8.672 1.139 1 98.81 215 ARG B O 1
ATOM 3349 N N . GLY B 1 216 ? -0.824 -7.711 1.599 1 98.88 216 GLY B N 1
ATOM 3350 C CA . GLY B 1 216 ? -0.005 -8.648 0.845 1 98.88 216 GLY B CA 1
ATOM 3351 C C . GLY B 1 216 ? 1.229 -9.102 1.602 1 98.88 216 GLY B C 1
ATOM 3352 O O . GLY B 1 216 ? 1.843 -8.32 2.328 1 98.88 216 GLY B O 1
ATOM 3353 N N . TRP B 1 217 ? 1.585 -10.359 1.449 1 98.88 217 TRP B N 1
ATOM 3354 C CA . TRP B 1 217 ? 2.729 -10.969 2.125 1 98.88 217 TRP B CA 1
ATOM 3355 C C . TRP B 1 217 ? 3.65 -11.656 1.127 1 98.88 217 TRP B C 1
ATOM 3357 O O . TRP B 1 217 ? 3.189 -12.195 0.115 1 98.88 217 TRP B O 1
ATOM 3367 N N . VAL B 1 218 ? 4.887 -11.617 1.403 1 98.88 218 VAL B N 1
ATOM 3368 C CA . VAL B 1 218 ? 5.852 -12.539 0.816 1 98.88 218 VAL B CA 1
ATOM 3369 C C . VAL B 1 218 ? 6.242 -13.602 1.843 1 98.88 218 VAL B C 1
ATOM 3371 O O . VAL B 1 218 ? 6.359 -13.305 3.035 1 98.88 218 VAL B O 1
ATOM 3374 N N . SER B 1 219 ? 6.352 -14.766 1.45 1 98.88 219 SER B N 1
ATOM 3375 C CA . SER B 1 219 ? 6.816 -15.891 2.256 1 98.88 219 SER B CA 1
ATOM 3376 C C . SER B 1 219 ? 7.609 -16.891 1.413 1 98.88 219 SER B C 1
ATOM 3378 O O . SER B 1 219 ? 7.691 -16.75 0.191 1 98.88 219 SER B O 1
ATOM 3380 N N . TYR B 1 220 ? 8.18 -17.844 2.09 1 98.81 220 TYR B N 1
ATOM 3381 C CA . TYR B 1 220 ? 9.086 -18.734 1.374 1 98.81 220 TYR B CA 1
ATOM 3382 C C . TYR B 1 220 ? 8.836 -20.188 1.748 1 98.81 220 TYR B C 1
ATOM 3384 O O . TYR B 1 220 ? 8.586 -20.5 2.914 1 98.81 220 TYR B O 1
ATOM 3392 N N . ALA B 1 221 ? 8.977 -21.047 0.794 1 98.5 221 ALA B N 1
ATOM 3393 C CA . ALA B 1 221 ? 8.719 -22.469 0.957 1 98.5 221 ALA B CA 1
ATOM 3394 C C . ALA B 1 221 ? 9.875 -23.156 1.674 1 98.5 221 ALA B C 1
ATOM 3396 O O . ALA B 1 221 ? 11.039 -22.781 1.491 1 98.5 221 ALA B O 1
#

InterPro domains:
  IPR029063 S-adenosyl-L-methionine-dependent methyltransferase superfamily [G3DSA:3.40.50.150] (6-220)
  IPR029063 S-adenosyl-L-methionine-dependent methyltransferase superfamily [SSF53335] (14-209)
  IPR041698 Methyltransferase domain 25 [PF13649] (45-138)

Organism: Rhodopseudomonas palustris (strain HaA2) (NCBI:txid316058)

Foldseek 3Di:
DPCCQDLVSLVCCLVQVPQLFPPRLVLLVVVLVLQVVQADLQFEEEEFQCFLQSSVQVNCVVRVNYAYEYEEQHPSRVVNSCVVNPVSCVRYHYFHDGLVRDDLAQGLEYEYEAHLQQDALVVSLVSLLSNQRNYDAFHKYKYKHFAAAPPCLLVLLVVSLVSSVVSPDDSVVSVVVSVCSVPRTPHHHPVSVVVSNVSSPWDPWDWDDDDRRMTMIMTTD/DPCCQDLVSLVCCLVQVPQLFPPRLVLLVVVLVLQVVQADLQFEEEEEPCFLQSSVQVNCVVRVNYAYEYEEQHPSRVVNSCVVNPVSCVRYHYFHDGLVRDDLAQGQEYEYEAHLQQDALVVSLVRLLSNQRNYDAFHKYKYKHFAAAPPCLLVLLVVSLVSSVVSPDDSVRSVVVSVCSVPRTPHHHPVSVVVSNVSSPWDPWDWDDDDRRMTMIMTTD

Radius of gyration: 21.97 Å; Cα contacts (8 Å, |Δi|>4): 907; chains: 2; bounding box: 48×62×52 Å